Protein AF-0000000080705462 (afdb_homodimer)

Radius of gyration: 26.04 Å; Cα contacts (8 Å, |Δi|>4): 814; chains: 2; bounding box: 77×76×44 Å

InterPro domains:
  IPR000764 Uridine kinase-like [TIGR00235] (4-201)
  IPR000764 Uridine kinase-like [cd02023] (5-200)
  IPR006083 Phosphoribulokinase/uridine kinase [PF00485] (5-185)
  IPR027417 P-loop containing nucleoside triphosphate hydrolase [G3DSA:3.40.50.300] (1-203)
  IPR027417 P-loop containing nucleoside triphosphate hydrolase [SSF52540] (2-196)

Secondary structure (DSSP, 8-state):
-PPEEEEEEE-TTSSHHHHHHHHHHHTTGGGTEEEEEGGGGBPP-TTS-HHHHTTS-TTSGGGB-HHHHHHHHHHHHTT-EEEEEEEETTTTEEEEEEEEEE--SEEEEEESSTTT-HHHHTT-SEEEEEE--HHHHHHHHHHHHHHHH---HHHHHHHIIIIIHHHIIIIIHHHGGG-SEEEETS--HHHHHHHHHHHHHHHS-------------/---EEEEEEE-TTSSHHHHHHHHHHHTTGGGTEEEEEGGGGBPP-TTS-HHHHTTS-TTSGGGB-HHHHHHHHHHHHTT-EEEEEEEETTTTEEEEEEEEEE--SEEEEEESSTTT-HHHHTT-SEEEEEE--HHHHHHHHHHHHHHHH---HHHHHHHIIIIIHHHIIIIIHHHGGG-SEEEETS--HHHHHHHHHHHHHHHS-------------

Nearest PDB structures (foldseek):
  3w34-assembly1_A  TM=9.726E-01  e=5.654E-27  Thermus thermophilus HB8
  3w8r-assembly1_B  TM=9.654E-01  e=4.681E-27  Thermus thermophilus HB8
  1uej-assembly1_A  TM=9.223E-01  e=4.420E-22  Homo sapiens
  1uei-assembly1_A  TM=9.166E-01  e=6.866E-22  Homo sapiens
  6n53-assembly1_A-2  TM=9.114E-01  e=3.029E-22  Homo sapiens

Solvent-accessible surface area (backbone atoms only — not comparable to full-atom values): 22935 Å² total; per-residue (Å²): 133,83,46,44,30,36,33,34,20,24,56,76,47,13,29,31,67,60,37,52,48,51,50,36,51,75,49,62,24,77,87,25,29,28,76,45,60,54,74,26,34,38,50,75,38,77,90,45,58,63,76,58,38,71,69,55,62,73,57,42,75,82,35,38,43,57,68,58,51,45,54,41,49,54,37,22,62,72,56,35,64,37,74,39,63,31,57,38,74,72,67,54,25,44,46,92,57,62,45,82,42,56,34,40,35,28,32,40,40,35,28,53,58,54,59,60,36,66,75,49,44,73,64,41,71,40,35,37,29,20,52,40,57,68,70,59,10,49,52,46,36,46,53,45,37,40,74,73,42,80,43,50,72,68,58,48,50,53,46,35,69,69,39,44,52,57,33,36,62,69,41,36,60,62,26,55,78,74,37,54,31,34,27,54,64,21,65,40,72,64,57,49,50,26,50,47,47,53,44,41,78,45,30,51,79,77,76,72,77,75,75,80,78,75,76,85,121,132,84,45,46,28,36,32,33,20,24,55,76,47,12,31,31,67,60,36,53,49,52,50,37,52,74,48,62,25,77,87,24,29,30,76,44,60,52,75,25,34,38,51,74,38,78,90,46,58,63,76,59,38,71,70,54,63,75,58,42,77,83,33,39,44,56,68,58,51,44,55,42,48,55,38,22,62,72,58,34,64,37,74,39,63,29,56,38,75,72,67,54,26,42,46,92,58,60,45,84,42,56,33,40,37,29,32,39,38,36,29,53,58,53,59,59,36,65,75,47,44,72,65,41,69,40,38,37,28,19,52,40,57,67,71,58,11,50,52,46,38,46,55,46,36,41,74,75,39,78,43,51,73,68,57,48,50,52,46,35,70,68,40,45,52,58,32,35,63,67,44,36,60,62,26,54,78,73,38,55,31,34,27,54,66,20,68,40,72,66,57,46,49,25,51,46,48,53,45,43,77,45,30,52,78,76,76,73,75,76,71,75,78,73,75,87,121

Foldseek 3Di:
DFAAEAEEAEAQQLASVVQLQLLQVLLPHQVQEFEAEQLQQFDAPVVDALVVLLVDQCLAPVRGPVVVVLVQLVQLRVFAKDFAWGDQLLSNGIDPHTDITTRFNYYYYYYHQQLLDPSSLVSHDAFEYRYEDPVSSLVSNLVCCVVPRVDDSVSSVVSCVPRRVVSCVVGRVVSVVSHPYYHYRHDDPVVSVVSCVVRNVRRDDPPPPPPPPPDPD/DFAAEAEEAEAQQLASVVQLQLLQVLLPHQVQEAEAEQLLQFDAPVVDALVVLLVDQCLAPVRGPVVVVLVQLVQLRVFAKDFAWGDQLLSNGIDPHTDITTRFNYYYYYYHQQLLDPSSLVSHDAFEYRYEDPVSSLVSNLVCCVVPRVDDSVSSVVSCVPRRVVSCVVGRVVSVVSHPYYHYRHDDPVVSVVSCVVRNVRRDDPPPPPPPPPDDD

Organism: Ectocarpus siliculosus (NCBI:txid2880)

pLDDT: mean 92.86, std 13.49, range [21.91, 98.88]

Structure (mmCIF, N/CA/C/O backbone):
data_AF-0000000080705462-model_v1
#
loop_
_entity.id
_entity.type
_entity.pdbx_description
1 polymer 'Uridine kinase'
#
loop_
_atom_site.group_PDB
_atom_site.id
_atom_site.type_symbol
_atom_site.label_atom_id
_atom_site.label_alt_id
_atom_site.label_comp_id
_atom_site.label_asym_id
_atom_site.label_entity_id
_atom_site.label_seq_id
_atom_site.pdbx_PDB_ins_code
_atom_site.Cartn_x
_atom_site.Cartn_y
_atom_site.Cartn_z
_atom_site.occupancy
_atom_site.B_iso_or_equiv
_atom_site.auth_seq_id
_atom_site.auth_comp_id
_atom_site.auth_asym_id
_atom_site.auth_atom_id
_atom_site.pdbx_PDB_model_num
ATOM 1 N N . MET A 1 1 ? -21.984 -6.238 -15.211 1 67.44 1 MET A N 1
ATOM 2 C CA . MET A 1 1 ? -20.844 -5.508 -14.641 1 67.44 1 MET A CA 1
ATOM 3 C C . MET A 1 1 ? -19.531 -6.191 -14.977 1 67.44 1 MET A C 1
ATOM 5 O O . MET A 1 1 ? -19.469 -7.418 -15.102 1 67.44 1 MET A O 1
ATOM 9 N N . LYS A 1 2 ? -18.469 -5.453 -15.352 1 88.44 2 LYS A N 1
ATOM 10 C CA . LYS A 1 2 ? -17.172 -6.016 -15.727 1 88.44 2 LYS A CA 1
ATOM 11 C C . LYS A 1 2 ? -16.453 -6.605 -14.508 1 88.44 2 LYS A C 1
ATOM 13 O O . LYS A 1 2 ? -16.422 -5.984 -13.445 1 88.44 2 LYS A O 1
ATOM 18 N N . PRO A 1 3 ? -15.984 -7.844 -14.617 1 95.69 3 PRO A N 1
ATOM 19 C CA . PRO A 1 3 ? -15.273 -8.453 -13.492 1 95.69 3 PRO A CA 1
ATOM 20 C C . PRO A 1 3 ? -14.031 -7.668 -13.086 1 95.69 3 PRO A C 1
ATOM 22 O O . PRO A 1 3 ? -13.453 -6.941 -13.898 1 95.69 3 PRO A O 1
ATOM 25 N N . VAL A 1 4 ? -13.711 -7.719 -11.836 1 98.06 4 VAL A N 1
ATOM 26 C CA . VAL A 1 4 ? -12.469 -7.137 -11.336 1 98.06 4 VAL A CA 1
ATOM 27 C C . VAL A 1 4 ? -11.453 -8.242 -11.055 1 98.06 4 VAL A C 1
ATOM 29 O O . VAL A 1 4 ? -11.758 -9.203 -10.336 1 98.06 4 VAL A O 1
ATOM 32 N N . VAL A 1 5 ? -10.32 -8.109 -11.656 1 98.69 5 VAL A N 1
ATOM 33 C CA . VAL A 1 5 ? -9.234 -9.062 -11.445 1 98.69 5 VAL A CA 1
ATOM 34 C C . VAL A 1 5 ? -8.188 -8.461 -10.516 1 98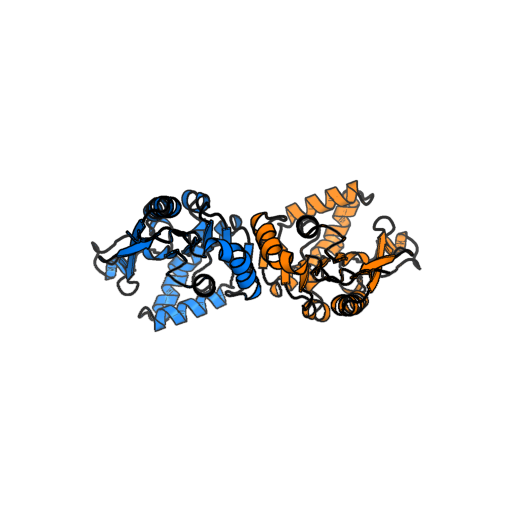.69 5 VAL A C 1
ATOM 36 O O . VAL A 1 5 ? -7.586 -7.43 -10.836 1 98.69 5 VAL A O 1
ATOM 39 N N . VAL A 1 6 ? -7.945 -9.117 -9.398 1 98.88 6 VAL A N 1
ATOM 40 C CA . VAL A 1 6 ? -6.973 -8.672 -8.406 1 98.88 6 VAL A CA 1
ATOM 41 C C . VAL A 1 6 ? -5.73 -9.555 -8.461 1 98.88 6 VAL A C 1
ATOM 43 O O . VAL A 1 6 ? -5.816 -10.773 -8.266 1 98.88 6 VAL A O 1
ATOM 46 N N . GLY A 1 7 ? -4.629 -8.953 -8.773 1 98.88 7 GLY A N 1
ATOM 47 C CA . GLY A 1 7 ? -3.35 -9.641 -8.68 1 98.88 7 GLY A CA 1
ATOM 48 C C . GLY A 1 7 ? -2.639 -9.398 -7.363 1 98.88 7 GLY A C 1
ATOM 49 O O . GLY A 1 7 ? -2.438 -8.25 -6.965 1 98.88 7 GLY A O 1
ATOM 50 N N . ILE A 1 8 ? -2.262 -10.477 -6.672 1 98.81 8 ILE A N 1
ATOM 51 C CA . ILE A 1 8 ? -1.501 -10.391 -5.43 1 98.81 8 ILE A CA 1
ATOM 52 C C . ILE A 1 8 ? -0.171 -11.125 -5.586 1 98.81 8 ILE A C 1
ATOM 54 O O . ILE A 1 8 ? -0.141 -12.352 -5.715 1 98.81 8 ILE A O 1
ATOM 58 N N . ALA A 1 9 ? 0.897 -10.359 -5.613 1 98.69 9 ALA A N 1
ATOM 59 C CA . ALA A 1 9 ? 2.238 -10.914 -5.797 1 98.69 9 ALA A CA 1
ATOM 60 C C . ALA A 1 9 ? 3.098 -10.695 -4.555 1 98.69 9 ALA A C 1
ATOM 62 O O . ALA A 1 9 ? 2.686 -10 -3.623 1 98.69 9 ALA A O 1
ATOM 63 N N . GLY A 1 10 ? 4.23 -11.234 -4.496 1 98.06 10 GLY A N 1
ATOM 64 C CA . GLY A 1 10 ? 5.219 -11.18 -3.43 1 98.06 10 GLY A CA 1
ATOM 65 C C . GLY A 1 10 ? 6.176 -12.352 -3.436 1 98.06 10 GLY A C 1
ATOM 66 O O . GLY A 1 10 ? 5.879 -13.398 -4.016 1 98.06 10 GLY A O 1
ATOM 67 N N . GLY A 1 11 ? 7.242 -12.156 -2.779 1 97.44 11 GLY A N 1
ATOM 68 C CA . GLY A 1 11 ? 8.211 -13.242 -2.717 1 97.44 11 GLY A CA 1
ATOM 69 C C . GLY A 1 11 ? 7.695 -14.469 -1.992 1 97.44 11 GLY A C 1
ATOM 70 O O . GLY A 1 11 ? 6.68 -14.398 -1.294 1 97.44 11 GLY A O 1
ATOM 71 N N . SER A 1 12 ? 8.398 -15.609 -2.318 1 96.62 12 SER A N 1
ATOM 72 C CA . SER A 1 12 ? 8.094 -16.828 -1.573 1 96.62 12 SER A CA 1
ATOM 73 C C . SER A 1 12 ? 8.188 -16.594 -0.069 1 96.62 12 SER A C 1
ATOM 75 O O . SER A 1 12 ? 9.18 -16.031 0.418 1 96.62 12 SER A O 1
ATOM 77 N N . GLY A 1 13 ? 7.09 -16.891 0.693 1 96.44 13 GLY A N 1
ATOM 78 C CA . GLY A 1 13 ? 7.086 -16.719 2.137 1 96.44 13 GLY A CA 1
ATOM 79 C C . GLY A 1 13 ? 6.641 -15.336 2.566 1 96.44 13 GLY A C 1
ATOM 80 O O . GLY A 1 13 ? 6.684 -15 3.752 1 96.44 13 GLY A O 1
ATOM 81 N N . SER A 1 14 ? 6.18 -14.516 1.648 1 98.06 14 SER A N 1
ATOM 82 C CA . SER A 1 14 ? 5.875 -13.125 1.969 1 98.06 14 SER A CA 1
ATOM 83 C C . SER A 1 14 ? 4.516 -12.992 2.648 1 98.06 14 SER A C 1
ATOM 85 O O . SER A 1 14 ? 4.23 -11.984 3.295 1 98.06 14 SER A O 1
ATOM 87 N N . GLY A 1 15 ? 3.615 -13.891 2.477 1 97.5 15 GLY A N 1
ATOM 88 C CA . GLY A 1 15 ? 2.26 -13.805 2.998 1 97.5 15 GLY A CA 1
ATOM 89 C C . GLY A 1 15 ? 1.229 -13.492 1.929 1 97.5 15 GLY A C 1
ATOM 90 O O . GLY A 1 15 ? 0.056 -13.273 2.236 1 97.5 15 GLY A O 1
ATOM 91 N N . LYS A 1 16 ? 1.627 -13.492 0.681 1 97.5 16 LYS A N 1
ATOM 92 C CA . LYS A 1 16 ? 0.696 -13.195 -0.403 1 97.5 16 LYS A CA 1
ATOM 93 C C . LYS A 1 16 ? -0.462 -14.188 -0.42 1 97.5 16 LYS A C 1
ATOM 95 O O . LYS A 1 16 ? -1.614 -13.805 -0.633 1 97.5 16 LYS A O 1
ATOM 100 N N . THR A 1 17 ? -0.131 -15.531 -0.227 1 97.19 17 THR A N 1
ATOM 101 C CA . THR A 1 17 ? -1.17 -16.547 -0.216 1 97.19 17 THR A CA 1
ATOM 102 C C . THR A 1 17 ? -2.123 -16.344 0.958 1 97.19 17 THR A C 1
ATOM 104 O O . THR A 1 17 ? -3.338 -16.484 0.809 1 97.19 17 THR A O 1
ATOM 107 N N . THR A 1 18 ? -1.548 -16.016 2.137 1 97.06 18 THR A N 1
ATOM 108 C CA . THR A 1 18 ? -2.35 -15.758 3.326 1 97.06 18 THR A CA 1
ATOM 109 C C . THR A 1 18 ? -3.32 -14.609 3.08 1 97.06 18 THR A C 1
ATOM 111 O O . THR A 1 18 ? -4.512 -14.719 3.371 1 97.06 18 THR A O 1
ATOM 114 N N . LEU A 1 19 ? -2.857 -13.516 2.541 1 97.94 19 LEU A N 1
ATOM 115 C CA . LEU A 1 19 ? -3.717 -12.375 2.232 1 97.94 19 LEU A CA 1
ATOM 116 C C . LEU A 1 19 ? -4.777 -12.758 1.206 1 97.94 19 LEU A C 1
ATOM 118 O O . LEU A 1 19 ? -5.957 -12.438 1.375 1 97.94 19 LEU A O 1
ATOM 122 N N . SER A 1 20 ? -4.391 -13.461 0.127 1 98.12 20 SER A N 1
ATOM 123 C CA . SER A 1 20 ? -5.312 -13.867 -0.927 1 98.12 20 SER A CA 1
ATOM 124 C C . SER A 1 20 ? -6.449 -14.719 -0.368 1 98.12 20 SER A C 1
ATOM 126 O O . SER A 1 20 ? -7.621 -14.469 -0.667 1 98.12 20 SER A O 1
ATOM 128 N N . ARG A 1 21 ? -6.113 -15.617 0.481 1 97.5 21 ARG A N 1
ATOM 129 C CA . ARG A 1 21 ? -7.117 -16.5 1.06 1 97.5 21 ARG A CA 1
ATOM 130 C C . ARG A 1 21 ? -8.055 -15.742 1.991 1 97.5 21 ARG A C 1
ATOM 132 O O . ARG A 1 21 ? -9.25 -16.016 2.033 1 97.5 21 ARG A O 1
ATOM 139 N N . ALA A 1 22 ? -7.496 -14.867 2.756 1 98.19 22 ALA A N 1
ATOM 140 C CA . ALA A 1 22 ? -8.312 -14.047 3.646 1 98.19 22 ALA A CA 1
ATOM 141 C C . ALA A 1 22 ? -9.344 -13.234 2.859 1 98.19 22 ALA A C 1
ATOM 143 O O . ALA A 1 22 ? -10.492 -13.109 3.277 1 98.19 22 ALA A O 1
ATOM 144 N N . VAL A 1 23 ? -8.93 -12.711 1.74 1 98.12 23 VAL A N 1
ATOM 145 C CA . VAL A 1 23 ? -9.836 -11.938 0.896 1 98.12 23 VAL A CA 1
ATOM 146 C C . VAL A 1 23 ? -10.945 -12.852 0.365 1 98.12 23 VAL A C 1
ATOM 148 O O . VAL A 1 23 ? -12.125 -12.508 0.436 1 98.12 23 VAL A O 1
ATOM 151 N N . VAL A 1 24 ? -10.578 -14.023 -0.15 1 98 24 VAL A N 1
ATOM 152 C CA . VAL A 1 24 ? -11.539 -14.977 -0.693 1 98 24 VAL A CA 1
ATOM 153 C C . VAL A 1 24 ? -12.562 -15.352 0.375 1 98 24 VAL A C 1
ATOM 155 O O . VAL A 1 24 ? -13.773 -15.305 0.126 1 98 24 VAL A O 1
ATOM 158 N N . GLU A 1 25 ? -12.086 -15.625 1.526 1 97.81 25 GLU A N 1
ATOM 159 C CA . GLU A 1 25 ? -12.961 -16.047 2.619 1 97.81 25 GLU A CA 1
ATOM 160 C C . GLU A 1 25 ? -13.898 -14.906 3.027 1 97.81 25 GLU A C 1
ATOM 162 O O . GLU A 1 25 ? -15.094 -15.133 3.223 1 97.81 25 GLU A O 1
ATOM 167 N N . ALA A 1 26 ? -13.375 -13.758 3.113 1 97.31 26 ALA A N 1
ATOM 168 C CA . ALA A 1 26 ? -14.164 -12.609 3.541 1 97.31 26 ALA A CA 1
ATOM 169 C C . ALA A 1 26 ? -15.266 -12.289 2.531 1 97.31 26 ALA A C 1
ATOM 171 O O . ALA A 1 26 ? -16.297 -11.719 2.887 1 97.31 26 ALA A O 1
ATOM 172 N N . LEU A 1 27 ? -15.055 -12.672 1.264 1 97.44 27 LEU A N 1
ATOM 173 C CA . LEU A 1 27 ? -16 -12.352 0.205 1 97.44 27 LEU A CA 1
ATOM 174 C C . LEU A 1 27 ? -17 -13.492 -0.002 1 97.44 27 LEU A C 1
ATOM 176 O O . LEU A 1 27 ? -17.812 -13.453 -0.93 1 97.44 27 LEU A O 1
ATOM 180 N N . GLY A 1 28 ? -16.906 -14.562 0.731 1 94.38 28 GLY A N 1
ATOM 181 C CA . GLY A 1 28 ? -17.906 -15.625 0.662 1 94.38 28 GLY A CA 1
ATOM 182 C C . GLY A 1 28 ? -17.344 -16.922 0.129 1 94.38 28 GLY A C 1
ATOM 183 O O . GLY A 1 28 ? -18.094 -17.859 -0.158 1 94.38 28 GLY A O 1
ATOM 184 N N . GLY A 1 29 ? -16.031 -17 -0.131 1 94.75 29 GLY A N 1
ATOM 185 C CA . GLY A 1 29 ? -15.375 -18.25 -0.473 1 94.75 29 GLY A CA 1
ATOM 186 C C . GLY A 1 29 ? -15.406 -18.547 -1.958 1 94.75 29 GLY A C 1
ATOM 187 O O . GLY A 1 29 ? -15.664 -17.656 -2.773 1 94.75 29 GLY A O 1
ATOM 188 N N . ALA A 1 30 ? -15.125 -19.812 -2.234 1 90.81 30 ALA A N 1
ATOM 189 C CA . ALA A 1 30 ? -14.922 -20.266 -3.604 1 90.81 30 ALA A CA 1
ATOM 190 C C . ALA A 1 30 ? -16.219 -20.188 -4.41 1 90.81 30 ALA A C 1
ATOM 192 O O . ALA A 1 30 ? -16.188 -20.234 -5.645 1 90.81 30 ALA A O 1
ATOM 193 N N . ARG A 1 31 ? -17.328 -20.016 -3.805 1 91 31 ARG A N 1
ATOM 194 C CA . ARG A 1 31 ? -18.594 -19.938 -4.508 1 91 31 ARG A CA 1
ATOM 195 C C . ARG A 1 31 ? -18.812 -18.547 -5.102 1 91 31 ARG A C 1
ATOM 197 O O . ARG A 1 31 ? -19.562 -18.375 -6.066 1 91 31 ARG A O 1
ATOM 204 N N . ARG A 1 32 ? -18.031 -17.578 -4.551 1 94.62 32 ARG A N 1
ATOM 205 C CA . ARG A 1 32 ? -18.281 -16.203 -4.941 1 94.62 32 ARG A CA 1
ATOM 206 C C . ARG A 1 32 ? -17.094 -15.602 -5.68 1 94.62 32 ARG A C 1
ATOM 208 O O . ARG A 1 32 ? -17.234 -14.625 -6.41 1 94.62 32 ARG A O 1
ATOM 215 N N . VAL A 1 33 ? -15.969 -16.188 -5.434 1 97.5 33 VAL A N 1
ATOM 216 C CA . VAL A 1 33 ? -14.727 -15.625 -5.949 1 97.5 33 VAL A CA 1
ATOM 217 C C . VAL A 1 33 ? -13.93 -16.703 -6.688 1 97.5 33 VAL A C 1
ATOM 219 O O . VAL A 1 33 ? -13.805 -17.828 -6.203 1 97.5 33 VAL A O 1
ATOM 222 N N . THR A 1 34 ? -13.555 -16.406 -7.891 1 97.88 34 THR A N 1
ATOM 223 C CA . THR A 1 34 ? -12.609 -17.281 -8.578 1 97.88 34 THR A CA 1
ATOM 224 C C . THR A 1 34 ? -11.188 -17.016 -8.078 1 97.88 34 THR A C 1
ATOM 226 O O . THR A 1 34 ? -10.75 -15.875 -8 1 97.88 34 THR A O 1
ATOM 229 N N . TYR A 1 35 ? -10.547 -18.078 -7.723 1 98.12 35 TYR A N 1
ATOM 230 C CA . TYR A 1 35 ? -9.18 -18 -7.211 1 98.12 35 TYR A CA 1
ATOM 231 C C . TYR A 1 35 ? -8.227 -18.812 -8.07 1 98.12 35 TYR A C 1
ATOM 233 O O . TYR A 1 35 ? -8.445 -20.016 -8.289 1 98.12 35 TYR A O 1
ATOM 241 N N . ILE A 1 36 ? -7.168 -18.172 -8.578 1 98.19 36 ILE A N 1
ATOM 242 C CA . ILE A 1 36 ? -6.184 -18.828 -9.43 1 98.19 36 ILE A CA 1
ATOM 243 C C . ILE A 1 36 ? -4.793 -18.703 -8.805 1 98.19 36 ILE A C 1
ATOM 245 O O . ILE A 1 36 ? -4.352 -17.594 -8.492 1 98.19 36 ILE A O 1
ATOM 249 N N . CYS A 1 37 ? -4.125 -19.797 -8.656 1 97.62 37 CYS A N 1
ATOM 250 C CA . CYS A 1 37 ? -2.744 -19.859 -8.188 1 97.62 37 CYS A CA 1
ATOM 251 C C . CYS A 1 37 ? -1.774 -20 -9.352 1 97.62 37 CYS A C 1
ATOM 253 O O . CYS A 1 37 ? -1.73 -21.047 -10 1 97.62 37 CYS A O 1
ATOM 255 N N . HIS A 1 38 ? -0.98 -19.031 -9.609 1 98.12 38 HIS A N 1
ATOM 256 C CA . HIS A 1 38 ? -0.043 -19.031 -10.727 1 98.12 38 HIS A CA 1
ATOM 257 C C . HIS A 1 38 ? 0.955 -20.172 -10.617 1 98.12 38 HIS A C 1
ATOM 259 O O . HIS A 1 38 ? 1.376 -20.734 -11.625 1 98.12 38 HIS A O 1
ATOM 265 N N . ASP A 1 39 ? 1.265 -20.609 -9.414 1 95.25 39 ASP A N 1
ATOM 266 C CA . ASP A 1 39 ? 2.252 -21.672 -9.195 1 95.25 39 ASP A CA 1
ATOM 267 C C . ASP A 1 39 ? 1.752 -23.016 -9.727 1 95.25 39 ASP A C 1
ATOM 269 O O . ASP A 1 39 ? 2.535 -23.938 -9.898 1 95.25 39 ASP A O 1
ATOM 273 N N . TYR A 1 40 ? 0.484 -23.109 -10.008 1 96.94 40 TYR A N 1
ATOM 274 C CA . TYR A 1 40 ? -0.038 -24.359 -10.562 1 96.94 40 TYR A CA 1
ATOM 275 C C . TYR A 1 40 ? 0.208 -24.438 -12.062 1 96.94 40 TYR A C 1
ATOM 277 O O . TYR A 1 40 ? -0.011 -25.484 -12.68 1 96.94 40 TYR A O 1
ATOM 285 N N . TYR A 1 41 ? 0.745 -23.422 -12.57 1 97.94 41 TYR A N 1
ATOM 286 C CA . TYR A 1 41 ? 0.979 -23.375 -14.016 1 97.94 41 TYR A CA 1
ATOM 287 C C . TYR A 1 41 ? 2.428 -23.719 -14.336 1 97.94 41 TYR A C 1
ATOM 289 O O . TYR A 1 41 ? 2.893 -23.484 -15.453 1 97.94 41 TYR A O 1
ATOM 297 N N . TYR A 1 42 ? 3.18 -24.172 -13.391 1 96.94 42 TYR A N 1
ATOM 298 C CA . TYR A 1 42 ? 4.473 -24.734 -13.758 1 96.94 42 TYR A CA 1
ATOM 299 C C . TYR A 1 42 ? 4.328 -25.734 -14.906 1 96.94 42 TYR A C 1
ATOM 301 O O . TYR A 1 42 ? 3.35 -26.484 -14.969 1 96.94 42 TYR A O 1
ATOM 309 N N . ARG A 1 43 ? 5.301 -25.703 -15.727 1 94.06 43 ARG A N 1
ATOM 310 C CA . ARG A 1 43 ? 5.238 -26.578 -16.891 1 94.06 43 ARG A CA 1
ATOM 311 C C . ARG A 1 43 ? 5.25 -28.047 -16.484 1 94.06 43 ARG A C 1
ATOM 313 O O . ARG A 1 43 ? 5.859 -28.406 -15.484 1 94.06 43 ARG A O 1
ATOM 320 N N . ASP A 1 44 ? 4.543 -28.781 -17.328 1 93.19 44 ASP A N 1
ATOM 321 C CA . ASP A 1 44 ? 4.496 -30.219 -17.125 1 93.19 44 ASP A CA 1
ATOM 322 C C . ASP A 1 44 ? 5.855 -30.859 -17.391 1 93.19 44 ASP A C 1
ATOM 324 O O . ASP A 1 44 ? 6.395 -30.734 -18.5 1 93.19 44 ASP A O 1
ATOM 328 N N . LEU A 1 45 ? 6.414 -31.484 -16.375 1 92.62 45 LEU A N 1
ATOM 329 C CA . LEU A 1 45 ? 7.715 -32.125 -16.531 1 92.62 45 LEU A CA 1
ATOM 330 C C . LEU A 1 45 ? 7.594 -33.625 -16.391 1 92.62 45 LEU A C 1
ATOM 332 O O . LEU A 1 45 ? 8.578 -34.312 -16.078 1 92.62 45 LEU A O 1
ATOM 336 N N . SER A 1 46 ? 6.395 -34.188 -16.562 1 90.88 46 SER A N 1
ATOM 337 C CA . SER A 1 46 ? 6.129 -35.594 -16.328 1 90.88 46 SER A CA 1
ATOM 338 C C . SER A 1 46 ? 6.961 -36.469 -17.25 1 90.88 46 SER A C 1
ATOM 340 O O . SER A 1 46 ? 7.133 -37.688 -17 1 90.88 46 SER A O 1
ATOM 342 N N . HIS A 1 47 ? 7.434 -35.875 -18.297 1 92.38 47 HIS A N 1
ATOM 343 C CA . HIS A 1 47 ? 8.234 -36.625 -19.25 1 92.38 47 HIS A CA 1
ATOM 344 C C . HIS A 1 47 ? 9.648 -36.875 -18.734 1 92.38 47 HIS A C 1
ATOM 346 O O . HIS A 1 47 ? 10.406 -37.656 -19.312 1 92.38 47 HIS A O 1
ATOM 352 N N . LEU A 1 48 ? 10.039 -36.219 -17.641 1 93.56 48 LEU A N 1
ATOM 353 C CA . LEU A 1 48 ? 11.359 -36.344 -17.047 1 93.56 48 LEU A CA 1
ATOM 354 C C . LEU A 1 48 ? 11.281 -37.188 -15.773 1 93.56 48 LEU A C 1
ATOM 356 O O . LEU A 1 48 ? 10.273 -37.188 -15.078 1 93.56 48 LEU A O 1
ATOM 360 N N . PRO A 1 49 ? 12.406 -37.969 -15.516 1 93.38 49 PRO A N 1
ATOM 361 C CA . PRO A 1 49 ? 12.477 -38.625 -14.195 1 93.38 49 PRO A CA 1
ATOM 362 C C . PRO A 1 49 ? 12.492 -37.625 -13.055 1 93.38 49 PRO A C 1
ATOM 364 O O . PRO A 1 49 ? 12.953 -36.469 -13.234 1 93.38 49 PRO A O 1
ATOM 367 N N . ILE A 1 50 ? 12.008 -38.062 -11.906 1 89.38 50 ILE A N 1
ATOM 368 C CA . ILE A 1 50 ? 11.797 -37.188 -10.758 1 89.38 50 ILE A CA 1
ATOM 369 C C . ILE A 1 50 ? 13.109 -36.5 -10.391 1 89.38 50 ILE A C 1
ATOM 371 O O . ILE A 1 50 ? 13.125 -35.312 -10.008 1 89.38 50 ILE A O 1
ATOM 375 N N . GLU A 1 51 ? 14.25 -37.156 -10.531 1 88.94 51 GLU A N 1
ATOM 376 C CA . GLU A 1 51 ? 15.547 -36.625 -10.164 1 88.94 51 GLU A CA 1
ATOM 377 C C . GLU A 1 51 ? 15.938 -35.469 -11.07 1 88.94 51 GLU A C 1
ATOM 379 O O . GLU A 1 51 ? 16.562 -34.5 -10.617 1 88.94 51 GLU A O 1
ATOM 384 N N . GLN A 1 52 ? 15.516 -35.562 -12.273 1 91.81 52 GLN A N 1
ATOM 385 C CA . GLN A 1 52 ? 15.805 -34.531 -13.234 1 91.81 52 GLN A CA 1
ATOM 386 C C . GLN A 1 52 ? 14.859 -33.344 -13.055 1 91.81 52 GLN A C 1
ATOM 388 O O . GLN A 1 52 ? 15.258 -32.188 -13.227 1 91.81 52 GLN A O 1
ATOM 393 N N . ARG A 1 53 ? 13.633 -33.625 -12.68 1 91.12 53 ARG A N 1
ATOM 394 C CA . ARG A 1 53 ? 12.656 -32.562 -12.43 1 91.12 53 ARG A CA 1
ATOM 395 C C . ARG A 1 53 ? 13.125 -31.641 -11.32 1 91.12 53 ARG A C 1
ATOM 397 O O . ARG A 1 53 ? 13.008 -30.422 -11.438 1 91.12 53 ARG A O 1
ATOM 404 N N . ALA A 1 54 ? 13.758 -32.219 -10.312 1 86.81 54 ALA A N 1
ATOM 405 C CA . ALA A 1 54 ? 14.164 -31.5 -9.125 1 86.81 54 ALA A CA 1
ATOM 406 C C . ALA A 1 54 ? 15.273 -30.5 -9.445 1 86.81 54 ALA A C 1
ATOM 408 O O . ALA A 1 54 ? 15.508 -29.547 -8.68 1 86.81 54 ALA A O 1
ATOM 409 N N . LYS A 1 55 ? 15.938 -30.672 -10.562 1 88.75 55 LYS A N 1
ATOM 410 C CA . LYS A 1 55 ? 17.062 -29.828 -10.945 1 88.75 55 LYS A CA 1
ATOM 411 C C . LYS A 1 55 ? 16.594 -28.594 -11.734 1 88.75 55 LYS A C 1
ATOM 413 O O . LYS A 1 55 ? 17.391 -27.688 -12 1 88.75 55 LYS A O 1
ATOM 418 N N . THR A 1 56 ? 15.328 -28.578 -12.062 1 91.19 56 THR A N 1
ATOM 419 C CA . THR A 1 56 ? 14.742 -27.469 -12.805 1 91.19 56 THR A CA 1
ATOM 420 C C . THR A 1 56 ? 14.758 -26.188 -11.977 1 91.19 56 THR A C 1
ATOM 422 O O . THR A 1 56 ? 14.547 -26.234 -10.758 1 91.19 56 THR A O 1
ATOM 425 N N . ASN A 1 57 ? 15.047 -25.078 -12.602 1 95.38 57 ASN A N 1
ATOM 426 C CA . ASN A 1 57 ? 14.898 -23.766 -11.961 1 95.38 57 ASN A CA 1
ATOM 427 C C . ASN A 1 57 ? 13.453 -23.281 -12.008 1 95.38 57 ASN A C 1
ATOM 429 O O . ASN A 1 57 ? 13.062 -22.562 -12.93 1 95.38 57 ASN A O 1
ATOM 433 N N . PHE A 1 58 ? 12.711 -23.609 -11 1 94.25 58 PHE A N 1
ATOM 434 C CA . PHE A 1 58 ? 11.289 -23.297 -10.93 1 94.25 58 PHE A CA 1
ATOM 435 C C . PHE A 1 58 ? 11.07 -21.812 -10.68 1 94.25 58 PHE A C 1
ATOM 437 O O . PHE A 1 58 ? 9.953 -21.312 -10.812 1 94.25 58 PHE A O 1
ATOM 444 N N . ASP A 1 59 ? 12.148 -21.094 -10.398 1 95.5 59 ASP A N 1
ATOM 445 C CA . ASP A 1 59 ? 12.016 -19.688 -10.008 1 95.5 59 ASP A CA 1
ATOM 446 C C . ASP A 1 59 ? 12.195 -18.766 -11.211 1 95.5 59 ASP A C 1
ATOM 448 O O . ASP A 1 59 ? 11.961 -17.547 -11.109 1 95.5 59 ASP A O 1
ATOM 452 N N . HIS A 1 60 ? 12.602 -19.297 -12.305 1 96 60 HIS A N 1
ATOM 453 C CA . HIS A 1 60 ? 12.672 -18.531 -13.547 1 96 60 HIS A CA 1
ATOM 454 C C . HIS A 1 60 ? 11.297 -18.422 -14.203 1 96 60 HIS A C 1
ATOM 456 O O . HIS A 1 60 ? 10.531 -19.391 -14.227 1 96 60 HIS A O 1
ATOM 462 N N . PRO A 1 61 ? 11.008 -17.219 -14.828 1 96.62 61 PRO A N 1
ATOM 463 C CA . PRO A 1 61 ? 9.703 -17.047 -15.477 1 96.62 61 PRO A CA 1
ATOM 464 C C . PRO A 1 61 ? 9.406 -18.125 -16.516 1 96.62 61 PRO A C 1
ATOM 466 O O . PRO A 1 61 ? 8.25 -18.5 -16.703 1 96.62 61 PRO A O 1
ATOM 469 N N . ASP A 1 62 ? 10.414 -18.703 -17.078 1 94.81 62 ASP A N 1
ATOM 470 C CA . ASP A 1 62 ? 10.25 -19.688 -18.125 1 94.81 62 ASP A CA 1
ATOM 471 C C . ASP A 1 62 ? 9.703 -21.016 -17.578 1 94.81 62 ASP A C 1
ATOM 473 O O . ASP A 1 62 ? 9.242 -21.859 -18.328 1 94.81 62 ASP A O 1
ATOM 477 N N . ALA A 1 63 ? 9.812 -21.219 -16.344 1 95.88 63 ALA A N 1
ATOM 478 C CA . ALA A 1 63 ? 9.32 -22.453 -15.719 1 95.88 63 ALA A CA 1
ATOM 479 C C . ALA A 1 63 ? 7.793 -22.469 -15.68 1 95.88 63 ALA A C 1
ATOM 481 O O . ALA A 1 63 ? 7.184 -23.516 -15.445 1 95.88 63 ALA A O 1
ATOM 482 N N . LEU A 1 64 ? 7.156 -21.328 -15.906 1 97.12 64 LEU A N 1
ATOM 483 C CA . LEU A 1 64 ? 5.707 -21.188 -15.805 1 97.12 64 LEU A CA 1
ATOM 484 C C . LEU A 1 64 ? 5.082 -21.016 -17.188 1 97.12 64 LEU A C 1
ATOM 486 O O . LEU A 1 64 ? 5.609 -20.266 -18.016 1 97.12 64 LEU A O 1
ATOM 490 N N . GLU A 1 65 ? 4.027 -21.703 -17.406 1 97.38 65 GLU A N 1
ATOM 491 C CA . GLU A 1 65 ? 3.232 -21.5 -18.609 1 97.38 65 GLU A CA 1
ATOM 492 C C . GLU A 1 65 ? 2.252 -20.344 -18.438 1 97.38 65 GLU A C 1
ATOM 494 O O . GLU A 1 65 ? 1.036 -20.547 -18.516 1 97.38 65 GLU A O 1
ATOM 499 N N . THR A 1 66 ? 2.775 -19.172 -18.359 1 98 66 THR A N 1
ATOM 500 C CA . THR A 1 66 ? 1.994 -17.969 -18.078 1 98 66 THR A CA 1
ATOM 501 C C . THR A 1 66 ? 1.048 -17.672 -19.234 1 98 66 THR A C 1
ATOM 503 O O . THR A 1 66 ? -0.043 -17.141 -19.031 1 98 66 THR A O 1
ATOM 506 N N . SER A 1 67 ? 1.435 -18.094 -20.453 1 98 67 SER A N 1
ATOM 507 C CA . SER A 1 67 ? 0.579 -17.875 -21.625 1 98 67 SER A CA 1
ATOM 508 C C . SER A 1 67 ? -0.75 -18.609 -21.469 1 98 67 SER A C 1
ATOM 510 O O . SER A 1 67 ? -1.793 -18.109 -21.891 1 98 67 SER A O 1
ATOM 512 N N . LEU A 1 68 ? -0.683 -19.797 -20.906 1 98.25 68 LEU A N 1
ATOM 513 C CA . LEU A 1 68 ? -1.916 -20.547 -20.641 1 98.25 68 LEU A CA 1
ATOM 514 C C . LEU A 1 68 ? -2.785 -19.812 -19.641 1 98.25 68 LEU A C 1
ATOM 516 O O . LEU A 1 68 ? -4.004 -19.703 -19.812 1 98.25 68 LEU A O 1
ATOM 520 N N . LEU A 1 69 ? -2.201 -19.297 -18.578 1 98.56 69 LEU A N 1
ATOM 521 C CA . LEU A 1 69 ? -2.932 -18.516 -17.578 1 98.56 69 LEU A CA 1
ATOM 522 C C . LEU A 1 69 ? -3.607 -17.312 -18.219 1 98.56 69 LEU A C 1
ATOM 524 O O . LEU A 1 69 ? -4.785 -17.047 -17.953 1 98.56 69 LEU A O 1
ATOM 528 N N . VAL A 1 70 ? -2.887 -16.594 -19.047 1 98.75 70 VAL A N 1
ATOM 529 C CA . VAL A 1 70 ? -3.422 -15.414 -19.719 1 98.75 70 VAL A CA 1
ATOM 530 C C . VAL A 1 70 ? -4.656 -15.797 -20.531 1 98.75 70 VAL A C 1
ATOM 532 O O . VAL A 1 70 ? -5.703 -15.156 -20.422 1 98.75 70 VAL A O 1
ATOM 535 N N . LYS A 1 71 ? -4.527 -16.875 -21.281 1 98.62 71 LYS A N 1
ATOM 536 C CA . LYS A 1 71 ? -5.641 -17.344 -22.094 1 98.62 71 LYS A CA 1
ATOM 537 C C . LYS A 1 71 ? -6.848 -17.688 -21.234 1 98.62 71 LYS A C 1
ATOM 539 O O . L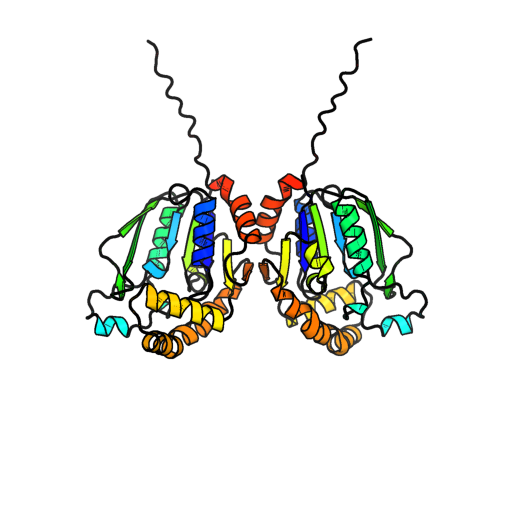YS A 1 71 ? -7.977 -17.312 -21.531 1 98.62 71 LYS A O 1
ATOM 544 N N . GLN A 1 72 ? -6.648 -18.375 -20.219 1 98.69 72 GLN A N 1
ATOM 545 C CA . GLN A 1 72 ? -7.734 -18.828 -19.344 1 98.69 72 GLN A CA 1
ATOM 546 C C . GLN A 1 72 ? -8.352 -17.641 -18.594 1 98.69 72 GLN A C 1
ATOM 548 O O . GLN A 1 72 ? -9.562 -17.594 -18.391 1 98.69 72 GLN A O 1
ATOM 553 N N . LEU A 1 73 ? -7.527 -16.719 -18.188 1 98.56 73 LEU A N 1
ATOM 554 C CA . LEU A 1 73 ? -8.023 -15.539 -17.484 1 98.56 73 LEU A CA 1
ATOM 555 C C . LEU A 1 73 ? -8.93 -14.719 -18.406 1 98.56 73 LEU A C 1
ATOM 557 O O . LEU A 1 73 ? -9.93 -14.156 -17.953 1 98.56 73 LEU A O 1
ATOM 561 N N . GLU A 1 74 ? -8.547 -14.633 -19.656 1 98.5 74 GLU A N 1
ATOM 562 C CA . GLU A 1 74 ? -9.398 -13.945 -20.625 1 98.5 74 GLU A CA 1
ATOM 563 C C . GLU A 1 74 ? -10.766 -14.602 -20.734 1 98.5 74 GLU A C 1
ATOM 565 O O . GLU A 1 74 ? -11.789 -13.914 -20.781 1 98.5 74 GLU A O 1
ATOM 570 N N . VAL A 1 75 ? -10.828 -15.898 -20.734 1 98.31 75 VAL A N 1
ATOM 571 C CA . VAL A 1 75 ? -12.078 -16.656 -20.797 1 98.31 75 VAL A CA 1
ATOM 572 C C . VAL A 1 75 ? -12.898 -16.391 -19.531 1 98.31 75 VAL A C 1
ATOM 574 O O . VAL A 1 75 ? -14.102 -16.141 -19.609 1 98.31 75 VAL A O 1
ATOM 577 N N . LEU A 1 76 ? -12.242 -16.422 -18.406 1 98 76 LEU A N 1
ATOM 578 C CA . LEU A 1 76 ? -12.914 -16.219 -17.141 1 98 76 LEU A CA 1
ATOM 579 C C . LEU A 1 76 ? -13.477 -14.805 -17.047 1 98 76 LEU A C 1
ATOM 581 O O . LEU A 1 76 ? -14.602 -14.609 -16.578 1 98 76 LEU A O 1
ATOM 585 N N . LYS A 1 77 ? -12.695 -13.859 -17.484 1 97.19 77 LYS A N 1
ATOM 586 C CA . LYS A 1 77 ? -13.117 -12.469 -17.484 1 97.19 77 LYS A CA 1
ATOM 587 C C . LYS A 1 77 ? -14.352 -12.258 -18.359 1 97.19 77 LYS A C 1
ATOM 589 O O . LYS A 1 77 ? -15.172 -11.375 -18.094 1 97.19 77 LYS A O 1
ATOM 594 N N . ALA A 1 78 ? -14.492 -13.078 -19.359 1 96.88 78 ALA A N 1
ATOM 595 C CA . ALA A 1 78 ? -15.633 -13 -20.266 1 96.88 78 ALA A CA 1
ATOM 596 C C . ALA A 1 78 ? -16.828 -13.781 -19.734 1 96.88 78 ALA A C 1
ATOM 598 O O . ALA A 1 78 ? -17.875 -13.859 -20.391 1 96.88 78 ALA A O 1
ATOM 599 N N . GLY A 1 79 ? -16.656 -14.383 -18.609 1 95.38 79 GLY A N 1
ATOM 600 C CA . GLY A 1 79 ? -17.766 -15.062 -17.969 1 95.38 79 GLY A CA 1
ATOM 601 C C . GLY A 1 79 ? -17.781 -16.562 -18.219 1 95.38 79 GLY A C 1
ATOM 602 O O . GLY A 1 79 ? -18.688 -17.266 -17.766 1 95.38 79 GLY A O 1
ATOM 603 N N . GLY A 1 80 ? -16.766 -17.031 -18.953 1 97.19 80 GLY A N 1
ATOM 604 C CA . GLY A 1 80 ? -16.656 -18.453 -19.234 1 97.19 80 GLY A CA 1
ATOM 605 C C . GLY A 1 80 ? -16.016 -19.234 -18.109 1 97.19 80 GLY A C 1
ATOM 606 O O . GLY A 1 80 ? -15.82 -18.719 -17.016 1 97.19 80 GLY A O 1
ATOM 607 N N . ALA A 1 81 ? -15.766 -20.5 -18.406 1 98.06 81 ALA A N 1
ATOM 608 C CA . ALA A 1 81 ? -15.102 -21.391 -17.453 1 98.06 81 ALA A CA 1
ATOM 609 C C . ALA A 1 81 ? -13.797 -21.938 -18.031 1 98.06 81 ALA A C 1
ATOM 611 O O . ALA A 1 81 ? -13.602 -21.969 -19.25 1 98.06 81 ALA A O 1
ATOM 612 N N . ALA A 1 82 ? -12.938 -22.297 -17.203 1 98.31 82 ALA A N 1
ATOM 613 C CA . ALA A 1 82 ? -11.648 -22.844 -17.609 1 98.31 82 ALA A CA 1
ATOM 614 C C . ALA A 1 82 ? -11.227 -23.984 -16.688 1 98.31 82 ALA A C 1
ATOM 616 O O . ALA A 1 82 ? -11.492 -23.953 -15.484 1 98.31 82 ALA A O 1
ATOM 617 N N . ASP A 1 83 ? -10.641 -24.969 -17.25 1 98.25 83 ASP A N 1
ATOM 618 C CA . ASP A 1 83 ? -10.031 -26.047 -16.469 1 98.25 83 ASP A CA 1
ATOM 619 C C . ASP A 1 83 ? -8.602 -25.688 -16.062 1 98.25 83 ASP A C 1
ATOM 621 O O . ASP A 1 83 ? -7.668 -25.844 -16.859 1 98.25 83 ASP A O 1
ATOM 625 N N . VAL A 1 84 ? -8.43 -25.281 -14.883 1 98 84 VAL A N 1
ATOM 626 C CA . VAL A 1 84 ? -7.141 -24.766 -14.422 1 98 84 VAL A CA 1
ATOM 627 C C . VAL A 1 84 ? -6.27 -25.922 -13.93 1 98 84 VAL A C 1
ATOM 629 O O . VAL A 1 84 ? -6.766 -26.859 -13.305 1 98 84 VAL A O 1
ATOM 632 N N . PRO A 1 85 ? -5.008 -25.859 -14.188 1 97.94 85 PRO A N 1
ATOM 633 C CA . PRO A 1 85 ? -4.125 -26.953 -13.789 1 97.94 85 PRO A CA 1
ATOM 634 C C . PRO A 1 85 ? -4.02 -27.094 -12.266 1 97.94 85 PRO A C 1
ATOM 636 O O . PRO A 1 85 ? -4.359 -26.172 -11.531 1 97.94 85 PRO A O 1
ATOM 639 N N . MET A 1 86 ? -3.619 -28.219 -11.883 1 96.69 86 MET A N 1
ATOM 640 C CA . MET A 1 86 ? -3.195 -28.516 -10.516 1 96.69 86 MET A CA 1
ATOM 641 C C . MET A 1 86 ? -1.739 -28.969 -10.484 1 96.69 86 MET A C 1
ATOM 643 O O . MET A 1 86 ? -1.228 -29.5 -11.469 1 96.69 86 MET A O 1
ATOM 647 N N . TYR A 1 87 ? -1.139 -28.75 -9.383 1 95.81 87 TYR A N 1
ATOM 648 C CA . TYR A 1 87 ? 0.288 -29.047 -9.305 1 95.81 87 TYR A CA 1
ATOM 649 C C . TYR A 1 87 ? 0.624 -29.797 -8.023 1 95.81 87 TYR A C 1
ATOM 651 O O . TYR A 1 87 ? 0.076 -29.5 -6.961 1 95.81 87 TYR A O 1
ATOM 659 N N . ASP A 1 88 ? 1.473 -30.75 -8.133 1 93.12 88 ASP A N 1
ATOM 660 C CA . ASP A 1 88 ? 1.996 -31.484 -6.984 1 93.12 88 ASP A CA 1
ATOM 661 C C . ASP A 1 88 ? 3.445 -31.109 -6.699 1 93.12 88 ASP A C 1
ATOM 663 O O . ASP A 1 88 ? 4.359 -31.547 -7.395 1 93.12 88 ASP A O 1
ATOM 667 N N . PHE A 1 89 ? 3.697 -30.406 -5.707 1 91.31 89 PHE A N 1
ATOM 668 C CA . PHE A 1 89 ? 5.02 -29.891 -5.375 1 91.31 89 PHE A CA 1
ATOM 669 C C . PHE A 1 89 ? 5.926 -31 -4.859 1 91.31 89 PHE A C 1
ATOM 671 O O . PHE A 1 89 ? 7.152 -30.859 -4.867 1 91.31 89 PHE A O 1
ATOM 678 N N . THR A 1 90 ? 5.348 -32.094 -4.391 1 89.88 90 THR A N 1
ATOM 679 C CA . THR A 1 90 ? 6.152 -33.156 -3.836 1 89.88 90 THR A CA 1
ATOM 680 C C . THR A 1 90 ? 6.891 -33.906 -4.941 1 89.88 90 THR A C 1
ATOM 682 O O . THR A 1 90 ? 7.996 -34.438 -4.73 1 89.88 90 THR A O 1
ATOM 685 N N . VAL A 1 91 ? 6.266 -33.938 -6.145 1 89 91 VAL A N 1
ATOM 686 C CA . VAL A 1 91 ? 6.902 -34.688 -7.227 1 89 91 VAL A CA 1
ATOM 687 C C . VAL A 1 91 ? 7.293 -33.719 -8.352 1 89 91 VAL A C 1
ATOM 689 O O . VAL A 1 91 ? 7.672 -34.156 -9.438 1 89 91 VAL A O 1
ATOM 692 N N . HIS A 1 92 ? 7.145 -32.438 -8.164 1 90.75 92 HIS A N 1
ATOM 693 C CA . HIS A 1 92 ? 7.559 -31.359 -9.078 1 90.75 92 HIS A CA 1
ATOM 694 C C . HIS A 1 92 ? 6.898 -31.516 -10.445 1 90.75 92 HIS A C 1
ATOM 696 O O . HIS A 1 92 ? 7.574 -31.453 -11.477 1 90.75 92 HIS A O 1
ATOM 702 N N . SER A 1 93 ? 5.539 -31.766 -10.352 1 91.38 93 SER A N 1
ATOM 703 C CA . SER A 1 93 ? 4.895 -31.938 -11.648 1 91.38 93 SER A CA 1
ATOM 704 C C . SER A 1 93 ? 3.416 -31.578 -11.578 1 91.38 93 SER A C 1
ATOM 706 O O . SER A 1 93 ? 2.781 -31.719 -10.531 1 91.38 93 SER A O 1
ATOM 708 N N . ARG A 1 94 ? 3.006 -31.109 -12.789 1 94.62 94 ARG A N 1
ATOM 709 C CA . ARG A 1 94 ? 1.572 -30.875 -12.938 1 94.62 94 ARG A CA 1
ATOM 710 C C . ARG A 1 94 ? 0.792 -32.188 -12.844 1 94.62 94 ARG A C 1
ATOM 712 O O . ARG A 1 94 ? 1.238 -33.219 -13.344 1 94.62 94 ARG A O 1
ATOM 719 N N . LYS A 1 95 ? -0.332 -32.062 -12.164 1 94.25 95 LYS A N 1
ATOM 720 C CA . LYS A 1 95 ? -1.223 -33.219 -12.094 1 94.25 95 LYS A CA 1
ATOM 721 C C . LYS A 1 95 ? -1.983 -33.406 -13.406 1 94.25 95 LYS A C 1
ATOM 723 O O . LYS A 1 95 ? -2.107 -32.438 -14.195 1 94.25 95 LYS A O 1
ATOM 728 N N . GLU A 1 96 ? -2.426 -34.625 -13.602 1 92.81 96 GLU A N 1
ATOM 729 C CA . GLU A 1 96 ? -3.297 -34.906 -14.742 1 92.81 96 GLU A CA 1
ATOM 730 C C . GLU A 1 96 ? -4.664 -34.25 -14.555 1 92.81 96 GLU A C 1
ATOM 732 O O . GLU A 1 96 ? -5.262 -33.75 -15.516 1 92.81 96 GLU A O 1
ATOM 737 N N . GLU A 1 97 ? -5.02 -34.219 -13.328 1 95.75 97 GLU A N 1
ATOM 738 C CA . GLU A 1 97 ? -6.32 -33.625 -12.992 1 95.75 97 GLU A CA 1
ATOM 739 C C . GLU A 1 97 ? -6.289 -32.094 -13.055 1 95.75 97 GLU A C 1
ATOM 741 O O . GLU A 1 97 ? -5.242 -31.5 -12.844 1 95.75 97 GLU A O 1
ATOM 746 N N . THR A 1 98 ? -7.352 -31.547 -13.445 1 97.44 98 THR A N 1
ATOM 747 C CA . THR A 1 98 ? -7.578 -30.109 -13.43 1 97.44 98 THR A CA 1
ATOM 748 C C . THR A 1 98 ? -8.734 -29.75 -12.5 1 97.44 98 THR A C 1
ATOM 750 O O . THR A 1 98 ? -9.422 -30.641 -11.992 1 97.44 98 THR A O 1
ATOM 753 N N . THR A 1 99 ? -8.82 -28.531 -12.172 1 96.44 99 THR A N 1
ATOM 754 C CA . THR A 1 99 ? -9.969 -28.016 -11.43 1 96.44 99 THR A CA 1
ATOM 755 C C . THR A 1 99 ? -10.734 -27 -12.266 1 96.44 99 THR A C 1
ATOM 757 O O . THR A 1 99 ? -10.133 -26.141 -12.922 1 96.44 99 THR A O 1
ATOM 760 N N . ARG A 1 100 ? -12.023 -27.078 -12.203 1 97.19 100 ARG A N 1
ATOM 761 C CA . ARG A 1 100 ? -12.859 -26.172 -12.977 1 97.19 100 ARG A CA 1
ATOM 762 C C . ARG A 1 100 ? -13 -24.828 -12.266 1 97.19 100 ARG A C 1
ATOM 764 O O . ARG A 1 100 ? -13.344 -24.766 -11.086 1 97.19 100 ARG A O 1
ATOM 771 N N . ALA A 1 101 ? -12.688 -23.781 -12.922 1 97.31 101 ALA A N 1
ATOM 772 C CA . ALA A 1 101 ? -12.898 -22.406 -12.445 1 97.31 101 ALA A CA 1
ATOM 773 C C . ALA A 1 101 ? -13.977 -21.703 -13.258 1 97.31 101 ALA A C 1
ATOM 775 O O . ALA A 1 101 ? -14.023 -21.828 -14.484 1 97.31 101 ALA A O 1
ATOM 776 N N . GLU A 1 102 ? -14.82 -21.016 -12.57 1 96.88 102 GLU A N 1
ATOM 777 C CA . GLU A 1 102 ? -15.898 -20.266 -13.234 1 96.88 102 GLU A CA 1
ATOM 778 C C . GLU A 1 102 ? -15.594 -18.781 -13.266 1 96.88 102 GLU A C 1
ATOM 780 O O . GLU A 1 102 ? -14.992 -18.234 -12.336 1 96.88 102 GLU A O 1
ATOM 785 N N . GLY A 1 103 ? -16.047 -18.188 -14.32 1 96.56 103 GLY A N 1
ATOM 786 C CA . GLY A 1 103 ? -16.016 -16.734 -14.312 1 96.56 103 GLY A CA 1
ATOM 787 C C . GLY A 1 103 ? -16.906 -16.125 -13.258 1 96.56 103 GLY A C 1
ATOM 788 O O . GLY A 1 103 ? -18.047 -16.562 -13.062 1 96.56 103 GLY A O 1
ATOM 789 N N . ARG A 1 104 ? -16.359 -15.203 -12.547 1 96.38 104 ARG A N 1
ATOM 790 C CA . ARG A 1 104 ? -17.094 -14.523 -11.484 1 96.38 104 ARG A CA 1
ATOM 791 C C . ARG A 1 104 ? -16.797 -13.031 -11.492 1 96.38 104 ARG A C 1
ATOM 793 O O . ARG A 1 104 ? -15.93 -12.562 -12.234 1 96.38 104 ARG A O 1
ATOM 800 N N . GLY A 1 105 ? -17.578 -12.289 -10.688 1 96.69 105 GLY A N 1
ATOM 801 C CA . GLY A 1 105 ? -17.375 -10.844 -10.617 1 96.69 105 GLY A CA 1
ATOM 802 C C . GLY A 1 105 ? -16.047 -10.453 -10.016 1 96.69 105 GLY A C 1
ATOM 803 O O . GLY A 1 105 ? -15.547 -9.352 -10.273 1 96.69 105 GLY A O 1
ATOM 804 N N . VAL A 1 106 ? -15.492 -11.328 -9.227 1 98.31 106 VAL A N 1
ATOM 805 C CA . VAL A 1 106 ? -14.172 -11.125 -8.633 1 98.31 106 VAL A CA 1
ATOM 806 C C . VAL A 1 106 ? -13.273 -12.32 -8.938 1 98.31 106 VAL A C 1
ATOM 808 O O . VAL A 1 106 ? -13.648 -13.469 -8.68 1 98.31 106 VAL A O 1
ATOM 811 N N . ILE A 1 107 ? -12.172 -12.039 -9.484 1 98.56 107 ILE A N 1
ATOM 812 C CA . ILE A 1 107 ? -11.148 -13.047 -9.742 1 98.56 107 ILE A CA 1
ATOM 813 C C . ILE A 1 107 ? -9.844 -12.648 -9.055 1 98.56 107 ILE A C 1
ATOM 815 O O . ILE A 1 107 ? -9.359 -11.531 -9.242 1 98.56 107 ILE A O 1
ATOM 819 N N . ILE A 1 108 ? -9.312 -13.516 -8.242 1 98.69 108 ILE A N 1
ATOM 820 C CA . ILE A 1 108 ? -8.039 -13.281 -7.57 1 98.69 108 ILE A CA 1
ATOM 821 C C . ILE A 1 108 ? -6.961 -14.172 -8.188 1 98.69 108 ILE A C 1
ATOM 823 O O . ILE A 1 108 ? -7.137 -15.391 -8.289 1 98.69 108 ILE A O 1
ATOM 827 N N . VAL A 1 109 ? -5.91 -13.586 -8.633 1 98.75 109 VAL A N 1
ATOM 828 C CA . VAL A 1 109 ? -4.734 -14.273 -9.148 1 98.75 109 VAL A CA 1
ATOM 829 C C . VAL A 1 109 ? -3.539 -14.016 -8.234 1 98.75 109 VAL A C 1
ATOM 831 O O . VAL A 1 109 ? -3.188 -12.859 -7.977 1 98.75 109 VAL A O 1
ATOM 834 N N . GLU A 1 110 ? -2.949 -15.047 -7.734 1 98.31 110 GLU A N 1
ATOM 835 C CA . GLU A 1 110 ? -1.804 -14.844 -6.852 1 98.31 110 GLU A CA 1
ATOM 836 C C . GLU A 1 110 ? -0.58 -15.609 -7.348 1 98.31 110 GLU A C 1
ATOM 838 O O . GLU A 1 110 ? -0.712 -16.672 -7.965 1 98.31 110 GLU A O 1
ATOM 843 N N . GLY A 1 111 ? 0.562 -15.07 -7.102 1 98.12 111 GLY A N 1
ATOM 844 C CA . GLY A 1 111 ? 1.803 -15.734 -7.465 1 98.12 111 GLY A CA 1
ATOM 845 C C . GLY A 1 111 ? 3.029 -14.867 -7.246 1 98.12 111 GLY A C 1
ATOM 846 O O . GLY A 1 111 ? 2.914 -13.664 -7.035 1 98.12 111 GLY A O 1
ATOM 847 N N . ILE A 1 112 ? 4.172 -15.523 -7.395 1 97.88 112 ILE A N 1
ATOM 848 C CA . ILE A 1 112 ? 5.453 -14.852 -7.176 1 97.88 112 ILE A CA 1
ATOM 849 C C . ILE A 1 112 ? 5.797 -13.992 -8.391 1 97.88 112 ILE A C 1
ATOM 851 O O . ILE A 1 112 ? 6.289 -12.867 -8.242 1 97.88 112 ILE A O 1
ATOM 855 N N . LEU A 1 113 ? 5.445 -14.406 -9.602 1 98.06 113 LEU A N 1
ATOM 856 C CA . LEU A 1 113 ? 5.98 -13.805 -10.82 1 98.06 113 LEU A CA 1
ATOM 857 C C . LEU A 1 113 ? 4.867 -13.172 -11.648 1 98.06 113 LEU A C 1
ATOM 859 O O . LEU A 1 113 ? 5.051 -12.898 -12.836 1 98.06 113 LEU A O 1
ATOM 863 N N . ILE A 1 114 ? 3.705 -12.93 -11.07 1 97.75 114 ILE A N 1
ATOM 864 C CA . ILE A 1 114 ? 2.564 -12.516 -11.875 1 97.75 114 ILE A CA 1
ATOM 865 C C . ILE A 1 114 ? 2.779 -11.086 -12.375 1 97.75 114 ILE A C 1
ATOM 867 O O . ILE A 1 114 ? 2.23 -10.688 -13.406 1 97.75 114 ILE A O 1
ATOM 871 N N . PHE A 1 115 ? 3.604 -10.32 -11.766 1 98.25 115 PHE A N 1
ATOM 872 C CA . PHE A 1 115 ? 3.826 -8.953 -12.219 1 98.25 115 PHE A CA 1
ATOM 873 C C . PHE A 1 115 ? 5.008 -8.891 -13.188 1 98.25 115 PHE A C 1
ATOM 875 O O . PHE A 1 115 ? 5.262 -7.852 -13.797 1 98.25 115 PHE A O 1
ATOM 882 N N . ALA A 1 116 ? 5.715 -9.969 -13.367 1 96.81 116 ALA A N 1
ATOM 883 C CA . ALA A 1 116 ? 6.855 -9.992 -14.281 1 96.81 116 ALA A CA 1
ATOM 884 C C . ALA A 1 116 ? 6.398 -10.133 -15.727 1 96.81 116 ALA A C 1
ATOM 886 O O . ALA A 1 116 ? 7.168 -9.891 -16.656 1 96.81 116 ALA A O 1
ATOM 887 N N . HIS A 1 117 ? 5.199 -10.547 -15.922 1 96.5 117 HIS A N 1
ATOM 888 C CA . HIS A 1 117 ? 4.68 -10.82 -17.25 1 96.5 117 HIS A CA 1
ATOM 889 C C . HIS A 1 117 ? 3.725 -9.719 -17.703 1 96.5 117 HIS A C 1
ATOM 891 O O . HIS A 1 117 ? 2.611 -9.609 -17.188 1 96.5 117 HIS A O 1
ATOM 897 N N . ALA A 1 118 ? 4.09 -9.023 -18.734 1 97.62 118 ALA A N 1
ATOM 898 C CA . ALA A 1 118 ? 3.369 -7.832 -19.156 1 97.62 118 ALA A CA 1
ATOM 899 C C . ALA A 1 118 ? 1.941 -8.172 -19.578 1 97.62 118 ALA A C 1
ATOM 901 O O . ALA A 1 118 ? 0.994 -7.48 -19.188 1 97.62 118 ALA A O 1
ATOM 902 N N . GLU A 1 119 ? 1.796 -9.219 -20.344 1 97.81 119 GLU A N 1
ATOM 903 C CA . GLU A 1 119 ? 0.47 -9.594 -20.828 1 97.81 119 GLU A CA 1
ATOM 904 C C . GLU A 1 119 ? -0.465 -9.914 -19.656 1 97.81 119 GLU A C 1
ATOM 906 O O . GLU A 1 119 ? -1.656 -9.602 -19.703 1 97.81 119 GLU A O 1
ATOM 911 N N . LEU A 1 120 ? 0.06 -10.57 -18.672 1 98.44 120 LEU A N 1
ATOM 912 C CA . LEU A 1 120 ? -0.749 -10.867 -17.5 1 98.44 120 LEU A CA 1
ATOM 913 C C . LEU A 1 120 ? -1.116 -9.594 -16.75 1 98.44 120 LEU A C 1
ATOM 915 O O . LEU A 1 120 ? -2.27 -9.414 -16.344 1 98.44 120 LEU A O 1
ATOM 919 N N . ARG A 1 121 ? -0.194 -8.664 -16.594 1 98.31 121 ARG A N 1
ATOM 920 C CA . ARG A 1 121 ? -0.432 -7.387 -15.93 1 98.31 121 ARG A CA 1
ATOM 921 C C . ARG A 1 121 ? -1.588 -6.633 -16.578 1 98.31 121 ARG A C 1
ATOM 923 O O . ARG A 1 121 ? -2.391 -6.004 -15.883 1 98.31 121 ARG A O 1
ATOM 930 N N . ASP A 1 122 ? -1.672 -6.762 -17.844 1 98 122 ASP A N 1
ATOM 931 C CA . ASP A 1 122 ? -2.674 -6.027 -18.609 1 98 122 ASP A CA 1
ATOM 932 C C . ASP A 1 122 ? -4.086 -6.496 -18.266 1 98 122 ASP A C 1
ATOM 934 O O . ASP A 1 122 ? -5.059 -5.785 -18.516 1 98 122 ASP A O 1
ATOM 938 N N . LEU A 1 123 ? -4.168 -7.652 -17.703 1 98.38 123 LEU A N 1
ATOM 939 C CA . LEU A 1 123 ? -5.477 -8.211 -17.391 1 98.38 123 LEU A CA 1
ATOM 940 C C . LEU A 1 123 ? -5.867 -7.902 -15.945 1 98.38 123 LEU A C 1
ATOM 942 O O . LEU A 1 123 ? -7.004 -8.148 -15.539 1 98.38 123 LEU A O 1
ATOM 946 N N . LEU A 1 124 ? -4.961 -7.348 -15.188 1 98.62 124 LEU A N 1
ATOM 947 C CA . LEU A 1 124 ? -5.203 -7.098 -13.773 1 98.62 124 LEU A CA 1
ATOM 948 C C . LEU A 1 124 ? -5.746 -5.688 -13.555 1 98.62 124 LEU A C 1
ATOM 950 O O . LEU A 1 124 ? -5.227 -4.727 -14.117 1 98.62 124 LEU A O 1
ATOM 954 N N . ASP A 1 125 ? -6.73 -5.598 -12.703 1 98.31 125 ASP A N 1
ATOM 955 C CA . ASP A 1 125 ? -7.344 -4.312 -12.398 1 98.31 125 ASP A CA 1
ATOM 956 C C . ASP A 1 125 ? -6.785 -3.73 -11.102 1 98.31 125 ASP A C 1
ATOM 958 O O . ASP A 1 125 ? -6.793 -2.514 -10.906 1 98.31 125 ASP A O 1
ATOM 962 N N . VAL A 1 126 ? -6.402 -4.543 -10.188 1 98.62 126 VAL A N 1
ATOM 963 C CA . VAL A 1 126 ? -5.793 -4.203 -8.906 1 98.62 126 VAL A CA 1
ATOM 964 C C . VAL A 1 126 ? -4.504 -5.004 -8.719 1 98.62 126 VAL A C 1
ATOM 966 O O . VAL A 1 126 ? -4.508 -6.234 -8.82 1 98.62 126 VAL A O 1
ATOM 969 N N . LYS A 1 127 ? -3.416 -4.332 -8.477 1 98.81 127 LYS A N 1
ATOM 970 C CA . LYS A 1 127 ? -2.123 -4.992 -8.336 1 98.81 127 LYS A CA 1
ATOM 971 C C . LYS A 1 127 ? -1.514 -4.715 -6.961 1 98.81 127 LYS A C 1
ATOM 973 O O . LYS A 1 127 ? -1.062 -3.6 -6.691 1 98.81 127 LYS A O 1
ATOM 978 N N . ILE A 1 128 ? -1.414 -5.785 -6.137 1 98.88 128 ILE A N 1
ATOM 979 C CA . ILE A 1 128 ? -0.921 -5.688 -4.77 1 98.88 128 ILE A CA 1
ATOM 980 C C . ILE A 1 128 ? 0.371 -6.488 -4.625 1 98.88 128 ILE A C 1
ATOM 982 O O . ILE A 1 128 ? 0.445 -7.645 -5.055 1 98.88 128 ILE A O 1
ATOM 986 N N . PHE A 1 129 ? 1.366 -5.84 -4.082 1 98.81 129 PHE A N 1
ATOM 987 C CA . PHE A 1 129 ? 2.619 -6.527 -3.791 1 98.81 129 PHE A CA 1
ATOM 988 C C . PHE A 1 129 ? 2.83 -6.652 -2.287 1 98.81 129 PHE A C 1
ATOM 990 O O . PHE A 1 129 ? 2.906 -5.645 -1.578 1 98.81 129 PHE A O 1
ATOM 997 N N . VAL A 1 130 ? 2.865 -7.859 -1.803 1 98.69 130 VAL A N 1
ATOM 998 C CA . VAL A 1 130 ? 3.164 -8.109 -0.397 1 98.69 130 VAL A CA 1
ATOM 999 C C . VAL A 1 130 ? 4.676 -8.148 -0.189 1 98.69 130 VAL A C 1
ATOM 1001 O O . VAL A 1 130 ? 5.363 -9.008 -0.746 1 98.69 130 VAL A O 1
ATOM 1004 N N . ASP A 1 131 ? 5.148 -7.223 0.663 1 97.69 131 ASP A N 1
ATOM 1005 C CA . ASP A 1 131 ? 6.586 -7.027 0.81 1 97.69 131 ASP A CA 1
ATOM 1006 C C . ASP A 1 131 ? 7.039 -7.34 2.234 1 97.69 131 ASP A C 1
ATOM 1008 O O . ASP A 1 131 ? 6.832 -6.535 3.146 1 97.69 131 ASP A O 1
ATOM 1012 N N . THR A 1 132 ? 7.629 -8.516 2.428 1 97.56 132 THR A N 1
ATOM 1013 C CA . THR A 1 132 ? 8.172 -8.984 3.699 1 97.56 132 THR A CA 1
ATOM 1014 C C . THR A 1 132 ? 9.688 -9.141 3.613 1 97.56 132 THR A C 1
ATOM 1016 O O . THR A 1 132 ? 10.227 -9.469 2.551 1 97.56 132 THR A O 1
ATOM 1019 N N . GLU A 1 133 ? 10.352 -8.945 4.699 1 95.81 133 GLU A N 1
ATOM 1020 C CA . GLU A 1 133 ? 11.812 -8.992 4.738 1 95.81 133 GLU A CA 1
ATOM 1021 C C . GLU A 1 133 ? 12.328 -10.367 4.34 1 95.81 133 GLU A C 1
ATOM 1023 O O . GLU A 1 133 ? 11.742 -11.391 4.695 1 95.81 133 GLU A O 1
ATOM 1028 N N . PRO A 1 134 ? 13.523 -10.375 3.727 1 96.88 134 PRO A N 1
ATOM 1029 C CA . PRO A 1 134 ? 14.016 -11.633 3.154 1 96.88 134 PRO A CA 1
ATOM 1030 C C . PRO A 1 134 ? 14.289 -12.695 4.215 1 96.88 134 PRO A C 1
ATOM 1032 O O . PRO A 1 134 ? 14.086 -13.891 3.963 1 96.88 134 PRO A O 1
ATOM 1035 N N . ASP A 1 135 ? 14.781 -12.266 5.371 1 96.62 135 ASP A N 1
ATOM 1036 C CA . ASP A 1 135 ? 15.062 -13.25 6.414 1 96.62 135 ASP A CA 1
ATOM 1037 C C . ASP A 1 135 ? 13.773 -13.883 6.93 1 96.62 135 ASP A C 1
ATOM 1039 O O . ASP A 1 135 ? 13.711 -15.102 7.129 1 96.62 135 ASP A O 1
ATOM 1043 N N . ILE A 1 136 ? 12.742 -13.133 7.035 1 96.69 136 ILE A N 1
ATOM 1044 C CA . ILE A 1 136 ? 11.445 -13.625 7.477 1 96.69 136 ILE A CA 1
ATOM 1045 C C . ILE A 1 136 ? 10.852 -14.539 6.402 1 96.69 136 ILE A C 1
ATOM 1047 O O . ILE A 1 136 ? 10.359 -15.625 6.707 1 96.69 136 ILE A O 1
ATOM 1051 N N . ARG A 1 137 ? 10.977 -14.133 5.16 1 98.12 137 ARG A N 1
ATOM 1052 C CA . ARG A 1 137 ? 10.469 -14.938 4.051 1 98.12 137 ARG A CA 1
ATOM 1053 C C . ARG A 1 137 ? 11.164 -16.297 3.994 1 98.12 137 ARG A C 1
ATOM 1055 O O . ARG A 1 137 ? 10.508 -17.328 3.842 1 98.12 137 ARG A O 1
ATOM 1062 N N . PHE A 1 138 ? 12.445 -16.266 4.152 1 98 138 PHE A N 1
ATOM 1063 C CA . PHE A 1 138 ? 13.195 -17.516 4.09 1 98 138 PHE A CA 1
ATOM 1064 C C . PHE A 1 138 ? 12.766 -18.453 5.207 1 98 138 PHE A C 1
ATOM 1066 O O . PHE A 1 138 ? 12.547 -19.656 4.973 1 98 138 PHE A O 1
ATOM 1073 N N . ILE A 1 139 ? 12.648 -17.906 6.41 1 97.75 139 ILE A N 1
ATOM 1074 C CA . ILE A 1 139 ? 12.266 -18.719 7.562 1 97.75 139 ILE A CA 1
ATOM 1075 C C . ILE A 1 139 ? 10.898 -19.359 7.32 1 97.75 139 ILE A C 1
ATOM 1077 O O . ILE A 1 139 ? 10.727 -20.562 7.504 1 97.75 139 ILE A O 1
ATOM 1081 N N . ARG A 1 140 ? 9.945 -18.594 6.824 1 97.38 140 ARG A N 1
ATOM 1082 C CA . ARG A 1 140 ? 8.594 -19.078 6.57 1 97.38 140 ARG A CA 1
ATOM 1083 C C . ARG A 1 140 ? 8.594 -20.125 5.461 1 97.38 140 ARG A C 1
ATOM 1085 O O . ARG A 1 140 ? 7.93 -21.156 5.578 1 97.38 140 ARG A O 1
ATOM 1092 N N . ARG A 1 141 ? 9.344 -19.859 4.395 1 97.44 141 ARG A N 1
ATOM 1093 C CA . ARG A 1 141 ? 9.469 -20.812 3.299 1 97.44 141 ARG A CA 1
ATOM 1094 C C . ARG A 1 141 ? 10.055 -22.141 3.789 1 97.44 141 ARG A C 1
ATOM 1096 O O . ARG A 1 141 ? 9.547 -23.203 3.449 1 97.44 141 ARG A O 1
ATOM 1103 N N . MET A 1 142 ? 11.086 -22 4.543 1 97 142 MET A N 1
ATOM 1104 C CA . MET A 1 142 ? 11.758 -23.203 5.031 1 97 142 MET A CA 1
ATOM 1105 C C . MET A 1 142 ? 10.82 -24.047 5.883 1 97 142 MET A C 1
ATOM 1107 O O . MET A 1 142 ? 10.719 -25.266 5.68 1 97 142 MET A O 1
ATOM 1111 N N . GLN A 1 143 ? 10.125 -23.391 6.801 1 97.62 143 GLN A N 1
ATOM 1112 C CA . GLN A 1 143 ? 9.188 -24.094 7.668 1 97.62 143 GLN A CA 1
ATOM 1113 C C . GLN A 1 143 ? 8.086 -24.75 6.852 1 97.62 143 GLN A C 1
ATOM 1115 O O . GLN A 1 143 ? 7.75 -25.922 7.082 1 97.62 143 GLN A O 1
ATOM 1120 N N . ARG A 1 144 ? 7.551 -24.078 5.945 1 96.5 144 ARG A N 1
ATOM 1121 C CA . ARG A 1 144 ? 6.492 -24.625 5.094 1 96.5 144 ARG A CA 1
ATOM 1122 C C . ARG A 1 144 ? 6.992 -25.812 4.281 1 96.5 144 ARG A C 1
ATOM 1124 O O . ARG A 1 144 ? 6.324 -26.844 4.203 1 96.5 144 ARG A O 1
ATOM 1131 N N . ASP A 1 145 ? 8.18 -25.656 3.566 1 95.62 145 ASP A N 1
ATOM 1132 C CA . ASP A 1 145 ? 8.68 -26.688 2.662 1 95.62 145 ASP A CA 1
ATOM 1133 C C . ASP A 1 145 ? 9.031 -27.953 3.426 1 95.62 145 ASP A C 1
ATOM 1135 O O . ASP A 1 145 ? 8.828 -29.062 2.922 1 95.62 145 ASP A O 1
ATOM 1139 N N . ILE A 1 146 ? 9.531 -27.797 4.633 1 95.31 146 ILE A N 1
ATOM 1140 C CA . ILE A 1 146 ? 9.812 -28.969 5.465 1 95.31 146 ILE A CA 1
ATOM 1141 C C . ILE A 1 146 ? 8.508 -29.641 5.871 1 95.31 146 ILE A C 1
ATOM 1143 O O . ILE A 1 146 ? 8.359 -30.859 5.742 1 95.31 146 ILE A O 1
ATOM 1147 N N . ALA A 1 147 ? 7.512 -28.891 6.27 1 96 147 ALA A N 1
ATOM 1148 C CA . ALA A 1 147 ? 6.262 -29.422 6.82 1 96 147 ALA A CA 1
ATOM 1149 C C . ALA A 1 147 ? 5.363 -29.969 5.715 1 96 147 ALA A C 1
ATOM 1151 O O . ALA A 1 147 ? 4.684 -30.969 5.902 1 96 147 ALA A O 1
ATOM 1152 N N . GLU A 1 148 ? 5.391 -29.312 4.531 1 93.25 148 GLU A N 1
ATOM 1153 C CA . GLU A 1 148 ? 4.316 -29.578 3.578 1 93.25 148 GLU A CA 1
ATOM 1154 C C . GLU A 1 148 ? 4.859 -30.203 2.295 1 93.25 148 GLU A C 1
ATOM 1156 O O . GLU A 1 148 ? 4.105 -30.766 1.507 1 93.25 148 GLU A O 1
ATOM 1161 N N . ARG A 1 149 ? 6.195 -30.125 2.072 1 89.81 149 ARG A N 1
ATOM 1162 C CA . ARG A 1 149 ? 6.695 -30.516 0.757 1 89.81 149 ARG A CA 1
ATOM 1163 C C . ARG A 1 149 ? 7.793 -31.562 0.878 1 89.81 149 ARG A C 1
ATOM 1165 O O . ARG A 1 149 ? 8.492 -31.859 -0.095 1 89.81 149 ARG A O 1
ATOM 1172 N N . ASN A 1 150 ? 7.992 -32.094 2.084 1 90.69 150 ASN A N 1
ATOM 1173 C CA . ASN A 1 150 ? 8.906 -33.188 2.357 1 90.69 150 ASN A CA 1
ATOM 1174 C C . ASN A 1 150 ? 10.344 -32.844 1.971 1 90.69 150 ASN A C 1
ATOM 1176 O O . ASN A 1 150 ? 11.031 -33.625 1.324 1 90.69 150 ASN A O 1
ATOM 1180 N N . ARG A 1 151 ? 10.742 -31.609 2.303 1 92.31 151 ARG A N 1
ATOM 1181 C CA . ARG A 1 151 ? 12.109 -31.156 2.047 1 92.31 151 ARG A CA 1
ATOM 1182 C C . ARG A 1 151 ? 12.922 -31.109 3.338 1 92.31 151 ARG A C 1
ATOM 1184 O O . ARG A 1 151 ? 12.359 -30.969 4.426 1 92.31 151 ARG A O 1
ATOM 1191 N N . THR A 1 152 ? 14.281 -31.25 3.168 1 94.12 152 THR A N 1
ATOM 1192 C CA . THR A 1 152 ? 15.164 -31.016 4.305 1 94.12 152 THR A CA 1
ATOM 1193 C C . THR A 1 152 ? 15.625 -29.562 4.344 1 94.12 152 THR A C 1
ATOM 1195 O O . THR A 1 152 ? 15.609 -28.875 3.324 1 94.12 152 THR A O 1
ATOM 1198 N N . ALA A 1 153 ? 16.062 -29.125 5.555 1 95.56 153 ALA A N 1
ATOM 1199 C CA . ALA A 1 153 ? 16.578 -27.766 5.695 1 95.56 153 ALA A CA 1
ATOM 1200 C C . ALA A 1 153 ? 17.719 -27.516 4.727 1 95.56 153 ALA A C 1
ATOM 1202 O O . ALA A 1 153 ? 17.797 -26.453 4.105 1 95.56 153 ALA A O 1
ATOM 1203 N N . ASP A 1 154 ? 18.609 -28.5 4.562 1 95.31 154 ASP A N 1
ATOM 1204 C CA . ASP A 1 154 ? 19.766 -28.359 3.68 1 95.31 154 ASP A CA 1
ATOM 1205 C C . ASP A 1 154 ? 19.328 -28.188 2.227 1 95.31 154 ASP A C 1
ATOM 1207 O O . ASP A 1 154 ? 19.906 -27.375 1.493 1 95.31 154 ASP A O 1
ATOM 1211 N N . GLU A 1 155 ? 18.375 -28.938 1.857 1 92.75 155 GLU A N 1
ATOM 1212 C CA . GLU A 1 155 ? 17.859 -28.828 0.498 1 92.75 155 GLU A CA 1
ATOM 1213 C C . GLU A 1 155 ? 17.234 -27.453 0.249 1 92.75 155 GLU A C 1
ATOM 1215 O O . GLU A 1 155 ? 17.438 -26.859 -0.811 1 92.75 155 GLU A O 1
ATOM 1220 N N . VAL A 1 156 ? 16.484 -26.953 1.221 1 95.56 156 VAL A N 1
ATOM 1221 C CA . VAL A 1 156 ? 15.82 -25.656 1.098 1 95.56 156 VAL A CA 1
ATOM 1222 C C . VAL A 1 156 ? 16.875 -24.547 1.007 1 95.56 156 VAL A C 1
ATOM 1224 O O . VAL A 1 156 ? 16.781 -23.656 0.161 1 95.56 156 VAL A O 1
ATOM 1227 N N . VAL A 1 157 ? 17.875 -24.625 1.841 1 96.31 157 VAL A N 1
ATOM 1228 C CA . VAL A 1 157 ? 18.953 -23.625 1.863 1 96.31 157 VAL A CA 1
ATOM 1229 C C . VAL A 1 157 ? 19.688 -23.625 0.525 1 96.31 157 VAL A C 1
ATOM 1231 O O . VAL A 1 157 ? 19.922 -22.562 -0.061 1 96.31 157 VAL A O 1
ATOM 1234 N N . ALA A 1 158 ? 20.062 -24.812 0.062 1 95 158 ALA A N 1
ATOM 1235 C CA . ALA A 1 158 ? 20.797 -24.922 -1.193 1 95 158 ALA A CA 1
ATOM 1236 C C . ALA A 1 158 ? 20 -24.344 -2.355 1 95 158 ALA A C 1
ATOM 1238 O O . ALA A 1 158 ? 20.531 -23.578 -3.158 1 95 158 ALA A O 1
ATOM 1239 N N . GLN A 1 159 ? 18.766 -24.688 -2.475 1 95.06 159 GLN A N 1
ATOM 1240 C CA . GLN A 1 159 ? 17.906 -24.156 -3.527 1 95.06 159 GLN A CA 1
ATOM 1241 C C . GLN A 1 159 ? 17.766 -22.641 -3.414 1 95.06 159 GLN A C 1
ATOM 1243 O O . GLN A 1 159 ? 17.797 -21.938 -4.422 1 95.06 159 GLN A O 1
ATOM 1248 N N . TYR A 1 160 ? 17.547 -22.188 -2.158 1 96.88 160 TYR A N 1
ATOM 1249 C CA . TYR A 1 160 ? 17.359 -20.766 -1.912 1 96.88 160 TYR A CA 1
ATOM 1250 C C . TYR A 1 160 ? 18.547 -19.953 -2.43 1 96.88 160 TYR A C 1
ATOM 1252 O O . TYR A 1 160 ? 18.359 -18.953 -3.131 1 96.88 160 TYR A O 1
ATOM 1260 N N . LEU A 1 161 ? 19.719 -20.375 -2.133 1 96.69 161 LEU A N 1
ATOM 1261 C CA . LEU A 1 161 ? 20.922 -19.641 -2.5 1 96.69 161 LEU A CA 1
ATOM 1262 C C . LEU A 1 161 ? 21.203 -19.781 -3.992 1 96.69 161 LEU A C 1
ATOM 1264 O O . LEU A 1 161 ? 21.719 -18.859 -4.617 1 96.69 161 LEU A O 1
ATOM 1268 N N . ALA A 1 162 ? 20.844 -20.906 -4.539 1 95.31 162 ALA A N 1
ATOM 1269 C CA . ALA A 1 162 ? 21.188 -21.188 -5.93 1 95.31 162 ALA A CA 1
ATOM 1270 C C . ALA A 1 162 ? 20.219 -20.5 -6.887 1 95.31 162 ALA A C 1
ATOM 1272 O O . ALA A 1 162 ? 20.625 -19.969 -7.914 1 95.31 162 ALA A O 1
ATOM 1273 N N . THR A 1 163 ? 18.922 -20.578 -6.574 1 96 163 THR A N 1
ATOM 1274 C CA . THR A 1 163 ? 17.984 -20.156 -7.605 1 96 163 THR A CA 1
ATOM 1275 C C . THR A 1 163 ? 16.938 -19.203 -7.031 1 96 163 THR A C 1
ATOM 1277 O O . THR A 1 163 ? 16.609 -18.172 -7.645 1 96 163 THR A O 1
ATOM 1280 N N . VAL A 1 164 ? 16.391 -19.406 -5.824 1 96.69 164 VAL A N 1
ATOM 1281 C CA . VAL A 1 164 ? 15.258 -18.641 -5.316 1 96.69 164 VAL A CA 1
ATOM 1282 C C . VAL A 1 164 ? 15.656 -17.172 -5.137 1 96.69 164 VAL A C 1
ATOM 1284 O O . VAL A 1 164 ? 15.023 -16.281 -5.699 1 96.69 164 VAL A O 1
ATOM 1287 N N . ARG A 1 165 ? 16.734 -16.938 -4.379 1 97.25 165 ARG A N 1
ATOM 1288 C CA . ARG A 1 165 ? 17.141 -15.578 -4.07 1 97.25 165 ARG A CA 1
ATOM 1289 C C . ARG A 1 165 ? 17.578 -14.844 -5.332 1 97.25 165 ARG A C 1
ATOM 1291 O O . ARG A 1 165 ? 17.125 -13.734 -5.602 1 97.25 165 ARG A O 1
ATOM 1298 N N . PRO A 1 166 ? 18.422 -15.414 -6.188 1 97.12 166 PRO A N 1
ATOM 1299 C CA . PRO A 1 166 ? 18.828 -14.711 -7.406 1 97.12 166 PRO A CA 1
ATOM 1300 C C . PRO A 1 166 ? 17.656 -14.375 -8.32 1 97.12 166 PRO A C 1
ATOM 1302 O O . PRO A 1 166 ? 17.594 -13.273 -8.867 1 97.12 166 PRO A O 1
ATOM 1305 N N . MET A 1 167 ? 16.75 -15.289 -8.492 1 97.25 167 MET A N 1
ATOM 1306 C CA . MET A 1 167 ? 15.617 -15.039 -9.367 1 97.25 167 MET A CA 1
ATOM 1307 C C . MET A 1 167 ? 14.68 -14.008 -8.75 1 97.25 167 MET A C 1
ATOM 1309 O O . MET A 1 167 ? 14.047 -13.227 -9.477 1 97.25 167 MET A O 1
ATOM 1313 N N . HIS A 1 168 ? 14.547 -14.055 -7.445 1 98.12 168 HIS A N 1
ATOM 1314 C CA . HIS A 1 168 ? 13.781 -13.023 -6.762 1 98.12 168 HIS A CA 1
ATOM 1315 C C . HIS A 1 168 ? 14.32 -11.633 -7.074 1 98.12 168 HIS A C 1
ATOM 1317 O O . HIS A 1 168 ? 13.562 -10.727 -7.43 1 98.12 168 HIS A O 1
ATOM 1323 N N . GLU A 1 169 ? 15.594 -11.469 -6.992 1 97.69 169 GLU A N 1
ATOM 1324 C CA . GLU A 1 169 ? 16.25 -10.18 -7.211 1 97.69 169 GLU A CA 1
ATOM 1325 C C . GLU A 1 169 ? 16.141 -9.75 -8.672 1 97.69 169 GLU A C 1
ATOM 1327 O O . GLU A 1 169 ? 16.016 -8.555 -8.969 1 97.69 169 GLU A O 1
ATOM 1332 N N . LEU A 1 170 ? 16.141 -10.68 -9.531 1 97.69 170 LEU A N 1
ATOM 1333 C CA . LEU A 1 170 ? 16.141 -10.383 -10.961 1 97.69 170 LEU A CA 1
ATOM 1334 C C . LEU A 1 170 ? 14.727 -10.109 -11.469 1 97.69 170 LEU A C 1
ATOM 1336 O O . LEU A 1 170 ? 14.531 -9.25 -12.336 1 97.69 170 LEU A O 1
ATOM 1340 N N . PHE A 1 171 ? 13.719 -10.852 -10.93 1 97.69 171 PHE A N 1
ATOM 1341 C CA . PHE A 1 171 ? 12.422 -10.828 -11.602 1 97.69 171 PHE A CA 1
ATOM 1342 C C . PHE A 1 171 ? 11.328 -10.383 -10.641 1 97.69 171 PHE A C 1
ATOM 1344 O O . PHE A 1 171 ? 10.375 -9.703 -11.047 1 97.69 171 PHE A O 1
ATOM 1351 N N . VAL A 1 172 ? 11.422 -10.758 -9.367 1 98.19 172 VAL A N 1
ATOM 1352 C CA . VAL A 1 172 ? 10.328 -10.516 -8.43 1 98.19 172 VAL A CA 1
ATOM 1353 C C . VAL A 1 172 ? 10.414 -9.086 -7.898 1 98.19 172 VAL A C 1
ATOM 1355 O O . VAL A 1 172 ? 9.492 -8.289 -8.07 1 98.19 172 VAL A O 1
ATOM 1358 N N . THR A 1 173 ? 11.555 -8.766 -7.309 1 97.25 173 THR A N 1
ATOM 1359 C CA . THR A 1 173 ? 11.75 -7.457 -6.688 1 97.25 173 THR A CA 1
ATOM 1360 C C . THR A 1 173 ? 11.523 -6.336 -7.699 1 97.25 173 THR A C 1
ATOM 1362 O O . THR A 1 173 ? 10.758 -5.406 -7.441 1 97.25 173 THR A O 1
ATOM 1365 N N . PRO A 1 174 ? 12.039 -6.426 -8.922 1 97.38 174 PRO A N 1
ATOM 1366 C CA . PRO A 1 174 ? 11.836 -5.328 -9.867 1 97.38 174 PRO A CA 1
ATOM 1367 C C . PRO A 1 174 ? 10.383 -5.195 -10.312 1 97.38 174 PRO A C 1
ATOM 1369 O O . PRO A 1 174 ? 9.953 -4.109 -10.711 1 97.38 174 PRO A O 1
ATOM 1372 N N . SER A 1 175 ? 9.656 -6.27 -10.266 1 97.56 175 SER A N 1
ATOM 1373 C CA . SER A 1 175 ? 8.273 -6.238 -10.734 1 97.56 175 SER A CA 1
ATOM 1374 C C . SER A 1 175 ? 7.391 -5.43 -9.789 1 97.56 175 SER A C 1
ATOM 1376 O O . SER A 1 175 ? 6.273 -5.055 -10.148 1 97.56 175 SER A O 1
ATOM 1378 N N . LYS A 1 176 ? 7.891 -5.094 -8.602 1 96.31 176 LYS A N 1
ATOM 1379 C CA . LYS A 1 176 ? 7.188 -4.277 -7.613 1 96.31 176 LYS A CA 1
ATOM 1380 C C . LYS A 1 176 ? 6.785 -2.928 -8.195 1 96.31 176 LYS A C 1
ATOM 1382 O O . LYS A 1 176 ? 5.785 -2.34 -7.785 1 96.31 176 LYS A O 1
ATOM 1387 N N . LYS A 1 177 ? 7.527 -2.477 -9.141 1 96.5 177 LYS A N 1
ATOM 1388 C CA . LYS A 1 177 ? 7.301 -1.155 -9.711 1 96.5 177 LYS A CA 1
ATOM 1389 C C . LYS A 1 177 ? 5.945 -1.088 -10.414 1 96.5 177 LYS A C 1
ATOM 1391 O O . LYS A 1 177 ? 5.434 0 -10.688 1 96.5 177 LYS A O 1
ATOM 1396 N N . PHE A 1 178 ? 5.301 -2.211 -10.695 1 97.69 178 PHE A N 1
ATOM 1397 C CA . PHE A 1 178 ? 4.07 -2.24 -11.477 1 97.69 178 PHE A CA 1
ATOM 1398 C C . PHE A 1 178 ? 2.852 -2.291 -10.562 1 97.69 178 PHE A C 1
ATOM 1400 O O . PHE A 1 178 ? 1.714 -2.232 -11.039 1 97.69 178 PHE A O 1
ATOM 1407 N N . CYS A 1 179 ? 3.094 -2.385 -9.25 1 98.56 179 CYS A N 1
ATOM 1408 C CA . CYS A 1 179 ? 1.954 -2.584 -8.367 1 98.56 179 CYS A CA 1
ATOM 1409 C C . CYS A 1 179 ? 1.262 -1.26 -8.062 1 98.56 179 CYS A C 1
ATOM 1411 O O . CYS A 1 179 ? 1.834 -0.191 -8.281 1 98.56 179 CYS A O 1
ATOM 1413 N N . ASP A 1 180 ? -0.03 -1.37 -7.629 1 98.31 180 ASP A N 1
ATOM 1414 C CA . ASP A 1 180 ? -0.785 -0.212 -7.16 1 98.31 180 ASP A CA 1
ATOM 1415 C C . ASP A 1 180 ? -0.452 0.109 -5.707 1 98.31 180 ASP A C 1
ATOM 1417 O O . ASP A 1 180 ? -0.476 1.272 -5.301 1 98.31 180 ASP A O 1
ATOM 1421 N N . MET A 1 181 ? -0.156 -0.928 -4.93 1 98.25 181 MET A N 1
ATOM 1422 C CA . MET A 1 181 ? 0.167 -0.745 -3.518 1 98.25 181 MET A CA 1
ATOM 1423 C C . MET A 1 181 ? 1.067 -1.868 -3.016 1 98.25 181 MET A C 1
ATOM 1425 O O . MET A 1 181 ? 1.063 -2.969 -3.572 1 98.25 181 MET A O 1
ATOM 1429 N N . ILE A 1 182 ? 1.749 -1.546 -2.025 1 98.62 182 ILE A N 1
ATOM 1430 C CA . ILE A 1 182 ? 2.596 -2.502 -1.32 1 98.62 182 ILE A CA 1
ATOM 1431 C C . ILE A 1 182 ? 2.061 -2.723 0.093 1 98.62 182 ILE A C 1
ATOM 1433 O O . ILE A 1 182 ? 1.727 -1.765 0.793 1 98.62 182 ILE A O 1
ATOM 1437 N N . VAL A 1 183 ? 1.896 -3.965 0.499 1 98.5 183 VAL A N 1
ATOM 1438 C CA . VAL A 1 183 ? 1.473 -4.348 1.842 1 98.5 183 VAL A CA 1
ATOM 1439 C C . VAL A 1 183 ? 2.646 -4.961 2.598 1 98.5 183 VAL A C 1
ATOM 1441 O O . VAL A 1 183 ? 3.162 -6.012 2.209 1 98.5 183 VAL A O 1
ATOM 1444 N N . PRO A 1 184 ? 2.992 -4.301 3.703 1 96.81 184 PRO A N 1
ATOM 1445 C CA . PRO A 1 184 ? 4.129 -4.852 4.441 1 96.81 184 PRO A CA 1
ATOM 1446 C C . PRO A 1 184 ? 3.752 -6.062 5.293 1 96.81 184 PRO A C 1
ATOM 1448 O O . PRO A 1 184 ? 2.65 -6.113 5.844 1 96.81 184 PRO A O 1
ATOM 1451 N N . ASP A 1 185 ? 4.559 -7.086 5.32 1 93 185 ASP A N 1
ATOM 1452 C CA . ASP A 1 185 ? 4.656 -8.133 6.328 1 93 185 ASP A CA 1
ATOM 1453 C C . ASP A 1 185 ? 3.441 -9.062 6.277 1 93 185 ASP A C 1
ATOM 1455 O O . ASP A 1 185 ? 2.986 -9.555 7.309 1 93 185 ASP A O 1
ATOM 1459 N N . GLY A 1 186 ? 2.801 -9.164 5.16 1 93.56 186 GLY A N 1
ATOM 1460 C CA . GLY A 1 186 ? 1.754 -10.164 5.004 1 93.56 186 GLY A CA 1
ATOM 1461 C C . GLY A 1 186 ? 0.359 -9.602 5.199 1 93.56 186 GLY A C 1
ATOM 1462 O O . GLY A 1 186 ? 0.037 -8.531 4.672 1 93.56 186 GLY A O 1
ATOM 1463 N N . LEU A 1 187 ? -0.438 -10.383 5.902 1 94.75 187 LEU A N 1
ATOM 1464 C CA . LEU A 1 187 ? -1.839 -10.031 6.109 1 94.75 187 LEU A CA 1
ATOM 1465 C C . LEU A 1 187 ? -1.962 -8.742 6.914 1 94.75 187 LEU A C 1
ATOM 1467 O O . LEU A 1 187 ? -1.329 -8.594 7.961 1 94.75 187 LEU A O 1
ATOM 1471 N N . ASN A 1 188 ? -2.705 -7.824 6.383 1 97.12 188 ASN A N 1
ATOM 1472 C CA . ASN A 1 188 ? -3.029 -6.555 7.027 1 97.12 188 ASN A CA 1
ATOM 1473 C C . ASN A 1 188 ? -4.539 -6.332 7.098 1 97.12 188 ASN A C 1
ATOM 1475 O O . ASN A 1 188 ? -5.203 -6.242 6.066 1 97.12 188 ASN A O 1
ATOM 1479 N N . PRO A 1 189 ? -5.043 -6.23 8.328 1 96.75 189 PRO A N 1
ATOM 1480 C CA . PRO A 1 189 ? -6.5 -6.148 8.477 1 96.75 189 PRO A CA 1
ATOM 1481 C C . PRO A 1 189 ? -7.094 -4.918 7.801 1 96.75 189 PRO A C 1
ATOM 1483 O O . PRO A 1 189 ? -8.219 -4.965 7.301 1 96.75 189 PRO A O 1
ATOM 1486 N N . VAL A 1 190 ? -6.402 -3.822 7.809 1 96.88 190 VAL A N 1
ATOM 1487 C CA . VAL A 1 190 ? -6.883 -2.59 7.191 1 96.88 190 VAL A CA 1
ATOM 1488 C C . VAL A 1 190 ? -6.992 -2.777 5.68 1 96.88 190 VAL A C 1
ATOM 1490 O O . VAL A 1 190 ? -8.023 -2.455 5.082 1 96.88 190 VAL A O 1
ATOM 1493 N N . VAL A 1 191 ? -5.941 -3.328 5.059 1 97.69 191 VAL A N 1
ATOM 1494 C CA . VAL A 1 191 ? -5.934 -3.576 3.619 1 97.69 191 VAL A CA 1
ATOM 1495 C C . VAL A 1 191 ? -7.035 -4.574 3.264 1 97.69 191 VAL A C 1
ATOM 1497 O O . VAL A 1 191 ? -7.742 -4.398 2.271 1 97.69 191 VAL A O 1
ATOM 1500 N N . LEU A 1 192 ? -7.148 -5.598 4.102 1 97.94 192 LEU A N 1
ATOM 1501 C CA . LEU A 1 192 ? -8.211 -6.57 3.891 1 97.94 192 LEU A CA 1
ATOM 1502 C C . LEU A 1 192 ? -9.578 -5.891 3.881 1 97.94 192 LEU A C 1
ATOM 1504 O O . LEU A 1 192 ? -10.391 -6.129 2.982 1 97.94 192 LEU A O 1
ATOM 1508 N N . GLU A 1 193 ? -9.812 -5.031 4.805 1 96.62 193 GLU A N 1
ATOM 1509 C CA . GLU A 1 193 ? -11.094 -4.336 4.906 1 96.62 193 GLU A CA 1
ATOM 1510 C C . GLU A 1 193 ? -11.344 -3.465 3.678 1 96.62 193 GLU A C 1
ATOM 1512 O O . GLU A 1 193 ? -12.469 -3.385 3.188 1 96.62 193 GLU A O 1
ATOM 1517 N N . MET A 1 194 ? -10.336 -2.842 3.246 1 96.62 194 MET A N 1
ATOM 1518 C CA . MET A 1 194 ? -10.469 -1.976 2.076 1 96.62 194 MET A CA 1
ATOM 1519 C C . MET A 1 194 ? -10.781 -2.791 0.828 1 96.62 194 MET A C 1
ATOM 1521 O O . MET A 1 194 ? -11.625 -2.395 0.019 1 96.62 194 MET A O 1
ATOM 1525 N N . LEU A 1 195 ? -10.078 -3.898 0.667 1 97.44 195 LEU A N 1
ATOM 1526 C CA . LEU A 1 195 ? -10.344 -4.781 -0.465 1 97.44 195 LEU A CA 1
ATOM 1527 C C . LEU A 1 195 ? -11.773 -5.301 -0.425 1 97.44 195 LEU A C 1
ATOM 1529 O O . LEU A 1 195 ? -12.477 -5.289 -1.441 1 97.44 195 LEU A O 1
ATOM 1533 N N . VAL A 1 196 ? -12.195 -5.719 0.747 1 97 196 VAL A N 1
ATOM 1534 C CA . VAL A 1 196 ? -13.547 -6.262 0.9 1 97 196 VAL A CA 1
ATOM 1535 C C . VAL A 1 196 ? -14.578 -5.184 0.588 1 97 196 VAL A C 1
ATOM 1537 O O . VAL A 1 196 ? -15.562 -5.438 -0.113 1 97 196 VAL A O 1
ATOM 1540 N N . ALA A 1 197 ? -14.383 -3.973 1.093 1 94.81 197 ALA A N 1
ATOM 1541 C CA . ALA A 1 197 ? -15.305 -2.871 0.833 1 94.81 197 ALA A CA 1
ATOM 1542 C C . ALA A 1 197 ? -15.453 -2.621 -0.665 1 94.81 197 ALA A C 1
ATOM 1544 O O . ALA A 1 197 ? -16.562 -2.381 -1.153 1 94.81 197 ALA A O 1
ATOM 1545 N N . LYS A 1 198 ? -14.406 -2.73 -1.384 1 94.69 198 LYS A N 1
ATOM 1546 C CA . LYS A 1 198 ? -14.422 -2.459 -2.818 1 94.69 198 LYS A CA 1
ATOM 1547 C C . LYS A 1 198 ? -15.039 -3.617 -3.594 1 94.69 198 LYS A C 1
ATOM 1549 O O . LYS A 1 198 ? -15.789 -3.4 -4.551 1 94.69 198 LYS A O 1
ATOM 1554 N N . LEU A 1 199 ? -14.766 -4.836 -3.166 1 97.12 199 LEU A N 1
ATOM 1555 C CA . LEU A 1 199 ? -15.016 -5.992 -4.02 1 97.12 199 LEU A CA 1
ATOM 1556 C C . LEU A 1 199 ? -16.359 -6.637 -3.676 1 97.12 199 LEU A C 1
ATOM 1558 O O . LEU A 1 199 ? -16.938 -7.355 -4.496 1 97.12 199 LEU A O 1
ATOM 1562 N N . ARG A 1 200 ? -16.859 -6.414 -2.508 1 95.19 200 ARG A N 1
ATOM 1563 C CA . ARG A 1 200 ? -18.031 -7.125 -2.008 1 95.19 200 ARG A CA 1
ATOM 1564 C C . ARG A 1 200 ? -19.219 -6.941 -2.941 1 95.19 200 ARG A C 1
ATOM 1566 O O . ARG A 1 200 ? -19.922 -7.902 -3.258 1 95.19 200 ARG A O 1
ATOM 1573 N N . PRO A 1 201 ? -19.453 -5.711 -3.479 1 92.94 201 PRO A N 1
ATOM 1574 C CA . PRO A 1 201 ? -20.609 -5.535 -4.367 1 92.94 201 PRO A CA 1
ATOM 1575 C C . PRO A 1 201 ? -20.516 -6.398 -5.625 1 92.94 201 PRO A C 1
ATOM 1577 O O . PRO A 1 201 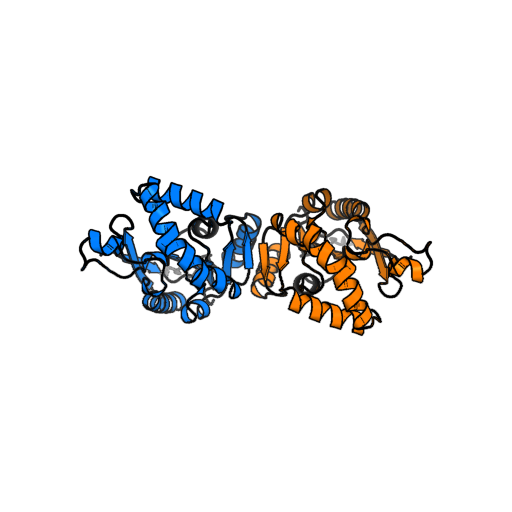? -21.547 -6.742 -6.215 1 92.94 201 PRO A O 1
ATOM 1580 N N . LEU A 1 202 ? -19.359 -6.734 -6.016 1 94.38 202 LEU A N 1
ATOM 1581 C CA . LEU A 1 202 ? -19.156 -7.492 -7.246 1 94.38 202 LEU A CA 1
ATOM 1582 C C . LEU A 1 202 ? -19.219 -8.992 -6.977 1 94.38 202 LEU A C 1
ATOM 1584 O O . LEU A 1 202 ? -19.375 -9.789 -7.906 1 94.38 202 LEU A O 1
ATOM 1588 N N . ALA A 1 203 ? -19.047 -9.328 -5.715 1 93.06 203 ALA A N 1
ATOM 1589 C CA . ALA A 1 203 ? -19.031 -10.742 -5.336 1 93.06 203 ALA A CA 1
ATOM 1590 C C . ALA A 1 203 ? -20.438 -11.25 -5.031 1 93.06 203 ALA A C 1
ATOM 1592 O O . ALA A 1 203 ? -20.656 -12.453 -4.902 1 93.06 203 ALA A O 1
ATOM 1593 N N . GLU A 1 204 ? -21.406 -10.406 -4.859 1 82.94 204 GLU A N 1
ATOM 1594 C CA . GLU A 1 204 ? -22.781 -10.789 -4.512 1 82.94 204 GLU A CA 1
ATOM 1595 C C . GLU A 1 204 ? -23.531 -11.305 -5.73 1 82.94 204 GLU A C 1
ATOM 1597 O O . GLU A 1 204 ? -23.344 -10.805 -6.84 1 82.94 204 GLU A O 1
ATOM 1602 N N . PRO A 1 205 ? -24.281 -12.43 -5.5 1 72 205 PRO A N 1
ATOM 1603 C CA . PRO A 1 205 ? -25.062 -12.992 -6.605 1 72 205 PRO A CA 1
ATOM 1604 C C . PRO A 1 205 ? -26.078 -12.016 -7.176 1 72 205 PRO A C 1
ATOM 1606 O O . PRO A 1 205 ? -26.625 -11.195 -6.438 1 72 205 PRO A O 1
ATOM 1609 N N . VAL A 1 206 ? -26.016 -11.742 -8.445 1 58.84 206 VAL A N 1
ATOM 1610 C CA . VAL A 1 206 ? -27.078 -10.953 -9.07 1 58.84 206 VAL A CA 1
ATOM 1611 C C . VAL A 1 206 ? -28.422 -11.648 -8.875 1 58.84 206 VAL A C 1
ATOM 1613 O O . VAL A 1 206 ? -28.562 -12.836 -9.164 1 58.84 206 VAL A O 1
ATOM 1616 N N . GLU A 1 207 ? -29.156 -11.336 -7.875 1 52.97 207 GLU A N 1
ATOM 1617 C CA . GLU A 1 207 ? -30.516 -11.875 -7.77 1 52.97 207 GLU A CA 1
ATOM 1618 C C . GLU A 1 207 ? -31.203 -11.898 -9.133 1 52.97 207 GLU A C 1
ATOM 1620 O O . GLU A 1 207 ? -31.328 -10.859 -9.781 1 52.97 207 GLU A O 1
ATOM 1625 N N . THR A 1 208 ? -31.016 -12.82 -9.938 1 47.69 208 THR A N 1
ATOM 1626 C CA . THR A 1 208 ? -31.922 -12.961 -11.062 1 47.69 208 THR A CA 1
ATOM 1627 C C . THR A 1 208 ? -33.375 -13.039 -10.578 1 47.69 208 THR A C 1
ATOM 1629 O O . THR A 1 208 ? -33.688 -13.836 -9.695 1 47.69 208 THR A O 1
ATOM 1632 N N . GLY A 1 209 ? -34.031 -11.984 -10.312 1 41.94 209 GLY A N 1
ATOM 1633 C CA . GLY A 1 209 ? -35.469 -11.898 -10.078 1 41.94 209 GLY A CA 1
ATOM 1634 C C . GLY A 1 209 ? -36.281 -12.844 -10.945 1 41.94 209 GLY A C 1
ATOM 1635 O O . GLY A 1 209 ? -37.281 -12.453 -11.508 1 41.94 209 GLY A O 1
ATOM 1636 N N . VAL A 1 210 ? -35.875 -13.922 -11.531 1 42.38 210 VAL A N 1
ATOM 1637 C CA . VAL A 1 210 ? -36.875 -14.648 -12.297 1 42.38 210 VAL A CA 1
ATOM 1638 C C . VAL A 1 210 ? -37.844 -15.383 -11.352 1 42.38 210 VAL A C 1
ATOM 1640 O O . VAL A 1 210 ? -37.438 -16.328 -10.664 1 42.38 210 VAL A O 1
ATOM 1643 N N . GLU A 1 211 ? -38.656 -14.688 -10.469 1 40.03 211 GLU A N 1
ATOM 1644 C CA . GLU A 1 211 ? -39.844 -15.422 -10 1 40.03 211 GLU A CA 1
ATOM 1645 C C . GLU A 1 211 ? -40.656 -15.953 -11.164 1 40.03 211 GLU A C 1
ATOM 1647 O O . GLU A 1 211 ? -41.062 -15.188 -12.039 1 40.03 211 GLU A O 1
ATOM 1652 N N . ALA A 1 212 ? -40.531 -17.328 -11.453 1 34.97 212 ALA A N 1
ATOM 1653 C CA . ALA A 1 212 ? -41.469 -18.078 -12.281 1 34.97 212 ALA A CA 1
ATOM 1654 C C . ALA A 1 212 ? -42.906 -17.844 -11.828 1 34.97 212 ALA A C 1
ATOM 1656 O O . ALA A 1 212 ? -43.281 -18.172 -10.695 1 34.97 212 ALA A O 1
ATOM 1657 N N . ALA A 1 213 ? -43.656 -16.891 -12.328 1 40.66 213 ALA A N 1
ATOM 1658 C CA . ALA A 1 213 ? -45.125 -16.781 -12.312 1 40.66 213 ALA A CA 1
ATOM 1659 C C . ALA A 1 213 ? -45.781 -18.094 -12.75 1 40.66 213 ALA A C 1
ATOM 1661 O O . ALA A 1 213 ? -45.656 -18.484 -13.922 1 40.66 213 ALA A O 1
ATOM 1662 N N . SER A 1 214 ? -45.719 -19.219 -11.977 1 34.03 214 SER A N 1
ATOM 1663 C CA . SER A 1 214 ? -46.531 -20.406 -12.211 1 34.03 214 SER A CA 1
ATOM 1664 C C . SER A 1 214 ? -47.969 -20.016 -12.5 1 34.03 214 SER A C 1
ATOM 1666 O O . SER A 1 214 ? -48.531 -19.141 -11.828 1 34.03 214 SER A O 1
ATOM 1668 N N . GLY A 1 215 ? -48.5 -20.062 -13.758 1 36.03 215 GLY A N 1
ATOM 1669 C CA . GLY A 1 215 ? -49.812 -20.031 -14.383 1 36.03 215 GLY A CA 1
ATOM 1670 C C . GLY A 1 215 ? -50.844 -20.844 -13.633 1 36.03 215 GLY A C 1
ATOM 1671 O O . GLY A 1 215 ? -50.719 -22.062 -13.484 1 36.03 215 GLY A O 1
ATOM 1672 N N . GLY A 1 216 ? -51.344 -20.281 -12.547 1 24.86 216 GLY A N 1
ATOM 1673 C CA . GLY A 1 216 ? -52.656 -20.781 -12.094 1 24.86 216 GLY A CA 1
ATOM 1674 C C . GLY A 1 216 ? -53.688 -20.797 -13.18 1 24.86 216 GLY A C 1
ATOM 1675 O O . GLY A 1 216 ? -54.406 -19.812 -13.359 1 24.86 216 GLY A O 1
ATOM 1676 N N . LYS A 1 217 ? -53.531 -21.453 -14.352 1 21.91 217 LYS A N 1
ATOM 1677 C CA . LYS A 1 217 ? -54.812 -21.922 -14.867 1 21.91 217 LYS A CA 1
ATOM 1678 C C . LYS A 1 217 ? -55.312 -23.156 -14.102 1 21.91 217 LYS A C 1
ATOM 1680 O O . LYS A 1 217 ? -54.5 -23.984 -13.664 1 21.91 217 LYS A O 1
ATOM 1685 N N . MET B 1 1 ? -21.531 6.113 15.266 1 67.44 1 MET B N 1
ATOM 1686 C CA . MET B 1 1 ? -20.438 5.344 14.688 1 67.44 1 MET B CA 1
ATOM 1687 C C . MET B 1 1 ? -19.094 6 14.992 1 67.44 1 MET B C 1
ATOM 1689 O O . MET B 1 1 ? -19.016 7.223 15.109 1 67.44 1 MET B O 1
ATOM 1693 N N . LYS B 1 2 ? -18.047 5.234 15.352 1 88.44 2 LYS B N 1
ATOM 1694 C CA . LYS B 1 2 ? -16.719 5.766 15.695 1 88.44 2 LYS B CA 1
ATOM 1695 C C . LYS B 1 2 ? -16.016 6.332 14.469 1 88.44 2 LYS B C 1
ATOM 1697 O O . LYS B 1 2 ? -16.016 5.711 13.406 1 88.44 2 LYS B O 1
ATOM 1702 N N . PRO B 1 3 ? -15.516 7.555 14.57 1 95.75 3 PRO B N 1
ATOM 1703 C CA . PRO B 1 3 ? -14.812 8.148 13.43 1 95.75 3 PRO B CA 1
ATOM 1704 C C . PRO B 1 3 ? -13.602 7.328 12.992 1 95.75 3 PRO B C 1
ATOM 1706 O O . PRO B 1 3 ? -13.031 6.582 13.797 1 95.75 3 PRO B O 1
ATOM 1709 N N . VAL B 1 4 ? -13.297 7.379 11.734 1 98.06 4 VAL B N 1
ATOM 1710 C CA . VAL B 1 4 ? -12.078 6.766 11.211 1 98.06 4 VAL B CA 1
ATOM 1711 C C . VAL B 1 4 ? -11.039 7.844 10.914 1 98.06 4 VAL B C 1
ATOM 1713 O O . VAL B 1 4 ? -11.328 8.805 10.195 1 98.06 4 VAL B O 1
ATOM 1716 N N . VAL B 1 5 ? -9.891 7.691 11.5 1 98.69 5 VAL B N 1
ATOM 1717 C CA . VAL B 1 5 ? -8.789 8.617 11.273 1 98.69 5 VAL B CA 1
ATOM 1718 C C . VAL B 1 5 ? -7.773 7.984 10.32 1 98.69 5 VAL B C 1
ATOM 1720 O O . VAL B 1 5 ? -7.195 6.941 10.633 1 98.69 5 VAL B O 1
ATOM 1723 N N . VAL B 1 6 ? -7.535 8.633 9.195 1 98.88 6 VAL B N 1
ATOM 1724 C CA . VAL B 1 6 ? -6.598 8.156 8.188 1 98.88 6 VAL B CA 1
ATOM 1725 C C . VAL B 1 6 ? -5.328 9.008 8.219 1 98.88 6 VAL B C 1
ATOM 1727 O O . VAL B 1 6 ? -5.391 10.227 8.023 1 98.88 6 VAL B O 1
ATOM 1730 N N . GLY B 1 7 ? -4.242 8.383 8.508 1 98.88 7 GLY B N 1
ATOM 1731 C CA . GLY B 1 7 ? -2.951 9.039 8.391 1 98.88 7 GLY B CA 1
ATOM 1732 C C . GLY B 1 7 ? -2.273 8.773 7.055 1 98.88 7 GLY B C 1
ATOM 1733 O O . GLY B 1 7 ? -2.113 7.625 6.652 1 98.88 7 GLY B O 1
ATOM 1734 N N . ILE B 1 8 ? -1.877 9.836 6.355 1 98.81 8 ILE B N 1
ATOM 1735 C CA . ILE B 1 8 ? -1.143 9.734 5.098 1 98.81 8 ILE B CA 1
ATOM 1736 C C . ILE B 1 8 ? 0.21 10.43 5.234 1 98.81 8 ILE B C 1
ATOM 1738 O O . ILE B 1 8 ? 0.273 11.656 5.367 1 98.81 8 ILE B O 1
ATOM 1742 N N . ALA B 1 9 ? 1.258 9.648 5.234 1 98.69 9 ALA B N 1
ATOM 1743 C CA . ALA B 1 9 ? 2.615 10.164 5.395 1 98.69 9 ALA B CA 1
ATOM 1744 C C . ALA B 1 9 ? 3.445 9.922 4.137 1 98.69 9 ALA B C 1
ATOM 1746 O O . ALA B 1 9 ? 2.992 9.242 3.209 1 98.69 9 ALA B O 1
ATOM 1747 N N . GLY B 1 10 ? 4.602 10.43 4.055 1 98.12 10 GLY B N 1
ATOM 1748 C CA . GLY B 1 10 ? 5.566 10.344 2.969 1 98.12 10 GLY B CA 1
ATOM 1749 C C . GLY B 1 10 ? 6.555 11.492 2.957 1 98.12 10 GLY B C 1
ATOM 1750 O O . GLY B 1 10 ? 6.293 12.547 3.539 1 98.12 10 GLY B O 1
ATOM 1751 N N . GLY B 1 11 ? 7.602 11.273 2.279 1 97.44 11 GLY B N 1
ATOM 1752 C CA . GLY B 1 11 ? 8.602 12.328 2.203 1 97.44 11 GLY B CA 1
ATOM 1753 C C . GLY B 1 11 ? 8.102 13.57 1.49 1 97.44 11 GLY B C 1
ATOM 1754 O O . GLY B 1 11 ? 7.074 13.523 0.805 1 97.44 11 GLY B O 1
ATOM 1755 N N . SER B 1 12 ? 8.828 14.688 1.81 1 96.62 12 SER B N 1
ATOM 1756 C CA . SER B 1 12 ? 8.547 15.914 1.071 1 96.62 12 SER B CA 1
ATOM 1757 C C . SER B 1 12 ? 8.609 15.68 -0.435 1 96.62 12 SER B C 1
ATOM 1759 O O . SER B 1 12 ? 9.57 15.102 -0.939 1 96.62 12 SER B O 1
ATOM 1761 N N . GLY B 1 13 ? 7.512 16.016 -1.183 1 96.5 13 GLY B N 1
ATOM 1762 C CA . GLY B 1 13 ? 7.477 15.836 -2.625 1 96.5 13 GLY B CA 1
ATOM 1763 C C . GLY B 1 13 ? 6.984 14.469 -3.045 1 96.5 13 GLY B C 1
ATOM 1764 O O . GLY B 1 13 ? 6.984 14.133 -4.234 1 96.5 13 GLY B O 1
ATOM 1765 N N . SER B 1 14 ? 6.52 13.648 -2.121 1 98.12 14 SER B N 1
ATOM 1766 C CA . SER B 1 14 ? 6.172 12.266 -2.432 1 98.12 14 SER B CA 1
ATOM 1767 C C . SER B 1 14 ? 4.801 12.18 -3.088 1 98.12 14 SER B C 1
ATOM 1769 O O . SER B 1 14 ? 4.473 11.172 -3.723 1 98.12 14 SER B O 1
ATOM 1771 N N . GLY B 1 15 ? 3.918 13.102 -2.896 1 97.56 15 GLY B N 1
ATOM 1772 C CA . GLY B 1 15 ? 2.553 13.047 -3.393 1 97.56 15 GLY B CA 1
ATOM 1773 C C . GLY B 1 15 ? 1.532 12.773 -2.305 1 97.56 15 GLY B C 1
ATOM 1774 O O . GLY B 1 15 ? 0.349 12.578 -2.59 1 97.56 15 GLY B O 1
ATOM 1775 N N . LYS B 1 16 ? 1.955 12.758 -1.067 1 97.56 16 LYS B N 1
ATOM 1776 C CA . LYS B 1 16 ? 1.036 12.484 0.035 1 97.56 16 LYS B CA 1
ATOM 1777 C C . LYS B 1 16 ? -0.094 13.508 0.072 1 97.56 16 LYS B C 1
ATOM 1779 O O . LYS B 1 16 ? -1.252 13.156 0.303 1 97.56 16 LYS B O 1
ATOM 1784 N N . THR B 1 17 ? 0.273 14.844 -0.122 1 97.25 17 THR B N 1
ATOM 1785 C CA . THR B 1 17 ? -0.73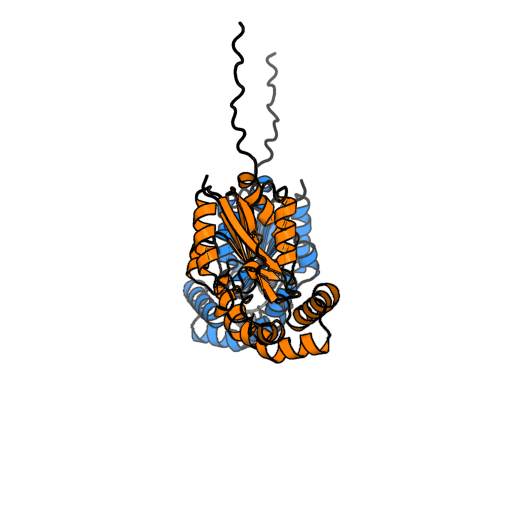8 15.898 -0.115 1 97.25 17 THR B CA 1
ATOM 1786 C C . THR B 1 17 ? -1.718 15.719 -1.271 1 97.25 17 THR B C 1
ATOM 1788 O O . THR B 1 17 ? -2.928 15.883 -1.098 1 97.25 17 THR B O 1
ATOM 1791 N N . THR B 1 18 ? -1.179 15.367 -2.461 1 97.12 18 THR B N 1
ATOM 1792 C CA . THR B 1 18 ? -2.01 15.117 -3.635 1 97.12 18 THR B CA 1
ATOM 1793 C C . THR B 1 18 ? -3.006 13.992 -3.367 1 97.12 18 THR B C 1
ATOM 1795 O O . THR B 1 18 ? -4.199 14.141 -3.637 1 97.12 18 THR B O 1
ATOM 1798 N N . LEU B 1 19 ? -2.557 12.891 -2.84 1 98 19 LEU B N 1
ATOM 1799 C CA . LEU B 1 19 ? -3.439 11.781 -2.512 1 98 19 LEU B CA 1
ATOM 1800 C C . LEU B 1 19 ? -4.469 12.195 -1.466 1 98 19 LEU B C 1
ATOM 1802 O O . LEU B 1 19 ? -5.66 11.898 -1.611 1 98 19 LEU B O 1
ATOM 1806 N N . SER B 1 20 ? -4.047 12.891 -0.396 1 98.12 20 SER B N 1
ATOM 1807 C CA . SER B 1 20 ? -4.941 13.32 0.673 1 98.12 20 SER B CA 1
ATOM 1808 C C . SER B 1 20 ? -6.066 14.195 0.134 1 98.12 20 SER B C 1
ATOM 1810 O O . SER B 1 20 ? -7.238 13.984 0.455 1 98.12 20 SER B O 1
ATOM 1812 N N . ARG B 1 21 ? -5.727 15.086 -0.722 1 97.56 21 ARG B N 1
ATOM 1813 C CA . ARG B 1 21 ? -6.715 16 -1.284 1 97.56 21 ARG B CA 1
ATOM 1814 C C . ARG B 1 21 ? -7.688 15.266 -2.197 1 97.56 21 ARG B C 1
ATOM 1816 O O . ARG B 1 21 ? -8.883 15.57 -2.217 1 97.56 21 ARG B O 1
ATOM 1823 N N . ALA B 1 22 ? -7.168 14.367 -2.971 1 98.19 22 ALA B N 1
ATOM 1824 C CA . ALA B 1 22 ? -8.023 13.57 -3.846 1 98.19 22 ALA B CA 1
ATOM 1825 C C . ALA B 1 22 ? -9.055 12.789 -3.039 1 98.19 22 ALA B C 1
ATOM 1827 O O . ALA B 1 22 ? -10.219 12.688 -3.436 1 98.19 22 ALA B O 1
ATOM 1828 N N . VAL B 1 23 ? -8.633 12.25 -1.925 1 98.12 23 VAL B N 1
ATOM 1829 C CA . VAL B 1 23 ? -9.547 11.5 -1.063 1 98.12 23 VAL B CA 1
ATOM 1830 C C . VAL B 1 23 ? -10.617 12.438 -0.513 1 98.12 23 VAL B C 1
ATOM 1832 O O . VAL B 1 23 ? -11.812 12.125 -0.565 1 98.12 23 VAL B O 1
ATOM 1835 N N . VAL B 1 24 ? -10.211 13.602 0.002 1 98 24 VAL B N 1
ATOM 1836 C CA . VAL B 1 24 ? -11.133 14.586 0.563 1 98 24 VAL B CA 1
ATOM 1837 C C . VAL B 1 24 ? -12.172 14.984 -0.486 1 98 24 VAL B C 1
ATOM 1839 O O . VAL B 1 24 ? -13.375 14.961 -0.216 1 98 24 VAL B O 1
ATOM 1842 N N . GLU B 1 25 ? -11.703 15.25 -1.654 1 97.81 25 GLU B N 1
ATOM 1843 C CA . GLU B 1 25 ? -12.586 15.68 -2.73 1 97.81 25 GLU B CA 1
ATOM 1844 C C . GLU B 1 25 ? -13.562 14.578 -3.121 1 97.81 25 GLU B C 1
ATOM 1846 O O . GLU B 1 25 ? -14.758 14.828 -3.295 1 97.81 25 GLU B O 1
ATOM 1851 N N . ALA B 1 26 ? -13.078 13.406 -3.217 1 97.31 26 ALA B N 1
ATOM 1852 C CA . ALA B 1 26 ? -13.906 12.273 -3.631 1 97.31 26 ALA B CA 1
ATOM 1853 C C . ALA B 1 26 ? -14.992 11.984 -2.6 1 97.31 26 ALA B C 1
ATOM 1855 O O . ALA B 1 26 ? -16.047 11.438 -2.939 1 97.31 26 ALA B O 1
ATOM 1856 N N . LEU B 1 27 ? -14.742 12.367 -1.326 1 97.44 27 LEU B N 1
ATOM 1857 C CA . LEU B 1 27 ? -15.68 12.07 -0.251 1 97.44 27 LEU B CA 1
ATOM 1858 C C . LEU B 1 27 ? -16.641 13.234 -0.025 1 97.44 27 LEU B C 1
ATOM 1860 O O . LEU B 1 27 ? -17.438 13.211 0.918 1 97.44 27 LEU B O 1
ATOM 1864 N N . GLY B 1 28 ? -16.547 14.297 -0.773 1 94.38 28 GLY B N 1
ATOM 1865 C CA . GLY B 1 28 ? -17.5 15.383 -0.686 1 94.38 28 GLY B CA 1
ATOM 1866 C C . GLY B 1 28 ? -16.906 16.672 -0.163 1 94.38 28 GLY B C 1
ATOM 1867 O O . GLY B 1 28 ? -17.625 17.625 0.136 1 94.38 28 GLY B O 1
ATOM 1868 N N . GLY B 1 29 ? -15.594 16.703 0.069 1 94.75 29 GLY B N 1
ATOM 1869 C CA . GLY B 1 29 ? -14.898 17.938 0.397 1 94.75 29 GLY B CA 1
ATOM 1870 C C . GLY B 1 29 ? -14.891 18.25 1.883 1 94.75 29 GLY B C 1
ATOM 1871 O O . GLY B 1 29 ? -15.164 17.375 2.703 1 94.75 29 GLY B O 1
ATOM 1872 N N . ALA B 1 30 ? -14.578 19.5 2.152 1 90.81 30 ALA B N 1
ATOM 1873 C CA . ALA B 1 30 ? -14.328 19.953 3.52 1 90.81 30 ALA B CA 1
ATOM 1874 C C . ALA B 1 30 ? -15.609 19.906 4.352 1 90.81 30 ALA B C 1
ATOM 1876 O O . ALA B 1 30 ? -15.555 19.969 5.582 1 90.81 30 ALA B O 1
ATOM 1877 N N . ARG B 1 31 ? -16.734 19.766 3.777 1 90.94 31 ARG B N 1
ATOM 1878 C CA . ARG B 1 31 ? -18 19.703 4.504 1 90.94 31 ARG B CA 1
ATOM 1879 C C . ARG B 1 31 ? -18.234 18.328 5.098 1 90.94 31 ARG B C 1
ATOM 1881 O O . ARG B 1 31 ? -18.984 18.172 6.07 1 90.94 31 ARG B O 1
ATOM 1888 N N . ARG B 1 32 ? -17.484 17.344 4.531 1 94.56 32 ARG B N 1
ATOM 1889 C CA . ARG B 1 32 ? -17.766 15.961 4.926 1 94.56 32 ARG B CA 1
ATOM 1890 C C . ARG B 1 32 ? -16.578 15.344 5.637 1 94.56 32 ARG B C 1
ATOM 1892 O O . ARG B 1 32 ? -16.719 14.359 6.367 1 94.56 32 ARG B O 1
ATOM 1899 N N . VAL B 1 33 ? -15.445 15.906 5.371 1 97.44 33 VAL B N 1
ATOM 1900 C CA . VAL B 1 33 ? -14.211 15.305 5.863 1 97.44 33 VAL B CA 1
ATOM 1901 C C . VAL B 1 33 ? -13.375 16.359 6.582 1 97.44 33 VAL B C 1
ATOM 1903 O O . VAL B 1 33 ? -13.227 17.484 6.094 1 97.44 33 VAL B O 1
ATOM 1906 N N . THR B 1 34 ? -12.984 16.062 7.785 1 97.88 34 THR B N 1
ATOM 1907 C CA . THR B 1 34 ? -12 16.906 8.453 1 97.88 34 THR B CA 1
ATOM 1908 C C . THR B 1 34 ? -10.594 16.609 7.934 1 97.88 34 THR B C 1
ATOM 1910 O O . THR B 1 34 ? -10.188 15.453 7.848 1 97.88 34 THR B O 1
ATOM 1913 N N . TYR B 1 35 ? -9.93 17.656 7.566 1 98.12 35 TYR B N 1
ATOM 1914 C CA . TYR B 1 35 ? -8.578 17.531 7.031 1 98.12 35 TYR B CA 1
ATOM 1915 C C . TYR B 1 35 ? -7.59 18.328 7.879 1 98.12 35 TYR B C 1
ATOM 1917 O O . TYR B 1 35 ? -7.773 19.531 8.102 1 98.12 35 TYR B O 1
ATOM 1925 N N . ILE B 1 36 ? -6.543 17.672 8.367 1 98.19 36 ILE B N 1
ATOM 1926 C CA . ILE B 1 36 ? -5.523 18.297 9.203 1 98.19 36 ILE B CA 1
ATOM 1927 C C . ILE B 1 36 ? -4.152 18.125 8.555 1 98.19 36 ILE B C 1
ATOM 1929 O O . ILE B 1 36 ? -3.742 17.016 8.227 1 98.19 36 ILE B O 1
ATOM 1933 N N . CYS B 1 37 ? -3.465 19.203 8.391 1 97.69 37 CYS B N 1
ATOM 1934 C CA . CYS B 1 37 ? -2.094 19.219 7.895 1 97.69 37 CYS B CA 1
ATOM 1935 C C . CYS B 1 37 ? -1.098 19.344 9.039 1 97.69 37 CYS B C 1
ATOM 1937 O O . CYS B 1 37 ? -1.017 20.391 9.688 1 97.69 37 CYS B O 1
ATOM 1939 N N . HIS B 1 38 ? -0.315 18.359 9.281 1 98.19 38 HIS B N 1
ATOM 1940 C CA . HIS B 1 38 ? 0.644 18.328 10.375 1 98.19 38 HIS B CA 1
ATOM 1941 C C . HIS B 1 38 ? 1.668 19.453 10.242 1 98.19 38 HIS B C 1
ATOM 1943 O O . HIS B 1 38 ? 2.119 20.016 11.242 1 98.19 38 HIS B O 1
ATOM 1949 N N . ASP B 1 39 ? 1.961 19.875 9.039 1 95.38 39 ASP B N 1
ATOM 1950 C CA . ASP B 1 39 ? 2.973 20.906 8.797 1 95.38 39 ASP B CA 1
ATOM 1951 C C . ASP B 1 39 ? 2.518 22.266 9.328 1 95.38 39 ASP B C 1
ATOM 1953 O O . ASP B 1 39 ? 3.328 23.172 9.484 1 95.38 39 ASP B O 1
ATOM 1957 N N . TYR B 1 40 ? 1.265 22.406 9.633 1 97.06 40 TYR B N 1
ATOM 1958 C CA . TYR B 1 40 ? 0.785 23.656 10.188 1 97.06 40 TYR B CA 1
ATOM 1959 C C . TYR B 1 40 ? 1.056 23.734 11.688 1 97.06 40 TYR B C 1
ATOM 1961 O O . TYR B 1 40 ? 0.874 24.797 12.305 1 97.06 40 TYR B O 1
ATOM 1969 N N . TYR B 1 41 ? 1.57 22.703 12.188 1 98 41 TYR B N 1
ATOM 1970 C CA . TYR B 1 41 ? 1.828 22.656 13.625 1 98 41 TYR B CA 1
ATOM 1971 C C . TYR B 1 41 ? 3.291 22.953 13.922 1 98 41 TYR B C 1
ATOM 1973 O O . TYR B 1 41 ? 3.77 22.703 15.031 1 98 41 TYR B O 1
ATOM 1981 N N . TYR B 1 42 ? 4.043 23.391 12.961 1 97 42 TYR B N 1
ATOM 1982 C CA . TYR B 1 42 ? 5.359 23.922 13.305 1 97 42 TYR B CA 1
ATOM 1983 C C . TYR B 1 42 ? 5.262 24.922 14.453 1 97 42 TYR B C 1
ATOM 1985 O O . TYR B 1 42 ? 4.305 25.688 14.531 1 97 42 TYR B O 1
ATOM 1993 N N . ARG B 1 43 ? 6.246 24.875 15.25 1 94.25 43 ARG B N 1
ATOM 1994 C CA . ARG B 1 43 ? 6.227 25.734 16.422 1 94.25 43 ARG B CA 1
ATOM 1995 C C . ARG B 1 43 ? 6.266 27.203 16.016 1 94.25 43 ARG B C 1
ATOM 1997 O O . ARG B 1 43 ? 6.867 27.562 15 1 94.25 43 ARG B O 1
ATOM 2004 N N . ASP B 1 44 ? 5.59 27.953 16.859 1 93.31 44 ASP B N 1
ATOM 2005 C CA . ASP B 1 44 ? 5.574 29.406 16.656 1 93.31 44 ASP B CA 1
ATOM 2006 C C . ASP B 1 44 ? 6.949 30.016 16.906 1 93.31 44 ASP B C 1
ATOM 2008 O O . ASP B 1 44 ? 7.496 29.891 18.016 1 93.31 44 ASP B O 1
ATOM 2012 N N . LEU B 1 45 ? 7.512 30.609 15.883 1 92.75 45 LEU B N 1
ATOM 2013 C CA . LEU B 1 45 ? 8.828 31.234 16.016 1 92.75 45 LEU B CA 1
ATOM 2014 C C . LEU B 1 45 ? 8.742 32.75 15.867 1 92.75 45 LEU B C 1
ATOM 2016 O O . LEU B 1 45 ? 9.734 33.406 15.547 1 92.75 45 LEU B O 1
ATOM 2020 N N . SER B 1 46 ? 7.555 33.312 16.078 1 91.06 46 SER B N 1
ATOM 2021 C CA . SER B 1 46 ? 7.316 34.75 15.844 1 91.06 46 SER B CA 1
ATOM 2022 C C . SER B 1 46 ? 8.188 35.594 16.75 1 91.06 46 SER B C 1
ATOM 2024 O O . SER B 1 46 ? 8.383 36.781 16.484 1 91.06 46 SER B O 1
ATOM 2026 N N . HIS B 1 47 ? 8.672 35 17.781 1 92.56 47 HIS B N 1
ATOM 2027 C CA . HIS B 1 47 ? 9.5 35.719 18.719 1 92.56 47 HIS B CA 1
ATOM 2028 C C . HIS B 1 47 ? 10.914 35.906 18.172 1 92.56 47 HIS B C 1
ATOM 2030 O O . HIS B 1 47 ? 11.703 36.688 18.734 1 92.56 47 HIS B O 1
ATOM 2036 N N . LEU B 1 48 ? 11.273 35.25 17.094 1 93.69 48 LEU B N 1
ATOM 2037 C CA . LEU B 1 48 ? 12.578 35.375 16.453 1 93.69 48 LEU B CA 1
ATOM 2038 C C . LEU B 1 48 ? 12.508 36.219 15.195 1 93.69 48 LEU B C 1
ATOM 2040 O O . LEU B 1 48 ? 11.477 36.219 14.516 1 93.69 48 LEU B O 1
ATOM 2044 N N . PRO B 1 49 ? 13.656 36.938 14.914 1 93.5 49 PRO B N 1
ATOM 2045 C CA . PRO B 1 49 ? 13.719 37.594 13.594 1 93.5 49 PRO B CA 1
ATOM 2046 C C . PRO B 1 49 ? 13.688 36.562 12.453 1 93.5 49 PRO B C 1
ATOM 2048 O O . PRO B 1 49 ? 14.117 35.438 12.617 1 93.5 49 PRO B O 1
ATOM 2051 N N . ILE B 1 50 ? 13.188 37.031 11.305 1 89.5 50 ILE B N 1
ATOM 2052 C CA . ILE B 1 50 ? 12.938 36.156 10.164 1 89.5 50 ILE B CA 1
ATOM 2053 C C . ILE B 1 50 ? 14.227 35.438 9.766 1 89.5 50 ILE B C 1
ATOM 2055 O O . ILE B 1 50 ? 14.195 34.25 9.391 1 89.5 50 ILE B O 1
ATOM 2059 N N . GLU B 1 51 ? 15.383 36.094 9.914 1 89.19 51 GLU B N 1
ATOM 2060 C CA . GLU B 1 51 ? 16.672 35.5 9.516 1 89.19 51 GLU B CA 1
ATOM 2061 C C . GLU B 1 51 ? 17.031 34.312 10.414 1 89.19 51 GLU B C 1
ATOM 2063 O O . GLU B 1 51 ? 17.641 33.344 9.961 1 89.19 51 GLU B O 1
ATOM 2068 N N . GLN B 1 52 ? 16.625 34.469 11.625 1 91.94 52 GLN B N 1
ATOM 2069 C CA . GLN B 1 52 ? 16.906 33.406 12.578 1 91.94 52 GLN B CA 1
ATOM 2070 C C . GLN B 1 52 ? 15.93 32.25 12.414 1 91.94 52 GLN B C 1
ATOM 2072 O O . GLN B 1 52 ? 16.297 31.078 12.578 1 91.94 52 GLN B O 1
ATOM 2077 N N . ARG B 1 53 ? 14.711 32.562 12.07 1 91.38 53 ARG B N 1
ATOM 2078 C CA . ARG B 1 53 ? 13.703 31.531 11.836 1 91.38 53 ARG B CA 1
ATOM 2079 C C . ARG B 1 53 ? 14.133 30.594 10.719 1 91.38 53 ARG B C 1
ATOM 2081 O O . ARG B 1 53 ? 13.992 29.375 10.844 1 91.38 53 ARG B O 1
ATOM 2088 N N . ALA B 1 54 ? 14.766 31.172 9.703 1 87.06 54 ALA B N 1
ATOM 2089 C CA . ALA B 1 54 ? 15.133 30.422 8.5 1 87.06 54 ALA B CA 1
ATOM 2090 C C . ALA B 1 54 ? 16.219 29.391 8.805 1 87.06 54 ALA B C 1
ATOM 2092 O O . ALA B 1 54 ? 16.422 28.438 8.039 1 87.06 54 ALA B O 1
ATOM 2093 N N . LYS B 1 55 ? 16.906 29.547 9.922 1 89 55 LYS B N 1
ATOM 2094 C CA . LYS B 1 55 ? 18.031 28.672 10.273 1 89 55 LYS B CA 1
ATOM 2095 C C . LYS B 1 55 ? 17.547 27.453 11.07 1 89 55 LYS B C 1
ATOM 2097 O O . LYS B 1 55 ? 18.312 26.531 11.328 1 89 55 LYS B O 1
ATOM 2102 N N . THR B 1 56 ? 16.266 27.469 11.43 1 91.31 56 THR B N 1
ATOM 2103 C CA . THR B 1 56 ? 15.672 26.375 12.18 1 91.31 56 THR B CA 1
ATOM 2104 C C . THR B 1 56 ? 15.641 25.109 11.352 1 91.31 56 THR B C 1
ATOM 2106 O O . THR B 1 56 ? 15.406 25.156 10.141 1 91.31 56 THR B O 1
ATOM 2109 N N . ASN B 1 57 ? 15.922 23.969 11.969 1 95.44 57 ASN B N 1
ATOM 2110 C CA . ASN B 1 57 ? 15.727 22.672 11.336 1 95.44 57 ASN B CA 1
ATOM 2111 C C . ASN B 1 57 ? 14.266 22.219 11.406 1 95.44 57 ASN B C 1
ATOM 2113 O O . ASN B 1 57 ? 13.883 21.516 12.336 1 95.44 57 ASN B O 1
ATOM 2117 N N . PHE B 1 58 ? 13.516 22.562 10.406 1 94.31 58 PHE B N 1
ATOM 2118 C CA . PHE B 1 58 ? 12.086 22.297 10.375 1 94.31 58 PHE B CA 1
ATOM 2119 C C . PHE B 1 58 ? 11.82 20.812 10.125 1 94.31 58 PHE B C 1
ATOM 2121 O O . PHE B 1 58 ? 10.695 20.344 10.281 1 94.31 58 PHE B O 1
ATOM 2128 N N . ASP B 1 59 ? 12.867 20.062 9.828 1 95.5 59 ASP B N 1
ATOM 2129 C CA . ASP B 1 59 ? 12.695 18.672 9.438 1 95.5 59 ASP B CA 1
ATOM 2130 C C . ASP B 1 59 ? 12.867 17.734 10.633 1 95.5 59 ASP B C 1
ATOM 2132 O O . ASP B 1 59 ? 12.602 16.547 10.539 1 95.5 59 ASP B O 1
ATOM 2136 N N . HIS B 1 60 ? 13.312 18.266 11.719 1 96 60 HIS B N 1
ATOM 2137 C CA . HIS B 1 60 ? 13.383 17.5 12.961 1 96 60 HIS B CA 1
ATOM 2138 C C . HIS B 1 60 ? 12.023 17.422 13.641 1 96 60 HIS B C 1
ATOM 2140 O O . HIS B 1 60 ? 11.281 18.406 13.68 1 96 60 HIS B O 1
ATOM 2146 N N . PRO B 1 61 ? 11.719 16.234 14.281 1 96.69 61 PRO B N 1
ATOM 2147 C CA . PRO B 1 61 ? 10.422 16.078 14.953 1 96.69 61 PRO B CA 1
ATOM 2148 C C . PRO B 1 61 ? 10.172 17.172 15.992 1 96.69 61 PRO B C 1
ATOM 2150 O O . PRO B 1 61 ? 9.023 17.578 16.203 1 96.69 61 PRO B O 1
ATOM 2153 N N . ASP B 1 62 ? 11.195 17.734 16.531 1 94.88 62 ASP B N 1
ATOM 2154 C CA . ASP B 1 62 ? 11.07 18.734 17.594 1 94.88 62 ASP B CA 1
ATOM 2155 C C . ASP B 1 62 ? 10.547 20.062 17.047 1 94.88 62 ASP B C 1
ATOM 2157 O O . ASP B 1 62 ? 10.125 20.922 17.812 1 94.88 62 ASP B O 1
ATOM 2161 N N . ALA B 1 63 ? 10.641 20.266 15.805 1 95.94 63 ALA B N 1
ATOM 2162 C CA . ALA B 1 63 ? 10.164 21.5 15.195 1 95.94 63 ALA B CA 1
ATOM 2163 C C . ALA B 1 63 ? 8.641 21.547 15.172 1 95.94 63 ALA B C 1
ATOM 2165 O O . ALA B 1 63 ? 8.047 22.609 14.953 1 95.94 63 ALA B O 1
ATOM 2166 N N . LEU B 1 64 ? 7.988 20.438 15.406 1 97.19 64 LEU B N 1
ATOM 2167 C CA . LEU B 1 64 ? 6.535 20.328 15.336 1 97.19 64 LEU B CA 1
ATOM 2168 C C . LEU B 1 64 ? 5.93 20.172 16.719 1 97.19 64 LEU B C 1
ATOM 2170 O O . LEU B 1 64 ? 6.449 19.422 17.547 1 97.19 64 LEU B O 1
ATOM 2174 N N . GLU B 1 65 ? 4.895 20.906 16.953 1 97.38 65 GLU B N 1
ATOM 2175 C CA . GLU B 1 65 ? 4.117 20.734 18.188 1 97.38 65 GLU B CA 1
ATOM 2176 C C . GLU B 1 65 ? 3.107 19.594 18.047 1 97.38 65 GLU B C 1
ATOM 2178 O O . GLU B 1 65 ? 1.897 19.828 18.125 1 97.38 65 GLU B O 1
ATOM 2183 N N . THR B 1 66 ? 3.602 18.406 17.969 1 98 66 THR B N 1
ATOM 2184 C CA . THR B 1 66 ? 2.789 17.219 17.703 1 98 66 THR B CA 1
ATOM 2185 C C . THR B 1 66 ? 1.853 16.953 18.875 1 98 66 THR B C 1
ATOM 2187 O O . THR B 1 66 ? 0.744 16.438 18.688 1 98 66 THR B O 1
ATOM 2190 N N . SER B 1 67 ? 2.273 17.375 20.094 1 98 67 SER B N 1
ATOM 2191 C CA . SER B 1 67 ? 1.43 17.172 21.266 1 98 67 SER B CA 1
ATOM 2192 C C . SER B 1 67 ? 0.12 17.953 21.141 1 98 67 SER B C 1
ATOM 2194 O O . SER B 1 67 ? -0.93 17.469 21.578 1 98 67 SER B O 1
ATOM 2196 N N . LEU B 1 68 ? 0.21 19.125 20.562 1 98.25 68 LEU B N 1
ATOM 2197 C CA . LEU B 1 68 ? -1.006 19.906 20.328 1 98.25 68 LEU B CA 1
ATOM 2198 C C . LEU B 1 68 ? -1.914 19.188 19.328 1 98.25 68 LEU B C 1
ATOM 2200 O O . LEU B 1 68 ? -3.129 19.125 19.531 1 98.25 68 LEU B O 1
ATOM 2204 N N . LEU B 1 69 ? -1.355 18.656 18.266 1 98.62 69 LEU B N 1
ATOM 2205 C CA . LEU B 1 69 ? -2.125 17.906 17.281 1 98.62 69 LEU B CA 1
ATOM 2206 C C . LEU B 1 69 ? -2.822 16.719 17.922 1 98.62 69 LEU B C 1
ATOM 2208 O O . LEU B 1 69 ? -4.008 16.484 17.688 1 98.62 69 LEU B O 1
ATOM 2212 N N . VAL B 1 70 ? -2.107 15.984 18.75 1 98.75 70 VAL B N 1
ATOM 2213 C CA . VAL B 1 70 ? -2.66 14.82 19.438 1 98.75 70 VAL B CA 1
ATOM 2214 C C . VAL B 1 70 ? -3.871 15.234 20.266 1 98.75 70 VAL B C 1
ATOM 2216 O O . VAL B 1 70 ? -4.938 14.617 20.172 1 98.75 70 VAL B O 1
ATOM 2219 N N . LYS B 1 71 ? -3.697 16.312 21 1 98.62 71 LYS B N 1
ATOM 2220 C CA . LYS B 1 71 ? -4.785 16.812 21.844 1 98.62 71 LYS B CA 1
ATOM 2221 C C . LYS B 1 71 ? -5.996 17.188 21 1 98.62 71 LYS B C 1
ATOM 2223 O O . LYS B 1 71 ? -7.129 16.828 21.328 1 98.62 71 LYS B O 1
ATOM 2228 N N . GLN B 1 72 ? -5.801 17.875 19.984 1 98.69 72 GLN B N 1
ATOM 2229 C CA . GLN B 1 72 ? -6.891 18.344 19.125 1 98.69 72 GLN B CA 1
ATOM 2230 C C . GLN B 1 72 ? -7.547 17.188 18.391 1 98.69 72 GLN B C 1
ATOM 2232 O O . GLN B 1 72 ? -8.766 17.172 18.203 1 98.69 72 GLN B O 1
ATOM 2237 N N . LEU B 1 73 ? -6.75 16.234 17.969 1 98.56 73 LEU B N 1
ATOM 2238 C CA . LEU B 1 73 ? -7.293 15.062 17.281 1 98.56 73 LEU B CA 1
ATOM 2239 C C . LEU B 1 73 ? -8.203 14.266 18.219 1 98.56 73 LEU B C 1
ATOM 2241 O O . LEU B 1 73 ? -9.227 13.734 17.781 1 98.56 73 LEU B O 1
ATOM 2245 N N . GLU B 1 74 ? -7.801 14.164 19.453 1 98.5 74 GLU B N 1
ATOM 2246 C CA . GLU B 1 74 ? -8.648 13.492 20.438 1 98.5 74 GLU B CA 1
ATOM 2247 C C . GLU B 1 74 ? -10.008 14.188 20.562 1 98.5 74 GLU B C 1
ATOM 2249 O O . GLU B 1 74 ? -11.047 13.531 20.625 1 98.5 74 GLU B O 1
ATOM 2254 N N . VAL B 1 75 ? -10.023 15.5 20.578 1 98.31 75 VAL B N 1
ATOM 2255 C CA . VAL B 1 75 ? -11.25 16.281 20.656 1 98.31 75 VAL B CA 1
ATOM 2256 C C . VAL B 1 75 ? -12.102 16.047 19.406 1 98.31 75 VAL B C 1
ATOM 2258 O O . VAL B 1 75 ? -13.305 15.82 19.516 1 98.31 75 VAL B O 1
ATOM 2261 N N . LEU B 1 76 ? -11.477 16.062 18.266 1 98 76 LEU B N 1
ATOM 2262 C CA . LEU B 1 76 ? -12.172 15.875 17 1 98 76 LEU B CA 1
ATOM 2263 C C . LEU B 1 76 ? -12.773 14.469 16.922 1 98 76 LEU B C 1
ATOM 2265 O O . LEU B 1 76 ? -13.914 14.305 16.484 1 98 76 LEU B O 1
ATOM 2269 N N . LYS B 1 77 ? -12 13.508 17.359 1 97.19 77 LYS B N 1
ATOM 2270 C CA . LYS B 1 77 ? -12.461 12.117 17.359 1 97.19 77 LYS B CA 1
ATOM 2271 C C . LYS B 1 77 ? -13.688 11.945 18.266 1 97.19 77 LYS B C 1
ATOM 2273 O O . LYS B 1 77 ? -14.523 11.078 18.016 1 97.19 77 LYS B O 1
ATOM 2278 N N . ALA B 1 78 ? -13.797 12.773 19.266 1 96.81 78 ALA B N 1
ATOM 2279 C CA . ALA B 1 78 ? -14.91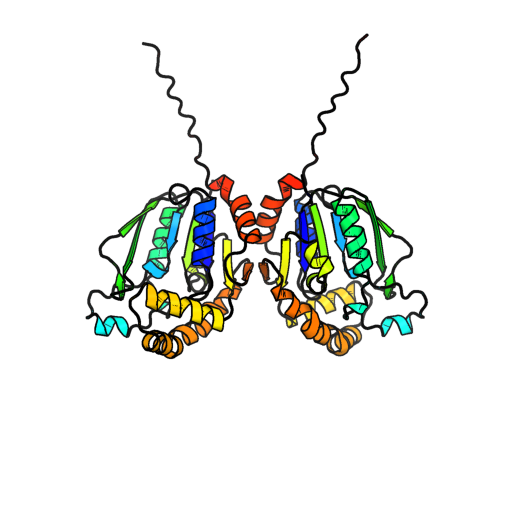4 12.719 20.203 1 96.81 78 ALA B CA 1
ATOM 2280 C C . ALA B 1 78 ? -16.109 13.531 19.688 1 96.81 78 ALA B C 1
ATOM 2282 O O . ALA B 1 78 ? -17.125 13.641 20.359 1 96.81 78 ALA B O 1
ATOM 2283 N N . GLY B 1 79 ? -15.945 14.125 18.562 1 95.31 79 GLY B N 1
ATOM 2284 C CA . GLY B 1 79 ? -17.047 14.836 17.922 1 95.31 79 GLY B CA 1
ATOM 2285 C C . GLY B 1 79 ? -17.016 16.328 18.188 1 95.31 79 GLY B C 1
ATOM 2286 O O . GLY B 1 79 ? -17.922 17.062 17.766 1 95.31 79 GLY B O 1
ATOM 2287 N N . GLY B 1 80 ? -15.961 16.781 18.891 1 97.19 80 GLY B N 1
ATOM 2288 C CA . GLY B 1 80 ? -15.82 18.188 19.172 1 97.19 80 GLY B CA 1
ATOM 2289 C C . GLY B 1 80 ? -15.18 18.969 18.031 1 97.19 80 GLY B C 1
ATOM 2290 O O . GLY B 1 80 ? -15.039 18.453 16.922 1 97.19 80 GLY B O 1
ATOM 2291 N N . ALA B 1 81 ? -14.883 20.219 18.328 1 98.06 81 ALA B N 1
ATOM 2292 C CA . ALA B 1 81 ? -14.227 21.094 17.375 1 98.06 81 ALA B CA 1
ATOM 2293 C C . ALA B 1 81 ? -12.891 21.609 17.906 1 98.06 81 ALA B C 1
ATOM 2295 O O . ALA B 1 81 ? -12.68 21.625 19.125 1 98.06 81 ALA B O 1
ATOM 2296 N N . ALA B 1 82 ? -12.047 21.938 17.078 1 98.31 82 ALA B N 1
ATOM 2297 C CA . ALA B 1 82 ? -10.742 22.453 17.453 1 98.31 82 ALA B CA 1
ATOM 2298 C C . ALA B 1 82 ? -10.305 23.578 16.531 1 98.31 82 ALA B C 1
ATOM 2300 O O . ALA B 1 82 ? -10.586 23.547 15.328 1 98.31 82 ALA B O 1
ATOM 2301 N N . ASP B 1 83 ? -9.68 24.562 17.078 1 98.31 83 ASP B N 1
ATOM 2302 C CA . ASP B 1 83 ? -9.062 25.609 16.281 1 98.31 83 ASP B CA 1
ATOM 2303 C C . ASP B 1 83 ? -7.652 25.219 15.852 1 98.31 83 ASP B C 1
ATOM 2305 O O . ASP B 1 83 ? -6.699 25.344 16.625 1 98.31 83 ASP B O 1
ATOM 2309 N N . VAL B 1 84 ? -7.508 24.812 14.656 1 98.06 84 VAL B N 1
ATOM 2310 C CA . VAL B 1 84 ? -6.242 24.266 14.18 1 98.06 84 VAL B CA 1
ATOM 2311 C C . VAL B 1 84 ? -5.348 25.391 13.672 1 98.06 84 VAL B C 1
ATOM 2313 O O . VAL B 1 84 ? -5.832 26.344 13.047 1 98.06 84 VAL B O 1
ATOM 2316 N N . PRO B 1 85 ? -4.082 25.297 13.898 1 97.94 85 PRO B N 1
ATOM 2317 C CA . PRO B 1 85 ? -3.182 26.359 13.477 1 97.94 85 PRO B CA 1
ATOM 2318 C C . PRO B 1 85 ? -3.1 26.5 11.961 1 97.94 85 PRO B C 1
ATOM 2320 O O . PRO B 1 85 ? -3.479 25.578 11.234 1 97.94 85 PRO B O 1
ATOM 2323 N N . MET B 1 86 ? -2.686 27.609 11.555 1 96.81 86 MET B N 1
ATOM 2324 C CA . MET B 1 86 ? -2.279 27.906 10.188 1 96.81 86 MET B CA 1
ATOM 2325 C C . MET B 1 86 ? -0.812 28.312 10.133 1 96.81 86 MET B C 1
ATOM 2327 O O . MET B 1 86 ? -0.271 28.828 11.109 1 96.81 86 MET B O 1
ATOM 2331 N N . TYR B 1 87 ? -0.239 28.094 9.016 1 96 87 TYR B N 1
ATOM 2332 C CA . TYR B 1 87 ? 1.194 28.344 8.914 1 96 87 TYR B CA 1
ATOM 2333 C C . TYR B 1 87 ? 1.528 29.094 7.629 1 96 87 TYR B C 1
ATOM 2335 O O . TYR B 1 87 ? 0.953 28.812 6.574 1 96 87 TYR B O 1
ATOM 2343 N N . ASP B 1 88 ? 2.408 30.016 7.727 1 93.5 88 ASP B N 1
ATOM 2344 C CA . ASP B 1 88 ? 2.936 30.734 6.57 1 93.5 88 ASP B CA 1
ATOM 2345 C C . ASP B 1 88 ? 4.367 30.312 6.262 1 93.5 88 ASP B C 1
ATOM 2347 O O . ASP B 1 88 ? 5.309 30.734 6.941 1 93.5 88 ASP B O 1
ATOM 2351 N N . PHE B 1 89 ? 4.586 29.609 5.266 1 91.75 89 PHE B N 1
ATOM 2352 C CA . PHE B 1 89 ? 5.887 29.047 4.914 1 91.75 89 PHE B CA 1
ATOM 2353 C C . PHE B 1 89 ? 6.816 30.125 4.387 1 91.75 89 PHE B C 1
ATOM 2355 O O . PHE B 1 89 ? 8.039 29.953 4.375 1 91.75 89 PHE B O 1
ATOM 2362 N N . THR B 1 90 ? 6.262 31.234 3.926 1 90.25 90 THR B N 1
ATOM 2363 C CA . THR B 1 90 ? 7.09 32.281 3.354 1 90.25 90 THR B CA 1
ATOM 2364 C C . THR B 1 90 ? 7.867 33.031 4.445 1 90.25 90 THR B C 1
ATOM 2366 O O . THR B 1 90 ? 8.984 33.5 4.207 1 90.25 90 THR B O 1
ATOM 2369 N N . VAL B 1 91 ? 7.27 33.062 5.652 1 89.44 91 VAL B N 1
ATOM 2370 C CA . VAL B 1 91 ? 7.945 33.781 6.723 1 89.44 91 VAL B CA 1
ATOM 2371 C C . VAL B 1 91 ? 8.328 32.812 7.844 1 89.44 91 VAL B C 1
ATOM 2373 O O . VAL B 1 91 ? 8.734 33.25 8.922 1 89.44 91 VAL B O 1
ATOM 2376 N N . HIS B 1 92 ? 8.125 31.516 7.66 1 91.06 92 HIS B N 1
ATOM 2377 C CA . HIS B 1 92 ? 8.523 30.453 8.57 1 91.06 92 HIS B CA 1
ATOM 2378 C C . HIS B 1 92 ? 7.895 30.641 9.945 1 91.06 92 HIS B C 1
ATOM 2380 O O . HIS B 1 92 ? 8.586 30.547 10.961 1 91.06 92 HIS B O 1
ATOM 2386 N N . SER B 1 93 ? 6.531 30.922 9.883 1 91.75 93 SER B N 1
ATOM 2387 C CA . SER B 1 93 ? 5.91 31.125 11.188 1 91.75 93 SER B CA 1
ATOM 2388 C C . SER B 1 93 ? 4.422 30.797 11.148 1 91.75 93 SER B C 1
ATOM 2390 O O . SER B 1 93 ? 3.773 30.953 10.109 1 91.75 93 SER B O 1
ATOM 2392 N N . ARG B 1 94 ? 4.023 30.344 12.367 1 94.81 94 ARG B N 1
ATOM 2393 C CA . ARG B 1 94 ? 2.59 30.141 12.539 1 94.81 94 ARG B CA 1
ATOM 2394 C C . ARG B 1 94 ? 1.838 31.453 12.469 1 94.81 94 ARG B C 1
ATOM 2396 O O . ARG B 1 94 ? 2.316 32.469 12.961 1 94.81 94 ARG B O 1
ATOM 2403 N N . LYS B 1 95 ? 0.704 31.359 11.797 1 94.44 95 LYS B N 1
ATOM 2404 C CA . LYS B 1 95 ? -0.157 32.531 11.75 1 94.44 95 LYS B CA 1
ATOM 2405 C C . LYS B 1 95 ? -0.887 32.75 13.07 1 94.44 95 LYS B C 1
ATOM 2407 O O . LYS B 1 95 ? -1.022 31.812 13.859 1 94.44 95 LYS B O 1
ATOM 2412 N N . GLU B 1 96 ? -1.288 34 13.258 1 92.94 96 GLU B N 1
ATOM 2413 C CA . GLU B 1 96 ? -2.131 34.281 14.414 1 92.94 96 GLU B CA 1
ATOM 2414 C C . GLU B 1 96 ? -3.52 33.688 14.258 1 92.94 96 GLU B C 1
ATOM 2416 O O . GLU B 1 96 ? -4.105 33.188 15.227 1 92.94 96 GLU B O 1
ATOM 2421 N N . GLU B 1 97 ? -3.906 33.656 13.039 1 95.81 97 GLU B N 1
ATOM 2422 C CA . GLU B 1 97 ? -5.227 33.125 12.727 1 95.81 97 GLU B CA 1
ATOM 2423 C C . GLU B 1 97 ? -5.23 31.578 12.781 1 95.81 97 GLU B C 1
ATOM 2425 O O . GLU B 1 97 ? -4.207 30.953 12.539 1 95.81 97 GLU B O 1
ATOM 2430 N N . THR B 1 98 ? -6.293 31.047 13.203 1 97.56 98 THR B N 1
ATOM 2431 C CA . THR B 1 98 ? -6.555 29.609 13.188 1 97.56 98 THR B CA 1
ATOM 2432 C C . THR B 1 98 ? -7.738 29.281 12.281 1 97.56 98 THR B C 1
ATOM 2434 O O . THR B 1 98 ? -8.414 30.188 11.789 1 97.56 98 THR B O 1
ATOM 2437 N N . THR B 1 99 ? -7.871 28.078 11.953 1 96.5 99 THR B N 1
ATOM 2438 C CA . THR B 1 99 ? -9.039 27.578 11.242 1 96.5 99 THR B CA 1
ATOM 2439 C C . THR B 1 99 ? -9.82 26.594 12.094 1 96.5 99 THR B C 1
ATOM 2441 O O . THR B 1 99 ? -9.234 25.719 12.742 1 96.5 99 THR B O 1
ATOM 2444 N N . ARG B 1 100 ? -11.109 26.703 12.055 1 97.25 100 ARG B N 1
ATOM 2445 C CA . ARG B 1 100 ? -11.953 25.812 12.844 1 97.25 100 ARG B CA 1
ATOM 2446 C C . ARG B 1 100 ? -12.141 24.469 12.141 1 97.25 100 ARG B C 1
ATOM 2448 O O . ARG B 1 100 ? -12.516 24.422 10.961 1 97.25 100 ARG B O 1
ATOM 2455 N N . ALA B 1 101 ? -11.836 23.422 12.781 1 97.31 101 ALA B N 1
ATOM 2456 C CA . ALA B 1 101 ? -12.086 22.047 12.312 1 97.31 101 ALA B CA 1
ATOM 2457 C C . ALA B 1 101 ? -13.172 21.375 13.148 1 97.31 101 ALA B C 1
ATOM 2459 O O . ALA B 1 101 ? -13.188 21.516 14.375 1 97.31 101 ALA B O 1
ATOM 2460 N N . GLU B 1 102 ? -14.047 20.703 12.492 1 96.88 102 GLU B N 1
ATOM 2461 C CA . GLU B 1 102 ? -15.125 20 13.172 1 96.88 102 GLU B CA 1
ATOM 2462 C C . GLU B 1 102 ? -14.859 18.484 13.195 1 96.88 102 GLU B C 1
ATOM 2464 O O . GLU B 1 102 ? -14.289 17.938 12.25 1 96.88 102 GLU B O 1
ATOM 2469 N N . GLY B 1 103 ? -15.305 17.906 14.258 1 96.56 103 GLY B N 1
ATOM 2470 C CA . GLY B 1 103 ? -15.305 16.453 14.242 1 96.56 103 GLY B CA 1
ATOM 2471 C C . GLY B 1 103 ? -16.234 15.867 13.203 1 96.56 103 GLY B C 1
ATOM 2472 O O . GLY B 1 103 ? -17.359 16.344 13.031 1 96.56 103 GLY B O 1
ATOM 2473 N N . ARG B 1 104 ? -15.742 14.938 12.484 1 96.38 104 ARG B N 1
ATOM 2474 C CA . ARG B 1 104 ? -16.516 14.273 11.438 1 96.38 104 ARG B CA 1
ATOM 2475 C C . ARG B 1 104 ? -16.25 12.773 11.438 1 96.38 104 ARG B C 1
ATOM 2477 O O . ARG B 1 104 ? -15.375 12.289 12.156 1 96.38 104 ARG B O 1
ATOM 2484 N N . GLY B 1 105 ? -17.062 12.047 10.648 1 96.69 105 GLY B N 1
ATOM 2485 C CA . GLY B 1 105 ? -16.906 10.609 10.578 1 96.69 105 GLY B CA 1
ATOM 2486 C C . GLY B 1 105 ? -15.594 10.172 9.961 1 96.69 105 GLY B C 1
ATOM 2487 O O . GLY B 1 105 ? -15.117 9.07 10.211 1 96.69 105 GLY B O 1
ATOM 2488 N N . VAL B 1 106 ? -15.023 11.039 9.148 1 98.31 106 VAL B N 1
ATOM 2489 C CA . VAL B 1 106 ? -13.727 10.797 8.539 1 98.31 106 VAL B CA 1
ATOM 2490 C C . VAL B 1 106 ? -12.789 11.969 8.828 1 98.31 106 VAL B C 1
ATOM 2492 O O . VAL B 1 106 ? -13.141 13.125 8.57 1 98.31 106 VAL B O 1
ATOM 2495 N N . ILE B 1 107 ? -11.68 11.672 9.352 1 98.56 107 ILE B N 1
ATOM 2496 C CA . ILE B 1 107 ? -10.625 12.648 9.594 1 98.56 107 ILE B CA 1
ATOM 2497 C C . ILE B 1 107 ? -9.344 12.211 8.891 1 98.56 107 ILE B C 1
ATOM 2499 O O . ILE B 1 107 ? -8.891 11.078 9.062 1 98.56 107 ILE B O 1
ATOM 2503 N N . ILE B 1 108 ? -8.805 13.062 8.062 1 98.75 108 ILE B N 1
ATOM 2504 C CA . ILE B 1 108 ? -7.555 12.797 7.363 1 98.75 108 ILE B CA 1
ATOM 2505 C C . ILE B 1 108 ? -6.441 13.656 7.957 1 98.75 108 ILE B C 1
ATOM 2507 O O . ILE B 1 108 ? -6.586 14.875 8.07 1 98.75 108 ILE B O 1
ATOM 2511 N N . VAL B 1 109 ? -5.402 13.039 8.391 1 98.81 109 VAL B N 1
ATOM 2512 C CA . VAL B 1 109 ? -4.199 13.703 8.883 1 98.81 109 VAL B CA 1
ATOM 2513 C C . VAL B 1 109 ? -3.029 13.414 7.945 1 98.81 109 VAL B C 1
ATOM 2515 O O . VAL B 1 109 ? -2.713 12.25 7.676 1 98.81 109 VAL B O 1
ATOM 2518 N N . GLU B 1 110 ? -2.418 14.422 7.445 1 98.31 110 GLU B N 1
ATOM 2519 C CA . GLU B 1 110 ? -1.298 14.203 6.535 1 98.31 110 GLU B CA 1
ATOM 2520 C C . GLU B 1 110 ? -0.044 14.922 7.02 1 98.31 110 GLU B C 1
ATOM 2522 O O . GLU B 1 110 ? -0.134 15.984 7.648 1 98.31 110 GLU B O 1
ATOM 2527 N N . GLY B 1 111 ? 1.084 14.359 6.742 1 98.12 111 GLY B N 1
ATOM 2528 C CA . GLY B 1 111 ? 2.35 14.992 7.086 1 98.12 111 GLY B CA 1
ATOM 2529 C C . GLY B 1 111 ? 3.547 14.094 6.848 1 98.12 111 GLY B C 1
ATOM 2530 O O . GLY B 1 111 ? 3.395 12.891 6.645 1 98.12 111 GLY B O 1
ATOM 2531 N N . ILE B 1 112 ? 4.707 14.703 6.969 1 97.81 112 ILE B N 1
ATOM 2532 C CA . ILE B 1 112 ? 5.965 14.008 6.727 1 97.81 112 ILE B CA 1
ATOM 2533 C C . ILE B 1 112 ? 6.309 13.133 7.934 1 97.81 112 ILE B C 1
ATOM 2535 O O . ILE B 1 112 ? 6.781 12.008 7.773 1 97.81 112 ILE B O 1
ATOM 2539 N N . LEU B 1 113 ? 5.98 13.555 9.164 1 98.06 113 LEU B N 1
ATOM 2540 C CA . LEU B 1 113 ? 6.523 12.938 10.367 1 98.06 113 LEU B CA 1
ATOM 2541 C C . LEU B 1 113 ? 5.406 12.336 11.219 1 98.06 113 LEU B C 1
ATOM 2543 O O . LEU B 1 113 ? 5.609 12.047 12.398 1 98.06 113 LEU B O 1
ATOM 2547 N N . ILE B 1 114 ? 4.238 12.133 10.656 1 97.81 114 ILE B N 1
ATOM 2548 C CA . ILE B 1 114 ? 3.102 11.742 11.484 1 97.81 114 ILE B CA 1
ATOM 2549 C C . ILE B 1 114 ? 3.283 10.305 11.977 1 97.81 114 ILE B C 1
ATOM 2551 O O . ILE B 1 114 ? 2.742 9.922 13.016 1 97.81 114 ILE B O 1
ATOM 2555 N N . PHE B 1 115 ? 4.07 9.516 11.352 1 98.25 115 PHE B N 1
ATOM 2556 C CA . PHE B 1 115 ? 4.266 8.148 11.805 1 98.25 115 PHE B CA 1
ATOM 2557 C C . PHE B 1 115 ? 5.461 8.047 12.742 1 98.25 115 PHE B C 1
ATOM 2559 O O . PHE B 1 115 ? 5.695 7.004 13.35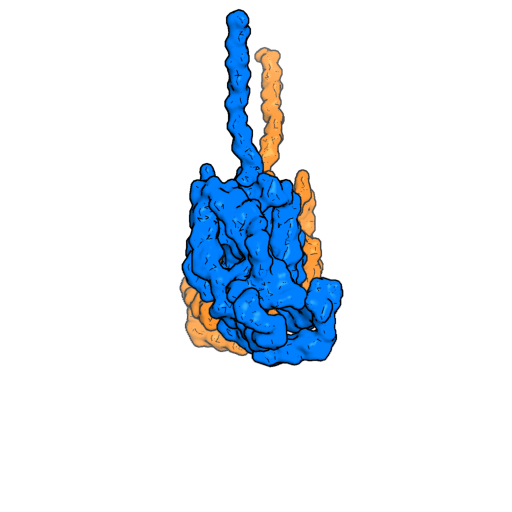2 1 98.25 115 PHE B O 1
ATOM 2566 N N . ALA B 1 116 ? 6.199 9.102 12.914 1 96.81 116 ALA B N 1
ATOM 2567 C CA . ALA B 1 116 ? 7.359 9.094 13.797 1 96.81 116 ALA B CA 1
ATOM 2568 C C . ALA B 1 116 ? 6.938 9.258 15.258 1 96.81 116 ALA B C 1
ATOM 2570 O O . ALA B 1 116 ? 7.723 8.992 16.172 1 96.81 116 ALA B O 1
ATOM 2571 N N . HIS B 1 117 ? 5.758 9.703 15.469 1 96.56 117 HIS B N 1
ATOM 2572 C CA . HIS B 1 117 ? 5.273 9.992 16.812 1 96.56 117 HIS B CA 1
ATOM 2573 C C . HIS B 1 117 ? 4.293 8.922 17.297 1 96.56 117 HIS B C 1
ATOM 2575 O O . HIS B 1 117 ? 3.168 8.844 16.797 1 96.56 117 HIS B O 1
ATOM 2581 N N . ALA B 1 118 ? 4.656 8.219 18.297 1 97.62 118 ALA B N 1
ATOM 2582 C CA . ALA B 1 118 ? 3.91 7.043 18.75 1 97.62 118 ALA B CA 1
ATOM 2583 C C . ALA B 1 118 ? 2.5 7.426 19.188 1 97.62 118 ALA B C 1
ATOM 2585 O O . ALA B 1 118 ? 1.527 6.762 18.828 1 97.62 118 ALA B O 1
ATOM 2586 N N . GLU B 1 119 ? 2.398 8.477 19.969 1 97.81 119 GLU B N 1
ATOM 2587 C CA . GLU B 1 119 ? 1.093 8.898 20.469 1 97.81 119 GLU B CA 1
ATOM 2588 C C . GLU B 1 119 ? 0.145 9.242 19.328 1 97.81 119 GLU B C 1
ATOM 2590 O O . GLU B 1 119 ? -1.054 8.969 19.406 1 97.81 119 GLU B O 1
ATOM 2595 N N . LEU B 1 120 ? 0.67 9.875 18.328 1 98.44 120 LEU B N 1
ATOM 2596 C CA . LEU B 1 120 ? -0.151 10.203 17.172 1 98.44 120 LEU B CA 1
ATOM 2597 C C . LEU B 1 120 ? -0.568 8.938 16.422 1 98.44 120 LEU B C 1
ATOM 2599 O O . LEU B 1 120 ? -1.732 8.789 16.047 1 98.44 120 LEU B O 1
ATOM 2603 N N . ARG B 1 121 ? 0.326 7.98 16.266 1 98.31 121 ARG B N 1
ATOM 2604 C CA . ARG B 1 121 ? 0.042 6.715 15.594 1 98.31 121 ARG B CA 1
ATOM 2605 C C . ARG B 1 121 ? -1.122 5.992 16.266 1 98.31 121 ARG B C 1
ATOM 2607 O O . ARG B 1 121 ? -1.953 5.383 15.586 1 98.31 121 ARG B O 1
ATOM 2614 N N . ASP B 1 122 ? -1.178 6.121 17.531 1 98 122 ASP B N 1
ATOM 2615 C CA . ASP B 1 122 ? -2.186 5.41 18.312 1 98 122 ASP B CA 1
ATOM 2616 C C . ASP B 1 122 ? -3.59 5.914 17.984 1 98 122 ASP B C 1
ATOM 2618 O O . ASP B 1 122 ? -4.578 5.23 18.266 1 98 122 ASP B O 1
ATOM 2622 N N . LEU B 1 123 ? -3.656 7.074 17.438 1 98.38 123 LEU B N 1
ATOM 2623 C CA . LEU B 1 123 ? -4.953 7.672 17.141 1 98.38 123 LEU B CA 1
ATOM 2624 C C . LEU B 1 123 ? -5.379 7.367 15.711 1 98.38 123 LEU B C 1
ATOM 2626 O O . LEU B 1 123 ? -6.516 7.645 15.32 1 98.38 123 LEU B O 1
ATOM 2630 N N . LEU B 1 124 ? -4.496 6.789 14.938 1 98.62 124 LEU B N 1
ATOM 2631 C CA . LEU B 1 124 ? -4.773 6.543 13.523 1 98.62 124 LEU B CA 1
ATOM 2632 C C . LEU B 1 124 ? -5.355 5.148 13.32 1 98.62 124 LEU B C 1
ATOM 2634 O O . LEU B 1 124 ? -4.852 4.172 13.883 1 98.62 124 LEU B O 1
ATOM 2638 N N . ASP B 1 125 ? -6.352 5.086 12.484 1 98.25 125 ASP B N 1
ATOM 2639 C CA . ASP B 1 125 ? -7.008 3.814 12.188 1 98.25 125 ASP B CA 1
ATOM 2640 C C . ASP B 1 125 ? -6.488 3.219 10.883 1 98.25 125 ASP B C 1
ATOM 2642 O O . ASP B 1 125 ? -6.523 2.002 10.688 1 98.25 125 ASP B O 1
ATOM 2646 N N . VAL B 1 126 ? -6.109 4.02 9.961 1 98.62 126 VAL B N 1
ATOM 2647 C CA . VAL B 1 126 ? -5.535 3.666 8.664 1 98.62 126 VAL B CA 1
ATOM 2648 C C . VAL B 1 126 ? -4.23 4.43 8.453 1 98.62 126 VAL B C 1
ATOM 2650 O O . VAL B 1 126 ? -4.195 5.66 8.562 1 98.62 126 VAL B O 1
ATOM 2653 N N . LYS B 1 127 ? -3.158 3.73 8.188 1 98.81 127 LYS B N 1
ATOM 2654 C CA . LYS B 1 127 ? -1.852 4.359 8.016 1 98.81 127 LYS B CA 1
ATOM 2655 C C . LYS B 1 127 ? -1.274 4.066 6.637 1 98.81 127 LYS B C 1
ATOM 2657 O O . LYS B 1 127 ? -0.855 2.938 6.363 1 98.81 127 LYS B O 1
ATOM 2662 N N . ILE B 1 128 ? -1.158 5.129 5.809 1 98.88 128 ILE B N 1
ATOM 2663 C CA . ILE B 1 128 ? -0.693 5.016 4.43 1 98.88 128 ILE B CA 1
ATOM 2664 C C . ILE B 1 128 ? 0.617 5.781 4.266 1 98.88 128 ILE B C 1
ATOM 2666 O O . ILE B 1 128 ? 0.729 6.934 4.691 1 98.88 128 ILE B O 1
ATOM 2670 N N . PHE B 1 129 ? 1.587 5.113 3.699 1 98.81 129 PHE B N 1
ATOM 2671 C CA . PHE B 1 129 ? 2.852 5.77 3.385 1 98.81 129 PHE B CA 1
ATOM 2672 C C . PHE B 1 129 ? 3.039 5.891 1.878 1 98.81 129 PHE B C 1
ATOM 2674 O O . PHE B 1 129 ? 3.078 4.883 1.17 1 98.81 129 PHE B O 1
ATOM 2681 N N . VAL B 1 130 ? 3.094 7.09 1.4 1 98.69 130 VAL B N 1
ATOM 2682 C CA . VAL B 1 130 ? 3.375 7.332 -0.011 1 98.69 130 VAL B CA 1
ATOM 2683 C C . VAL B 1 130 ? 4.883 7.324 -0.247 1 98.69 130 VAL B C 1
ATOM 2685 O O . VAL B 1 130 ? 5.605 8.164 0.294 1 98.69 130 VAL B O 1
ATOM 2688 N N . ASP B 1 131 ? 5.312 6.387 -1.109 1 97.75 131 ASP B N 1
ATOM 2689 C CA . ASP B 1 131 ? 6.742 6.16 -1.286 1 97.75 131 ASP B CA 1
ATOM 2690 C C . ASP B 1 131 ? 7.172 6.457 -2.721 1 97.75 131 ASP B C 1
ATOM 2692 O O . ASP B 1 131 ? 6.926 5.656 -3.627 1 97.75 131 ASP B O 1
ATOM 2696 N N . THR B 1 132 ? 7.789 7.613 -2.924 1 97.62 132 THR B N 1
ATOM 2697 C CA . THR B 1 132 ? 8.32 8.07 -4.207 1 97.62 132 THR B CA 1
ATOM 2698 C C . THR B 1 132 ? 9.836 8.188 -4.156 1 97.62 132 THR B C 1
ATOM 2700 O O . THR B 1 132 ? 10.406 8.492 -3.105 1 97.62 132 THR B O 1
ATOM 2703 N N . GLU B 1 133 ? 10.469 7.984 -5.25 1 95.75 133 GLU B N 1
ATOM 2704 C CA . GLU B 1 133 ? 11.93 7.996 -5.324 1 95.75 133 GLU B CA 1
ATOM 2705 C C . GLU B 1 133 ? 12.492 9.359 -4.93 1 95.75 133 GLU B C 1
ATOM 2707 O O . GLU B 1 133 ? 11.922 10.391 -5.273 1 95.75 133 GLU B O 1
ATOM 2712 N N . PRO B 1 134 ? 13.688 9.328 -4.344 1 96.88 134 PRO B N 1
ATOM 2713 C CA . PRO B 1 134 ? 14.227 10.57 -3.777 1 96.88 134 PRO B CA 1
ATOM 2714 C C . PRO B 1 134 ? 14.508 11.633 -4.84 1 96.88 134 PRO B C 1
ATOM 2716 O O . PRO B 1 134 ? 14.344 12.828 -4.582 1 96.88 134 PRO B O 1
ATOM 2719 N N . ASP B 1 135 ? 14.969 11.188 -6.012 1 96.69 135 ASP B N 1
ATOM 2720 C CA . ASP B 1 135 ? 15.258 12.172 -7.055 1 96.69 135 ASP B CA 1
ATOM 2721 C C . ASP B 1 135 ? 13.977 12.844 -7.547 1 96.69 135 ASP B C 1
ATOM 2723 O O . ASP B 1 135 ? 13.938 14.055 -7.742 1 96.69 135 ASP B O 1
ATOM 2727 N N . ILE B 1 136 ? 12.922 12.109 -7.637 1 96.75 136 ILE B N 1
ATOM 2728 C CA . ILE B 1 136 ? 11.633 12.641 -8.047 1 96.75 136 ILE B CA 1
ATOM 2729 C C . ILE B 1 136 ? 11.086 13.57 -6.965 1 96.75 136 ILE B C 1
ATOM 2731 O O . ILE B 1 136 ? 10.609 14.672 -7.258 1 96.75 136 ILE B O 1
ATOM 2735 N N . ARG B 1 137 ? 11.227 13.148 -5.719 1 98.12 137 ARG B N 1
ATOM 2736 C CA . ARG B 1 137 ? 10.758 13.961 -4.602 1 98.12 137 ARG B CA 1
ATOM 2737 C C . ARG B 1 137 ? 11.492 15.297 -4.551 1 98.12 137 ARG B C 1
ATOM 2739 O O . ARG B 1 137 ? 10.859 16.344 -4.383 1 98.12 137 ARG B O 1
ATOM 2746 N N . PHE B 1 138 ? 12.766 15.25 -4.734 1 98.06 138 PHE B N 1
ATOM 2747 C CA . PHE B 1 138 ? 13.547 16.484 -4.688 1 98.06 138 PHE B CA 1
ATOM 2748 C C . PHE B 1 138 ? 13.117 17.438 -5.793 1 98.06 138 PHE B C 1
ATOM 2750 O O . PHE B 1 138 ? 12.938 18.641 -5.551 1 98.06 138 PHE B O 1
ATOM 2757 N N . ILE B 1 139 ? 12.961 16.891 -6.988 1 97.81 139 ILE B N 1
ATOM 2758 C CA . ILE B 1 139 ? 12.578 17.719 -8.133 1 97.81 139 ILE B CA 1
ATOM 2759 C C . ILE B 1 139 ? 11.234 18.375 -7.863 1 97.81 139 ILE B C 1
ATOM 2761 O O . ILE B 1 139 ? 11.094 19.594 -8.039 1 97.81 139 ILE B O 1
ATOM 2765 N N . ARG B 1 140 ? 10.273 17.641 -7.355 1 97.44 140 ARG B N 1
ATOM 2766 C CA . ARG B 1 140 ? 8.945 18.172 -7.074 1 97.44 140 ARG B CA 1
ATOM 2767 C C . ARG B 1 140 ? 8.992 19.219 -5.965 1 97.44 140 ARG B C 1
ATOM 2769 O O . ARG B 1 140 ? 8.344 20.266 -6.059 1 97.44 140 ARG B O 1
ATOM 2776 N N . ARG B 1 141 ? 9.758 18.922 -4.914 1 97.44 141 ARG B N 1
ATOM 2777 C CA . ARG B 1 141 ? 9.93 19.875 -3.82 1 97.44 141 ARG B CA 1
ATOM 2778 C C . ARG B 1 141 ? 10.531 21.188 -4.32 1 97.44 141 ARG B C 1
ATOM 2780 O O . ARG B 1 141 ? 10.062 22.266 -3.971 1 97.44 141 ARG B O 1
ATOM 2787 N N . MET B 1 142 ? 11.539 21.016 -5.094 1 97 142 MET B N 1
ATOM 2788 C CA . MET B 1 142 ? 12.242 22.203 -5.59 1 97 142 MET B CA 1
ATOM 2789 C C . MET B 1 142 ? 11.305 23.078 -6.422 1 97 142 MET B C 1
ATOM 2791 O O . MET B 1 142 ? 11.242 24.297 -6.215 1 97 142 MET B O 1
ATOM 2795 N N . GLN B 1 143 ? 10.578 22.422 -7.324 1 97.69 143 GLN B N 1
ATOM 2796 C CA . GLN B 1 143 ? 9.641 23.156 -8.172 1 97.69 143 GLN B CA 1
ATOM 2797 C C . GLN B 1 143 ? 8.57 23.859 -7.328 1 97.69 143 GLN B C 1
ATOM 2799 O O . GLN B 1 143 ? 8.258 25.031 -7.555 1 97.69 143 GLN B O 1
ATOM 2804 N N . ARG B 1 144 ? 8.039 23.188 -6.41 1 96.62 144 ARG B N 1
ATOM 2805 C CA . ARG B 1 144 ? 7.012 23.75 -5.539 1 96.62 144 ARG B CA 1
ATOM 2806 C C . ARG B 1 144 ? 7.559 24.938 -4.738 1 96.62 144 ARG B C 1
ATOM 2808 O O . ARG B 1 144 ? 6.918 25.984 -4.645 1 96.62 144 ARG B O 1
ATOM 2815 N N . ASP B 1 145 ? 8.758 24.75 -4.051 1 95.75 145 ASP B N 1
ATOM 2816 C CA . ASP B 1 145 ? 9.305 25.766 -3.154 1 95.75 145 ASP B CA 1
ATOM 2817 C C . ASP B 1 145 ? 9.68 27.031 -3.92 1 95.75 145 ASP B C 1
ATOM 2819 O O . ASP B 1 145 ? 9.508 28.141 -3.412 1 95.75 145 ASP B O 1
ATOM 2823 N N . ILE B 1 146 ? 10.141 26.859 -5.137 1 95.44 146 ILE B N 1
ATOM 2824 C CA . ILE B 1 146 ? 10.438 28.016 -5.973 1 95.44 146 ILE B CA 1
ATOM 2825 C C . ILE B 1 146 ? 9.141 28.734 -6.352 1 95.44 146 ILE B C 1
ATOM 2827 O O . ILE B 1 146 ? 9.031 29.953 -6.219 1 95.44 146 ILE B O 1
ATOM 2831 N N . ALA B 1 147 ? 8.125 28.016 -6.719 1 96 147 ALA B N 1
ATOM 2832 C CA . ALA B 1 147 ? 6.879 28.562 -7.246 1 96 147 ALA B CA 1
ATOM 2833 C C . ALA B 1 147 ? 6.016 29.141 -6.121 1 96 147 ALA B C 1
ATOM 2835 O O . ALA B 1 147 ? 5.352 30.156 -6.297 1 96 147 ALA B O 1
ATOM 2836 N N . GLU B 1 148 ? 6.047 28.469 -4.941 1 93.44 148 GLU B N 1
ATOM 2837 C CA . GLU B 1 148 ? 5.004 28.766 -3.965 1 93.44 148 GLU B CA 1
ATOM 2838 C C . GLU B 1 148 ? 5.59 29.375 -2.691 1 93.44 148 GLU B C 1
ATOM 2840 O O . GLU B 1 148 ? 4.863 29.953 -1.886 1 93.44 148 GLU B O 1
ATOM 2845 N N . ARG B 1 149 ? 6.922 29.266 -2.492 1 90.25 149 ARG B N 1
ATOM 2846 C CA . ARG B 1 149 ? 7.457 29.641 -1.187 1 90.25 149 ARG B CA 1
ATOM 2847 C C . ARG B 1 149 ? 8.578 30.656 -1.326 1 90.25 149 ARG B C 1
ATOM 2849 O O . ARG B 1 149 ? 9.305 30.922 -0.366 1 90.25 149 ARG B O 1
ATOM 2856 N N . ASN B 1 150 ? 8.766 31.188 -2.537 1 90.75 150 ASN B N 1
ATOM 2857 C CA . ASN B 1 150 ? 9.711 32.25 -2.824 1 90.75 150 ASN B CA 1
ATOM 2858 C C . ASN B 1 150 ? 11.141 31.875 -2.471 1 90.75 150 ASN B C 1
ATOM 2860 O O . ASN B 1 150 ? 11.859 32.625 -1.833 1 90.75 150 ASN B O 1
ATOM 2864 N N . ARG B 1 151 ? 11.5 30.625 -2.832 1 92.56 151 ARG B N 1
ATOM 2865 C CA . ARG B 1 151 ? 12.859 30.141 -2.607 1 92.56 151 ARG B CA 1
ATOM 2866 C C . ARG B 1 151 ? 13.641 30.062 -3.914 1 92.56 151 ARG B C 1
ATOM 2868 O O . ARG B 1 151 ? 13.047 29.953 -4.992 1 92.56 151 ARG B O 1
ATOM 2875 N N . THR B 1 152 ? 15.008 30.172 -3.77 1 94.25 152 THR B N 1
ATOM 2876 C CA . THR B 1 152 ? 15.859 29.938 -4.926 1 94.25 152 THR B CA 1
ATOM 2877 C C . THR B 1 152 ? 16.281 28.469 -4.98 1 94.25 152 THR B C 1
ATOM 2879 O O . THR B 1 152 ? 16.281 27.766 -3.959 1 94.25 152 THR B O 1
ATOM 2882 N N . ALA B 1 153 ? 16.672 28.016 -6.199 1 95.69 153 ALA B N 1
ATOM 2883 C CA . ALA B 1 153 ? 17.141 26.641 -6.355 1 95.69 153 ALA B CA 1
ATOM 2884 C C . ALA B 1 153 ? 18.312 26.344 -5.414 1 95.69 153 ALA B C 1
ATOM 2886 O O . ALA B 1 153 ? 18.359 25.281 -4.793 1 95.69 153 ALA B O 1
ATOM 2887 N N . ASP B 1 154 ? 19.219 27.312 -5.258 1 95.38 154 ASP B N 1
ATOM 2888 C CA . ASP B 1 154 ? 20.391 27.141 -4.402 1 95.38 154 ASP B CA 1
ATOM 2889 C C . ASP B 1 154 ? 19.984 26.984 -2.939 1 95.38 154 ASP B C 1
ATOM 2891 O O . ASP B 1 154 ? 20.562 26.156 -2.221 1 95.38 154 ASP B O 1
ATOM 2895 N N . GLU B 1 155 ? 19.062 27.75 -2.543 1 92.88 155 GLU B N 1
ATOM 2896 C CA . GLU B 1 155 ? 18.578 27.656 -1.173 1 92.88 155 GLU B CA 1
ATOM 2897 C C . GLU B 1 155 ? 17.922 26.312 -0.913 1 92.88 155 GLU B C 1
ATOM 2899 O O . GLU B 1 155 ? 18.125 25.703 0.142 1 92.88 155 GLU B O 1
ATOM 2904 N N . VAL B 1 156 ? 17.141 25.828 -1.865 1 95.62 156 VAL B N 1
ATOM 2905 C CA . VAL B 1 156 ? 16.453 24.547 -1.729 1 95.62 156 VAL B CA 1
ATOM 2906 C C . VAL B 1 156 ? 17.469 23.406 -1.663 1 95.62 156 VAL B C 1
ATOM 2908 O O . VAL B 1 156 ? 17.359 22.516 -0.816 1 95.62 156 VAL B O 1
ATOM 2911 N N . VAL B 1 157 ? 18.453 23.453 -2.525 1 96.31 157 VAL B N 1
ATOM 2912 C CA . VAL B 1 157 ? 19.5 22.438 -2.572 1 96.31 157 VAL B CA 1
ATOM 2913 C C . VAL B 1 157 ? 20.25 22.406 -1.249 1 96.31 157 VAL B C 1
ATOM 2915 O O . VAL B 1 157 ? 20.469 21.344 -0.67 1 96.31 157 VAL B O 1
ATOM 2918 N N . ALA B 1 158 ? 20.672 23.578 -0.794 1 95.06 158 ALA B N 1
ATOM 2919 C CA . ALA B 1 158 ? 21.438 23.672 0.447 1 95.06 158 ALA B CA 1
ATOM 2920 C C . ALA B 1 158 ? 20.656 23.109 1.623 1 95.06 158 ALA B C 1
ATOM 2922 O O . ALA B 1 158 ? 21.188 22.328 2.414 1 95.06 158 ALA B O 1
ATOM 2923 N N . GLN B 1 159 ? 19.422 23.484 1.772 1 95.19 159 GLN B N 1
ATOM 2924 C CA . GLN B 1 159 ? 18.578 22.984 2.842 1 95.19 159 GLN B CA 1
ATOM 2925 C C . GLN B 1 159 ? 18.391 21.469 2.73 1 95.19 159 GLN B C 1
ATOM 2927 O O . GLN B 1 159 ? 18.438 20.766 3.736 1 95.19 159 GLN B O 1
ATOM 2932 N N . TYR B 1 160 ? 18.141 21.031 1.48 1 97 160 TYR B N 1
ATOM 2933 C CA . TYR B 1 160 ? 17.906 19.609 1.236 1 97 160 TYR B CA 1
ATOM 2934 C C . TYR B 1 160 ? 19.062 18.766 1.729 1 97 160 TYR B C 1
ATOM 2936 O O . TYR B 1 160 ? 18.875 17.781 2.432 1 97 160 TYR B O 1
ATOM 2944 N N . LEU B 1 161 ? 20.25 19.156 1.408 1 96.69 161 LEU B N 1
ATOM 2945 C CA . LEU B 1 161 ? 21.438 18.391 1.748 1 96.69 161 LEU B CA 1
ATOM 2946 C C . LEU B 1 161 ? 21.766 18.531 3.232 1 96.69 161 LEU B C 1
ATOM 2948 O O . LEU B 1 161 ? 22.281 17.578 3.848 1 96.69 161 LEU B O 1
ATOM 2952 N N . ALA B 1 162 ? 21.453 19.641 3.781 1 95.31 162 ALA B N 1
ATOM 2953 C CA . ALA B 1 162 ? 21.828 19.922 5.164 1 95.31 162 ALA B CA 1
ATOM 2954 C C . ALA B 1 162 ? 20.859 19.266 6.141 1 95.31 162 ALA B C 1
ATOM 2956 O O . ALA B 1 162 ? 21.281 18.719 7.164 1 95.31 162 ALA B O 1
ATOM 2957 N N . THR B 1 163 ? 19.547 19.375 5.863 1 96.12 163 THR B N 1
ATOM 2958 C CA . THR B 1 163 ? 18.625 18.984 6.914 1 96.12 163 THR B CA 1
ATOM 2959 C C . THR B 1 163 ? 17.547 18.047 6.359 1 96.12 163 THR B C 1
ATOM 2961 O O . THR B 1 163 ? 17.219 17.047 6.984 1 96.12 163 THR B O 1
ATOM 2964 N N . VAL B 1 164 ? 17 18.266 5.164 1 96.75 164 VAL B N 1
ATOM 2965 C CA . VAL B 1 164 ? 15.828 17.531 4.68 1 96.75 164 VAL B CA 1
ATOM 2966 C C . VAL B 1 164 ? 16.188 16.062 4.488 1 96.75 164 VAL B C 1
ATOM 2968 O O . VAL B 1 164 ? 15.531 15.188 5.062 1 96.75 164 VAL B O 1
ATOM 2971 N N . ARG B 1 165 ? 17.234 15.805 3.711 1 97.31 165 ARG B N 1
ATOM 2972 C CA . ARG B 1 165 ? 17.609 14.438 3.393 1 97.31 165 ARG B CA 1
ATOM 2973 C C . ARG B 1 165 ? 18.062 13.688 4.645 1 97.31 165 ARG B C 1
ATOM 2975 O O . ARG B 1 165 ? 17.562 12.594 4.926 1 97.31 165 ARG B O 1
ATOM 2982 N N . PRO B 1 166 ? 18.906 14.234 5.484 1 97.19 166 PRO B N 1
ATOM 2983 C CA . PRO B 1 166 ? 19.328 13.523 6.695 1 97.19 166 PRO B CA 1
ATOM 2984 C C . PRO B 1 166 ? 18.156 13.219 7.633 1 97.19 166 PRO B C 1
ATOM 2986 O O . PRO B 1 166 ? 18.078 12.117 8.188 1 97.19 166 PRO B O 1
ATOM 2989 N N . MET B 1 167 ? 17.281 14.148 7.82 1 97.31 167 MET B N 1
ATOM 2990 C CA . MET B 1 167 ? 16.156 13.938 8.711 1 97.31 167 MET B CA 1
ATOM 2991 C C . MET B 1 167 ? 15.18 12.922 8.125 1 97.31 167 MET B C 1
ATOM 2993 O O . MET B 1 167 ? 14.539 12.164 8.852 1 97.31 167 MET B O 1
ATOM 2997 N N . HIS B 1 168 ? 15.031 12.977 6.812 1 98.12 168 HIS B N 1
ATOM 2998 C CA . HIS B 1 168 ? 14.219 11.961 6.141 1 98.12 168 HIS B CA 1
ATOM 2999 C C . HIS B 1 168 ? 14.734 10.555 6.441 1 98.12 168 HIS B C 1
ATOM 3001 O O . HIS B 1 168 ? 13.953 9.672 6.809 1 98.12 168 HIS B O 1
ATOM 3007 N N . GLU B 1 169 ? 15.992 10.359 6.34 1 97.69 169 GLU B N 1
ATOM 3008 C CA . GLU B 1 169 ? 16.609 9.055 6.547 1 97.69 169 GLU B CA 1
ATOM 3009 C C . GLU B 1 169 ? 16.516 8.625 8.008 1 97.69 169 GLU B C 1
ATOM 3011 O O . GLU B 1 169 ? 16.375 7.438 8.305 1 97.69 169 GLU B O 1
ATOM 3016 N N . LEU B 1 170 ? 16.562 9.547 8.867 1 97.69 170 LEU B N 1
ATOM 3017 C CA . LEU B 1 170 ? 16.594 9.242 10.289 1 97.69 170 LEU B CA 1
ATOM 3018 C C . LEU B 1 170 ? 15.188 9.008 10.828 1 97.69 170 LEU B C 1
ATOM 3020 O O . LEU B 1 170 ? 14.977 8.164 11.695 1 97.69 170 LEU B O 1
ATOM 3024 N N . PHE B 1 171 ? 14.18 9.789 10.312 1 97.69 171 PHE B N 1
ATOM 3025 C CA . PHE B 1 171 ? 12.898 9.797 11.008 1 97.69 171 PHE B CA 1
ATOM 3026 C C . PHE B 1 171 ? 11.773 9.383 10.07 1 97.69 171 PHE B C 1
ATOM 3028 O O . PHE B 1 171 ? 10.82 8.727 10.492 1 97.69 171 PHE B O 1
ATOM 3035 N N . VAL B 1 172 ? 11.859 9.766 8.789 1 98.19 172 VAL B N 1
ATOM 3036 C CA . VAL B 1 172 ? 10.742 9.547 7.879 1 98.19 172 VAL B CA 1
ATOM 3037 C C . VAL B 1 172 ? 10.781 8.117 7.344 1 98.19 172 VAL B C 1
ATOM 3039 O O . VAL B 1 172 ? 9.836 7.352 7.531 1 98.19 172 VAL B O 1
ATOM 3042 N N . THR B 1 173 ? 11.906 7.766 6.734 1 97.31 173 THR B N 1
ATOM 3043 C CA . THR B 1 173 ? 12.055 6.457 6.109 1 97.31 173 THR B CA 1
ATOM 3044 C C . THR B 1 173 ? 11.812 5.344 7.125 1 97.31 173 THR B C 1
ATOM 3046 O O . THR B 1 173 ? 11.023 4.434 6.879 1 97.31 173 THR B O 1
ATOM 3049 N N . PRO B 1 174 ? 12.352 5.418 8.336 1 97.38 174 PRO B N 1
ATOM 3050 C CA . PRO B 1 174 ? 12.141 4.324 9.289 1 97.38 174 PRO B CA 1
ATOM 3051 C C . PRO B 1 174 ? 10.688 4.23 9.758 1 97.38 174 PRO B C 1
ATOM 3053 O O . PRO B 1 174 ? 10.242 3.156 10.164 1 97.38 174 PRO B O 1
ATOM 3056 N N . SER B 1 175 ? 9.992 5.32 9.719 1 97.56 175 SER B N 1
ATOM 3057 C CA . SER B 1 175 ? 8.617 5.324 10.211 1 97.56 175 SER B CA 1
ATOM 3058 C C . SER B 1 175 ? 7.695 4.539 9.289 1 97.56 175 SER B C 1
ATOM 3060 O O . SER B 1 175 ? 6.574 4.191 9.664 1 97.56 175 SER B O 1
ATOM 3062 N N . LYS B 1 176 ? 8.164 4.184 8.102 1 96.31 176 LYS B N 1
ATOM 3063 C CA . LYS B 1 176 ? 7.426 3.387 7.125 1 96.31 176 LYS B CA 1
ATOM 3064 C C . LYS B 1 176 ? 7 2.047 7.723 1 96.31 176 LYS B C 1
ATOM 3066 O O . LYS B 1 176 ? 5.977 1.483 7.328 1 96.31 176 LYS B O 1
ATOM 3071 N N . LYS B 1 177 ? 7.754 1.584 8.648 1 96.56 177 LYS B N 1
ATOM 3072 C CA . LYS B 1 177 ? 7.5 0.27 9.227 1 96.56 177 LYS B CA 1
ATOM 3073 C C . LYS B 1 177 ? 6.16 0.239 9.953 1 96.56 177 LYS B C 1
ATOM 3075 O O . LYS B 1 177 ? 5.629 -0.835 10.242 1 96.56 177 LYS B O 1
ATOM 3080 N N . PHE B 1 178 ? 5.539 1.38 10.242 1 97.75 178 PHE B N 1
ATOM 3081 C CA . PHE B 1 178 ? 4.324 1.445 11.047 1 97.75 178 PHE B CA 1
ATOM 3082 C C . PHE B 1 178 ? 3.088 1.526 10.156 1 97.75 178 PHE B C 1
ATOM 3084 O O . PHE B 1 178 ? 1.959 1.5 10.648 1 97.75 178 PHE B O 1
ATOM 3091 N N . CYS B 1 179 ? 3.316 1.607 8.844 1 98.56 179 CYS B N 1
ATOM 3092 C CA . CYS B 1 179 ? 2.168 1.838 7.973 1 98.56 179 CYS B CA 1
ATOM 3093 C C . CYS B 1 179 ? 1.435 0.534 7.68 1 98.56 179 CYS B C 1
ATOM 3095 O O . CYS B 1 179 ? 1.984 -0.55 7.879 1 98.56 179 CYS B O 1
ATOM 3097 N N . ASP B 1 180 ? 0.131 0.682 7.277 1 98.31 180 ASP B N 1
ATOM 3098 C CA . ASP B 1 180 ? -0.664 -0.455 6.824 1 98.31 180 ASP B CA 1
ATOM 3099 C C . ASP B 1 180 ? -0.365 -0.788 5.363 1 98.31 180 ASP B C 1
ATOM 3101 O O . ASP B 1 180 ? -0.43 -1.951 4.961 1 98.31 180 ASP B O 1
ATOM 3105 N N . MET B 1 181 ? -0.048 0.247 4.578 1 98.25 181 MET B N 1
ATOM 3106 C CA . MET B 1 181 ? 0.244 0.053 3.16 1 98.25 181 MET B CA 1
ATOM 3107 C C . MET B 1 181 ? 1.165 1.151 2.641 1 98.25 181 MET B C 1
ATOM 3109 O O . MET B 1 181 ? 1.205 2.25 3.197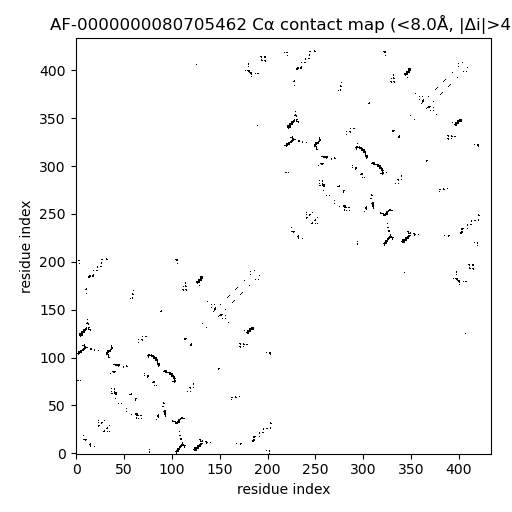 1 98.25 181 MET B O 1
ATOM 3113 N N . ILE B 1 182 ? 1.813 0.812 1.636 1 98.62 182 ILE B N 1
ATOM 3114 C CA . ILE B 1 182 ? 2.672 1.745 0.917 1 98.62 182 ILE B CA 1
ATOM 3115 C C . ILE B 1 182 ? 2.119 1.98 -0.487 1 98.62 182 ILE B C 1
ATOM 3117 O O . ILE B 1 182 ? 1.745 1.031 -1.181 1 98.62 182 ILE B O 1
ATOM 3121 N N . VAL B 1 183 ? 1.976 3.221 -0.891 1 98.5 183 VAL B N 1
ATOM 3122 C CA . VAL B 1 183 ? 1.539 3.615 -2.227 1 98.5 183 VAL B CA 1
ATOM 3123 C C . VAL B 1 183 ? 2.715 4.199 -3.004 1 98.5 183 VAL B C 1
ATOM 3125 O O . VAL B 1 183 ? 3.266 5.234 -2.623 1 98.5 183 VAL B O 1
ATOM 3128 N N . PRO B 1 184 ? 3.025 3.539 -4.117 1 96.88 184 PRO B N 1
ATOM 3129 C CA . PRO B 1 184 ? 4.168 4.059 -4.875 1 96.88 184 PRO B CA 1
ATOM 3130 C C . PRO B 1 184 ? 3.807 5.281 -5.719 1 96.88 184 PRO B C 1
ATOM 3132 O O . PRO B 1 184 ? 2.695 5.363 -6.25 1 96.88 184 PRO B O 1
ATOM 3135 N N . ASP B 1 185 ? 4.637 6.273 -5.762 1 93.06 185 ASP B N 1
ATOM 3136 C CA . ASP B 1 185 ? 4.746 7.32 -6.773 1 93.06 185 ASP B CA 1
ATOM 3137 C C . ASP B 1 185 ? 3.562 8.281 -6.699 1 93.06 185 ASP B C 1
ATOM 3139 O O . ASP B 1 185 ? 3.109 8.797 -7.723 1 93.06 185 ASP B O 1
ATOM 3143 N N . GLY B 1 186 ? 2.939 8.391 -5.566 1 93.69 186 GLY B N 1
ATOM 3144 C CA . GLY B 1 186 ? 1.922 9.422 -5.395 1 93.69 186 GLY B CA 1
ATOM 3145 C C . GLY B 1 186 ? 0.51 8.891 -5.559 1 93.69 186 GLY B C 1
ATOM 3146 O O . GLY B 1 186 ? 0.172 7.828 -5.031 1 93.69 186 GLY B O 1
ATOM 3147 N N . LEU B 1 187 ? -0.275 9.703 -6.25 1 94.88 187 LEU B N 1
ATOM 3148 C CA . LEU B 1 187 ? -1.688 9.391 -6.426 1 94.88 187 LEU B CA 1
ATOM 3149 C C . LEU B 1 187 ? -1.86 8.102 -7.227 1 94.88 187 LEU B C 1
ATOM 3151 O O . LEU B 1 187 ? -1.249 7.938 -8.281 1 94.88 187 LEU B O 1
ATOM 3155 N N . ASN B 1 188 ? -2.627 7.215 -6.695 1 97.19 188 ASN B N 1
ATOM 3156 C CA . ASN B 1 188 ? -2.998 5.957 -7.332 1 97.19 188 ASN B CA 1
ATOM 3157 C C . ASN B 1 188 ? -4.512 5.773 -7.371 1 97.19 188 ASN B C 1
ATOM 3159 O O . ASN B 1 188 ? -5.164 5.695 -6.328 1 97.19 188 ASN B O 1
ATOM 3163 N N . PRO B 1 189 ? -5.047 5.68 -8.594 1 96.81 189 PRO B N 1
ATOM 3164 C CA . PRO B 1 189 ? -6.504 5.641 -8.711 1 96.81 189 PRO B CA 1
ATOM 3165 C C . PRO B 1 189 ? -7.121 4.422 -8.031 1 96.81 189 PRO B C 1
ATOM 3167 O O . PRO B 1 189 ? -8.234 4.496 -7.512 1 96.81 189 PRO B O 1
ATOM 3170 N N . VAL B 1 190 ? -6.457 3.311 -8.047 1 96.94 190 VAL B N 1
ATOM 3171 C CA . VAL B 1 190 ? -6.961 2.088 -7.426 1 96.94 190 VAL B CA 1
ATOM 3172 C C . VAL B 1 190 ? -7.039 2.273 -5.91 1 96.94 190 VAL B C 1
ATOM 3174 O O . VAL B 1 190 ? -8.062 1.978 -5.297 1 96.94 190 VAL B O 1
ATOM 3177 N N . VAL B 1 191 ? -5.961 2.791 -5.305 1 97.75 191 VAL B N 1
ATOM 3178 C CA . VAL B 1 191 ? -5.922 3.035 -3.869 1 97.75 191 VAL B CA 1
ATOM 3179 C C . VAL B 1 191 ? -6.988 4.062 -3.49 1 97.75 191 VAL B C 1
ATOM 3181 O O . VAL B 1 191 ? -7.684 3.9 -2.486 1 97.75 191 VAL B O 1
ATOM 3184 N N . LEU B 1 192 ? -7.094 5.09 -4.324 1 98 192 LEU B N 1
ATOM 3185 C CA . LEU B 1 192 ? -8.133 6.09 -4.094 1 98 192 LEU B CA 1
ATOM 3186 C C . LEU B 1 192 ? -9.508 5.449 -4.059 1 98 192 LEU B C 1
ATOM 3188 O O . LEU B 1 192 ? -10.297 5.707 -3.148 1 98 192 LEU B O 1
ATOM 3192 N N . GLU B 1 193 ? -9.781 4.594 -4.977 1 96.69 193 GLU B N 1
ATOM 3193 C CA . GLU B 1 193 ? -11.078 3.934 -5.055 1 96.69 193 GLU B CA 1
ATOM 3194 C C . GLU B 1 193 ? -11.328 3.066 -3.822 1 96.69 193 GLU B C 1
ATOM 3196 O O . GLU B 1 193 ? -12.453 3.016 -3.311 1 96.69 193 GLU B O 1
ATOM 3201 N N . MET B 1 194 ? -10.328 2.43 -3.416 1 96.62 194 MET B N 1
ATOM 3202 C CA . MET B 1 194 ? -10.461 1.566 -2.246 1 96.62 194 MET B CA 1
ATOM 3203 C C . MET B 1 194 ? -10.734 2.389 -0.991 1 96.62 194 MET B C 1
ATOM 3205 O O . MET B 1 194 ? -11.57 2.014 -0.168 1 96.62 194 MET B O 1
ATOM 3209 N N . LEU B 1 195 ? -9.992 3.479 -0.839 1 97.44 195 LEU B N 1
ATOM 3210 C CA . LEU B 1 195 ? -10.211 4.363 0.298 1 97.44 195 LEU B CA 1
ATOM 3211 C C . LEU B 1 195 ? -11.633 4.922 0.286 1 97.44 195 LEU B C 1
ATOM 3213 O O . LEU B 1 195 ? -12.312 4.93 1.315 1 97.44 195 LEU B O 1
ATOM 3217 N N . VAL B 1 196 ? -12.07 5.344 -0.877 1 97 196 VAL B N 1
ATOM 3218 C CA . VAL B 1 196 ? -13.398 5.922 -1.006 1 97 196 VAL B CA 1
ATOM 3219 C C . VAL B 1 196 ? -14.453 4.867 -0.672 1 97 196 VAL B C 1
ATOM 3221 O O . VAL B 1 196 ? -15.414 5.148 0.047 1 97 196 VAL B O 1
ATOM 3224 N N . ALA B 1 197 ? -14.297 3.65 -1.176 1 94.88 197 ALA B N 1
ATOM 3225 C CA . ALA B 1 197 ? -15.242 2.572 -0.897 1 94.88 197 ALA B CA 1
ATOM 3226 C C . ALA B 1 197 ? -15.367 2.328 0.604 1 94.88 197 ALA B C 1
ATOM 3228 O O . ALA B 1 197 ? -16.469 2.117 1.113 1 94.88 197 ALA B O 1
ATOM 3229 N N . LYS B 1 198 ? -14.312 2.41 1.299 1 94.62 198 LYS B N 1
ATOM 3230 C CA . LYS B 1 198 ? -14.305 2.141 2.734 1 94.62 198 LYS B CA 1
ATOM 3231 C C . LYS B 1 198 ? -14.875 3.316 3.52 1 94.62 198 LYS B C 1
ATOM 3233 O O . LYS B 1 198 ? -15.609 3.121 4.492 1 94.62 198 LYS B O 1
ATOM 3238 N N . LEU B 1 199 ? -14.578 4.527 3.09 1 97.12 199 LEU B N 1
ATOM 3239 C CA . LEU B 1 199 ? -14.781 5.691 3.943 1 97.12 199 LEU B CA 1
ATOM 3240 C C . LEU B 1 199 ? -16.109 6.375 3.629 1 97.12 199 LEU B C 1
ATOM 3242 O O . LEU B 1 199 ? -16.641 7.109 4.461 1 97.12 199 LEU B O 1
ATOM 3246 N N . ARG B 1 200 ? -16.641 6.168 2.477 1 95.19 200 ARG B N 1
ATOM 3247 C CA . ARG B 1 200 ? -17.797 6.914 2.002 1 95.19 200 ARG B CA 1
ATOM 3248 C C . ARG B 1 200 ? -18.984 6.758 2.957 1 95.19 200 ARG B C 1
ATOM 3250 O O . ARG B 1 200 ? -19.656 7.738 3.287 1 95.19 200 ARG B O 1
ATOM 3257 N N . PRO B 1 201 ? -19.234 5.531 3.496 1 92.81 201 PRO B N 1
ATOM 3258 C CA . PR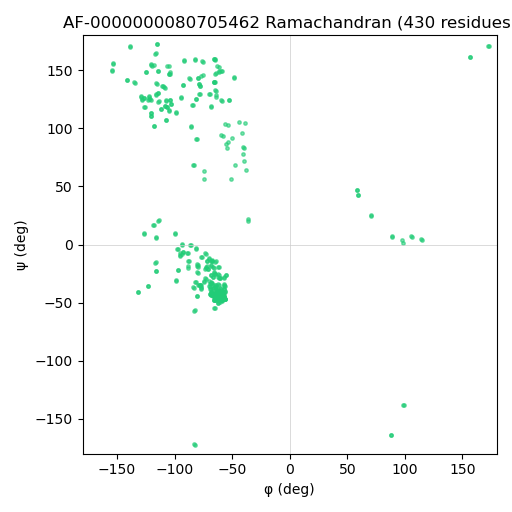O B 1 201 ? -20.375 5.383 4.406 1 92.81 201 PRO B CA 1
ATOM 3259 C C . PRO B 1 201 ? -20.25 6.246 5.66 1 92.81 201 PRO B C 1
ATOM 3261 O O . PRO B 1 201 ? -21.25 6.613 6.273 1 92.81 201 PRO B O 1
ATOM 3264 N N . LEU B 1 202 ? -19.078 6.539 6.02 1 94.25 202 LEU B N 1
ATOM 3265 C CA . LEU B 1 202 ? -18.828 7.293 7.242 1 94.25 202 LEU B CA 1
ATOM 3266 C C . LEU B 1 202 ? -18.859 8.789 6.977 1 94.25 202 LEU B C 1
ATOM 3268 O O . LEU B 1 202 ? -18.969 9.594 7.91 1 94.25 202 LEU B O 1
ATOM 3272 N N . ALA B 1 203 ? -18.688 9.133 5.719 1 92.94 203 ALA B N 1
ATOM 3273 C CA . ALA B 1 203 ? -18.641 10.547 5.336 1 92.94 203 ALA B CA 1
ATOM 3274 C C . ALA B 1 203 ? -20.047 11.086 5.055 1 92.94 203 ALA B C 1
ATOM 3276 O O . ALA B 1 203 ? -20.234 12.297 4.93 1 92.94 203 ALA B O 1
ATOM 3277 N N . GLU B 1 204 ? -21.047 10.273 4.902 1 82.94 204 GLU B N 1
ATOM 3278 C CA . GLU B 1 204 ? -22.406 10.68 4.582 1 82.94 204 GLU B CA 1
ATOM 3279 C C . GLU B 1 204 ? -23.125 11.211 5.82 1 82.94 204 GLU B C 1
ATOM 3281 O O . GLU B 1 204 ? -22.938 10.695 6.926 1 82.94 204 GLU B O 1
ATOM 3286 N N . PRO B 1 205 ? -23.859 12.359 5.613 1 71.62 205 PRO B N 1
ATOM 3287 C CA . PRO B 1 205 ? -24.609 12.945 6.734 1 71.62 205 PRO B CA 1
ATOM 3288 C C . PRO B 1 205 ? -25.641 11.984 7.312 1 71.62 205 PRO B C 1
ATOM 3290 O O . PRO B 1 205 ? -26.234 11.188 6.578 1 71.62 205 PRO B O 1
ATOM 3293 N N . VAL B 1 206 ? -25.594 11.719 8.57 1 58.97 206 VAL B N 1
ATOM 3294 C CA . VAL B 1 206 ? -26.656 10.953 9.211 1 58.97 206 VAL B CA 1
ATOM 3295 C C . VAL B 1 206 ? -27.984 11.695 9.047 1 58.97 206 VAL B C 1
ATOM 3297 O O . VAL B 1 206 ? -28.078 12.891 9.336 1 58.97 206 VAL B O 1
ATOM 3300 N N . GLU B 1 207 ? -28.781 11.398 8.047 1 52.97 207 GLU B N 1
ATOM 3301 C CA . GLU B 1 207 ? -30.109 11.992 7.953 1 52.97 207 GLU B CA 1
ATOM 3302 C C . GLU B 1 207 ? -30.781 12.047 9.32 1 52.97 207 GLU B C 1
ATOM 3304 O O . GLU B 1 207 ? -30.938 11.016 9.984 1 52.97 207 GLU B O 1
ATOM 3309 N N . THR B 1 208 ? -30.547 13 10.109 1 48.62 208 THR B N 1
ATOM 3310 C CA . THR B 1 208 ? -31.438 13.18 11.242 1 48.62 208 THR B CA 1
ATOM 3311 C C . THR B 1 208 ? -32.875 13.305 10.766 1 48.62 208 THR B C 1
ATOM 3313 O O . THR B 1 208 ? -33.188 14.086 9.859 1 48.62 208 THR B O 1
ATOM 3316 N N . GLY B 1 209 ? -33.625 12.289 10.57 1 41.53 209 GLY B N 1
ATOM 3317 C CA . GLY B 1 209 ? -35.062 12.242 10.352 1 41.53 209 GLY B CA 1
ATOM 3318 C C . GLY B 1 209 ? -35.812 13.273 11.148 1 41.53 209 GLY B C 1
ATOM 3319 O O . GLY B 1 209 ? -37 13.094 11.445 1 41.53 209 GLY B O 1
ATOM 3320 N N . VAL B 1 210 ? -35.375 14.328 11.656 1 44.34 210 VAL B N 1
ATOM 3321 C CA . VAL B 1 210 ? -36.344 15.117 12.398 1 44.34 210 VAL B CA 1
ATOM 3322 C C . VAL B 1 210 ? -37.281 15.828 11.422 1 44.34 210 VAL B C 1
ATOM 3324 O O . VAL B 1 210 ? -36.875 16.766 10.742 1 44.34 210 VAL B O 1
ATOM 3327 N N . GLU B 1 211 ? -38 15.172 10.492 1 37.19 211 GLU B N 1
ATOM 3328 C CA . GLU B 1 211 ? -39.156 15.914 9.992 1 37.19 211 GLU B CA 1
ATOM 3329 C C . GLU B 1 211 ? -40.062 16.312 11.141 1 37.19 211 GLU B C 1
ATOM 3331 O O . GLU B 1 211 ? -40.5 15.469 11.914 1 37.19 211 GLU B O 1
ATOM 3336 N N . ALA B 1 212 ? -40 17.625 11.547 1 34.97 212 ALA B N 1
ATOM 3337 C CA . ALA B 1 212 ? -40.938 18.281 12.43 1 34.97 212 ALA B CA 1
ATOM 3338 C C . ALA B 1 212 ? -42.375 18.109 11.922 1 34.97 212 ALA B C 1
ATOM 3340 O O . ALA B 1 212 ? -42.719 18.516 10.812 1 34.97 212 ALA B O 1
ATOM 3341 N N . ALA B 1 213 ? -43.062 17.094 12.273 1 40.88 213 ALA B N 1
ATOM 3342 C CA . ALA B 1 213 ? -44.5 17.094 12.25 1 40.88 213 ALA B CA 1
ATOM 3343 C C . ALA B 1 213 ? -45.062 18.438 12.695 1 40.88 213 ALA B C 1
ATOM 3345 O O . ALA B 1 213 ? -44.969 18.812 13.867 1 40.88 213 ALA B O 1
ATOM 3346 N N . SER B 1 214 ? -44.812 19.562 11.953 1 33.25 214 SER B N 1
ATOM 3347 C CA . SER B 1 214 ? -45.562 20.797 12.188 1 33.25 214 SER B CA 1
ATOM 3348 C C . SER B 1 214 ? -47.031 20.516 12.43 1 33.25 214 SER B C 1
ATOM 3350 O O . SER B 1 214 ? -47.656 19.781 11.672 1 33.25 214 SER B O 1
ATOM 3352 N N . GLY B 1 215 ? -47.469 20.422 13.688 1 34.47 215 GLY B N 1
ATOM 3353 C CA . GLY B 1 215 ? -48.812 20.422 14.273 1 34.47 215 GLY B CA 1
ATOM 3354 C C . GLY B 1 215 ? -49.75 21.391 13.594 1 34.47 215 GLY B C 1
ATOM 3355 O O . GLY B 1 215 ? -49.375 22.484 13.203 1 34.47 215 GLY B O 1
ATOM 3356 N N . GLY B 1 216 ? -50.688 20.859 12.758 1 32.38 216 GLY B N 1
ATOM 3357 C CA . GLY B 1 216 ? -51.938 21.453 12.305 1 32.38 216 GLY B CA 1
ATOM 3358 C C . GLY B 1 216 ? -52.656 22.219 13.391 1 32.38 216 GLY B C 1
ATOM 3359 O O . GLY B 1 216 ? -53.094 21.641 14.383 1 32.38 216 GLY B O 1
ATOM 3360 N N . LYS B 1 217 ? -52.125 23.453 13.82 1 23.45 217 LYS B N 1
ATOM 3361 C CA . LYS B 1 217 ? -53.156 24.375 14.273 1 23.45 217 LYS B CA 1
ATOM 3362 C C . LYS B 1 217 ? -53.906 25 13.094 1 23.45 217 LYS B C 1
ATOM 3364 O O . LYS B 1 217 ? -53.281 25.281 12.062 1 23.45 217 LYS B O 1
#

Sequence (434 aa):
MKPVVVGIAGGSGSGKTTLSRAVVEALGGARRVTYICHDYYYRDLSHLPIEQRAKTNFDHPDALETSLLVKQLEVLKAGGAADVPMYDFTVHSRKEETTRAEGRGVIIVEGILIFAHAELRDLLDVKIFVDTEPDIRFIRRMQRDIAERNRTADEVVAQYLATVRPMHELFVTPSKKFCDMIVPDGLNPVVLEMLVAKLRPLAEPVETGVEAASGGKMKPVVVGIAGGSGSGKTTLSRAVVEALGGARRVTYICHDYYYRDLSHLPIEQRAKTNFDHPDALETSLLVKQLEVLKAGGAADVPMYDFTVHSRKEETTRAEGRGVIIVEGILIFAHAELRDLLDVKIFVDTEPDIRFIRRMQRDIAERNRTADEVVAQYLATVRPMHELFVTPSKKFCDMIVPDGLNPVVLEMLVAKLRPLAEPVETGVEAASGGK